Protein AF-0000000084585600 (afdb_homodimer)

InterPro domains:
  IPR001447 Arylamine N-acetyltransferase [PF00797] (22-253)
  IPR001447 Arylamine N-acetyltransferase [PR01543] (19-42)
  IPR001447 Arylamine N-acetyltransferase [PR01543] (67-89)
  IPR001447 Arylamine N-acetyltransferase [PR01543] (101-126)
  IPR001447 Arylamine N-acetyltransferase [PTHR11786] (4-254)
  IPR038765 Papain-like cysteine peptidase superfamily [SSF54001] (8-253)
  IPR053710 Arylamine N-acetyltransferase domain-containing protein [G3DSA:3.30.2140.20] (1-254)

Radius of gyration: 24.21 Å; Cα contacts (8 Å, |Δi|>4): 1116; chains: 2; bounding box: 51×68×58 Å

Structure (mmCIF, N/CA/C/O backbone):
data_AF-0000000084585600-model_v1
#
loop_
_entity.id
_entity.type
_entity.pdbx_description
1 polymer 'Arylamine N-acetyltransferase'
#
loop_
_atom_site.group_PDB
_atom_site.id
_atom_site.type_symbol
_atom_site.label_atom_id
_atom_site.label_alt_id
_atom_site.label_comp_id
_atom_site.label_asym_id
_atom_site.label_entity_id
_atom_site.label_seq_id
_atom_site.pdbx_PDB_ins_code
_atom_site.Cartn_x
_atom_site.Cartn_y
_atom_site.Cartn_z
_atom_site.occupancy
_atom_site.B_iso_or_equiv
_atom_site.auth_seq_id
_atom_site.auth_comp_id
_atom_site.auth_asym_id
_atom_site.auth_atom_id
_atom_site.pdbx_PDB_model_num
ATOM 1 N N . MET A 1 1 ? -5.359 23.438 -19.234 1 65.44 1 MET A N 1
ATOM 2 C CA . MET A 1 1 ? -4.75 23.281 -17.906 1 65.44 1 MET A CA 1
ATOM 3 C C . MET A 1 1 ? -5.051 21.891 -17.344 1 65.44 1 MET A C 1
ATOM 5 O O . MET A 1 1 ? -6.16 21.375 -17.5 1 65.44 1 MET A O 1
ATOM 9 N N . GLN A 1 2 ? -4.031 21.266 -16.859 1 80.44 2 GLN A N 1
ATOM 10 C CA . GLN A 1 2 ? -4.277 19.922 -16.328 1 80.44 2 GLN A CA 1
ATOM 11 C C . GLN A 1 2 ? -5.258 19.984 -15.156 1 80.44 2 GLN A C 1
ATOM 13 O O . GLN A 1 2 ? -5.266 20.938 -14.391 1 80.44 2 GLN A O 1
ATOM 18 N N . SER A 1 3 ? -6.125 19.219 -15.188 1 92 3 SER A N 1
ATOM 19 C CA . SER A 1 3 ? -7.121 19.156 -14.117 1 92 3 SER A CA 1
ATOM 20 C C . SER A 1 3 ? -6.465 18.875 -12.766 1 92 3 SER A C 1
ATOM 22 O O . SER A 1 3 ? -5.324 18.422 -12.703 1 92 3 SER A O 1
ATOM 24 N N . PHE A 1 4 ? -7.074 19.391 -11.688 1 96.25 4 PHE A N 1
ATOM 25 C CA . PHE A 1 4 ? -6.617 19.141 -10.328 1 96.25 4 PHE A CA 1
ATOM 26 C C . PHE A 1 4 ? -6.328 17.656 -10.109 1 96.25 4 PHE A C 1
ATOM 28 O O . PHE A 1 4 ? -5.273 17.297 -9.578 1 96.25 4 PHE A O 1
ATOM 35 N N . LYS A 1 5 ? -7.215 16.812 -10.594 1 94.94 5 LYS A N 1
ATOM 36 C CA . LYS A 1 5 ? -7.07 15.375 -10.422 1 94.94 5 LYS A CA 1
ATOM 37 C C . LYS A 1 5 ? -5.812 14.859 -11.117 1 94.94 5 LYS A C 1
ATOM 39 O O . LYS A 1 5 ? -5.043 14.094 -10.531 1 94.94 5 LYS A O 1
ATOM 44 N N . THR A 1 6 ? -5.582 15.312 -12.227 1 94.06 6 THR A N 1
ATOM 45 C CA . THR A 1 6 ? -4.422 14.883 -13 1 94.06 6 THR A CA 1
ATOM 46 C C . THR A 1 6 ? -3.127 15.344 -12.336 1 94.06 6 THR A C 1
ATOM 48 O O . THR A 1 6 ? -2.172 14.578 -12.219 1 94.06 6 THR A O 1
ATOM 51 N N . LEU A 1 7 ? -3.078 16.578 -11.938 1 96.38 7 LEU A N 1
ATOM 52 C CA . LEU A 1 7 ? -1.902 17.125 -11.273 1 96.38 7 LEU A CA 1
ATOM 53 C C . LEU A 1 7 ? -1.618 16.375 -9.969 1 96.38 7 LEU A C 1
ATOM 55 O O . LEU A 1 7 ? -0.458 16.125 -9.641 1 96.38 7 LEU A O 1
ATOM 59 N N . PHE A 1 8 ? -2.711 16.078 -9.289 1 97.38 8 PHE A N 1
ATOM 60 C CA . PHE A 1 8 ? -2.586 15.352 -8.031 1 97.38 8 PHE A CA 1
ATOM 61 C C . PHE A 1 8 ? -1.962 13.977 -8.273 1 97.38 8 PHE A C 1
ATOM 63 O O . PHE A 1 8 ? -0.991 13.609 -7.609 1 97.38 8 PHE A O 1
ATOM 70 N N . GLN A 1 9 ? -2.469 13.297 -9.25 1 94 9 GLN A N 1
ATOM 71 C CA . GLN A 1 9 ? -2.002 11.953 -9.578 1 94 9 GLN A CA 1
ATOM 72 C C . GLN A 1 9 ? -0.551 11.969 -10.055 1 94 9 GLN A C 1
ATOM 74 O O . GLN A 1 9 ? 0.233 11.086 -9.703 1 94 9 GLN A O 1
ATOM 79 N N . GLN A 1 10 ? -0.188 12.969 -10.742 1 93.19 10 GLN A N 1
ATOM 80 C CA . GLN A 1 10 ? 1.192 13.141 -11.188 1 93.19 10 GLN A CA 1
ATOM 81 C C . GLN A 1 10 ? 2.119 13.391 -10 1 93.19 10 GLN A C 1
ATOM 83 O O . GLN A 1 10 ? 3.201 12.805 -9.914 1 93.19 10 GLN A O 1
ATOM 88 N N . ARG A 1 11 ? 1.653 14.188 -9.102 1 96.06 11 ARG A N 1
ATOM 89 C CA . ARG A 1 11 ? 2.449 14.578 -7.941 1 96.06 11 ARG A CA 1
ATOM 90 C C . ARG A 1 11 ? 2.752 13.367 -7.059 1 96.06 11 ARG A C 1
ATOM 92 O O . ARG A 1 11 ? 3.855 13.25 -6.523 1 96.06 11 ARG A O 1
ATOM 99 N N . ILE A 1 12 ? 1.785 12.5 -6.977 1 94.62 12 ILE A N 1
ATOM 100 C CA . ILE A 1 12 ? 1.983 11.391 -6.051 1 94.62 12 ILE A CA 1
ATOM 101 C C . ILE A 1 12 ? 2.395 10.141 -6.824 1 94.62 12 ILE A C 1
ATOM 103 O O . ILE A 1 12 ? 2.504 9.055 -6.246 1 94.62 12 ILE A O 1
ATOM 107 N N . ASN A 1 13 ? 2.551 10.273 -8.125 1 88.94 13 ASN A N 1
ATOM 108 C CA . ASN A 1 13 ? 2.98 9.188 -9 1 88.94 13 ASN A CA 1
ATOM 109 C C . ASN A 1 13 ? 2.02 8 -8.93 1 88.94 13 ASN A C 1
ATOM 111 O O . ASN A 1 13 ? 2.439 6.867 -8.688 1 88.94 13 ASN A O 1
ATOM 115 N N . MET A 1 14 ? 0.748 8.367 -9.055 1 87.44 14 MET A N 1
ATOM 116 C CA . MET A 1 14 ? -0.305 7.355 -9.07 1 87.44 14 MET A CA 1
ATOM 117 C C . MET A 1 14 ? -1.426 7.742 -10.023 1 87.44 14 MET A C 1
ATOM 119 O O . MET A 1 14 ? -2.133 8.727 -9.797 1 87.44 14 MET A O 1
ATOM 123 N N . ASP A 1 15 ? -1.584 7.082 -11.039 1 78.88 15 ASP A N 1
ATOM 124 C CA . ASP A 1 15 ? -2.594 7.402 -12.047 1 78.88 15 ASP A CA 1
ATOM 125 C C . ASP A 1 15 ? -3.793 6.465 -11.938 1 78.88 15 ASP A C 1
ATOM 127 O O . ASP A 1 15 ? -4.715 6.531 -12.75 1 78.88 15 ASP A O 1
ATOM 131 N N . SER A 1 16 ? -3.992 5.848 -10.883 1 76.81 16 SER A N 1
ATOM 132 C CA . SER A 1 16 ? -5.039 4.84 -10.758 1 76.81 16 SER A CA 1
ATOM 133 C C . SER A 1 16 ? -6.301 5.426 -10.133 1 76.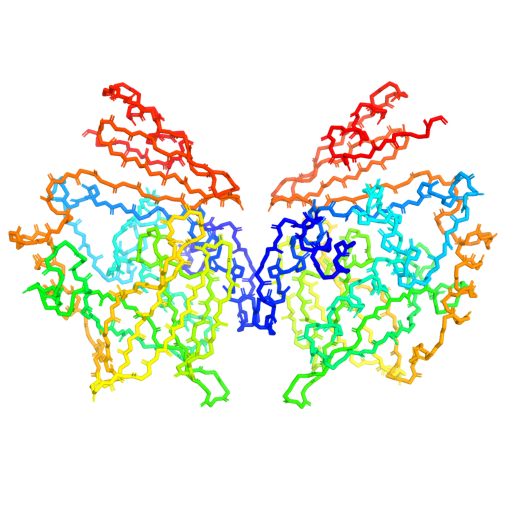81 16 SER A C 1
ATOM 135 O O . SER A 1 16 ? -6.23 6.398 -9.383 1 76.81 16 SER A O 1
ATOM 137 N N . GLU A 1 17 ? -7.422 4.879 -10.609 1 85.69 17 GLU A N 1
ATOM 138 C CA . GLU A 1 17 ? -8.656 5.16 -9.875 1 85.69 17 GLU A CA 1
ATOM 139 C C . GLU A 1 17 ? -8.562 4.672 -8.438 1 85.69 17 GLU A C 1
ATOM 141 O O . GLU A 1 17 ? -8.008 3.609 -8.164 1 85.69 17 GLU A O 1
ATOM 146 N N . VAL A 1 18 ? -9.148 5.469 -7.605 1 91.25 18 VAL A N 1
ATOM 147 C CA . VAL A 1 18 ? -9.062 5.156 -6.184 1 91.25 18 VAL A CA 1
ATOM 148 C C . VAL A 1 18 ? -10.391 4.578 -5.699 1 91.25 18 VAL A C 1
ATOM 150 O O . VAL A 1 18 ? -11.453 5.137 -5.969 1 91.25 18 VAL A O 1
ATOM 153 N N . THR A 1 19 ? -10.32 3.41 -5.074 1 92.62 19 THR A N 1
ATOM 154 C CA . THR A 1 19 ? -11.438 2.803 -4.367 1 92.62 19 THR A CA 1
ATOM 155 C C . THR A 1 19 ? -11.141 2.705 -2.871 1 92.62 19 THR A C 1
ATOM 157 O O . THR A 1 19 ? -10.016 2.965 -2.438 1 92.62 19 THR A O 1
ATOM 160 N N . PHE A 1 20 ? -12.203 2.365 -2.143 1 94 20 PHE A N 1
ATOM 161 C CA . PHE A 1 20 ? -11.984 2.236 -0.707 1 94 20 PHE A CA 1
ATOM 162 C C . PHE A 1 20 ? -10.891 1.214 -0.412 1 94 20 PHE A C 1
ATOM 164 O O . PHE A 1 20 ? -10.039 1.441 0.446 1 94 20 PHE A O 1
ATOM 171 N N . VAL A 1 21 ? -10.859 0.171 -1.188 1 91.88 21 VAL A N 1
ATOM 172 C CA . VAL A 1 21 ? -9.945 -0.942 -0.96 1 91.88 21 VAL A CA 1
ATOM 173 C C . VAL A 1 21 ? -8.508 -0.497 -1.237 1 91.88 21 VAL A C 1
ATOM 175 O O . VAL A 1 21 ? -7.57 -0.96 -0.584 1 91.88 21 VAL A O 1
ATOM 178 N N . THR A 1 22 ? -8.312 0.491 -2.137 1 93.88 22 THR A N 1
ATOM 179 C CA . THR A 1 22 ? -6.961 0.896 -2.523 1 93.88 22 THR A CA 1
ATOM 180 C C . THR A 1 22 ? -6.562 2.189 -1.818 1 93.88 22 THR A C 1
ATOM 182 O O . THR A 1 22 ? -5.523 2.775 -2.129 1 93.88 22 THR A O 1
ATOM 185 N N . LEU A 1 23 ? -7.34 2.648 -0.841 1 96.56 23 LEU A N 1
ATOM 186 C CA . LEU A 1 23 ? -7.039 3.877 -0.114 1 96.56 23 LEU A CA 1
ATOM 187 C C . LEU A 1 23 ? -5.688 3.783 0.582 1 96.56 23 LEU A C 1
ATOM 189 O O . LEU A 1 23 ? -4.926 4.754 0.603 1 96.56 23 LEU A O 1
ATOM 193 N N . PRO A 1 24 ? -5.352 2.629 1.175 1 95.5 24 PRO A N 1
ATOM 194 C CA . PRO A 1 24 ? -4.023 2.549 1.787 1 95.5 24 PRO A CA 1
ATOM 195 C C . PRO A 1 24 ? -2.896 2.773 0.782 1 95.5 24 PRO A C 1
ATOM 197 O O . PRO A 1 24 ? -1.887 3.4 1.111 1 95.5 24 PRO A O 1
ATOM 200 N N . MET A 1 25 ? -3.055 2.314 -0.425 1 92.88 25 MET A N 1
ATOM 201 C CA . MET A 1 25 ? -2.072 2.551 -1.479 1 92.88 25 MET A CA 1
ATOM 202 C C . MET A 1 25 ? -1.978 4.035 -1.812 1 92.88 25 MET A C 1
ATOM 204 O O . MET A 1 25 ? -0.879 4.574 -1.968 1 92.88 25 MET A O 1
ATOM 208 N N . LEU A 1 26 ? -3.107 4.703 -1.917 1 95.75 26 LEU A N 1
ATOM 209 C CA . LEU A 1 26 ? -3.131 6.141 -2.158 1 95.75 26 LEU A CA 1
ATOM 210 C C . LEU A 1 26 ? -2.385 6.887 -1.059 1 95.75 26 LEU A C 1
ATOM 212 O O . LEU A 1 26 ? -1.574 7.773 -1.343 1 95.75 26 LEU A O 1
ATOM 216 N N . LEU A 1 27 ? -2.693 6.496 0.183 1 97.31 27 LEU A N 1
ATOM 217 C CA . LEU A 1 27 ? -2.119 7.199 1.326 1 97.31 27 LEU A CA 1
ATOM 218 C C . LEU A 1 27 ? -0.612 6.98 1.399 1 97.31 27 LEU A C 1
ATOM 220 O O . LEU A 1 27 ? 0.132 7.875 1.8 1 97.31 27 LEU A O 1
ATOM 224 N N . GLN A 1 28 ? -0.204 5.84 0.992 1 94.38 28 GLN A N 1
ATOM 225 C CA . GLN A 1 28 ? 1.229 5.57 0.933 1 94.38 28 GLN A CA 1
ATOM 226 C C . GLN A 1 28 ? 1.908 6.434 -0.126 1 94.38 28 GLN A C 1
ATOM 228 O O . GLN A 1 28 ? 2.947 7.043 0.136 1 94.38 28 GLN A O 1
ATOM 233 N N . HIS A 1 29 ? 1.348 6.465 -1.303 1 94.44 29 HIS A N 1
ATOM 234 C CA . HIS A 1 29 ? 1.892 7.305 -2.365 1 94.44 29 HIS A CA 1
ATOM 235 C C . HIS A 1 29 ? 1.92 8.773 -1.95 1 94.44 29 HIS A C 1
ATOM 237 O O . HIS A 1 29 ? 2.904 9.469 -2.197 1 94.44 29 HIS A O 1
ATOM 243 N N . PHE A 1 30 ? 0.872 9.188 -1.303 1 97.5 30 PHE A N 1
ATOM 244 C CA . PHE A 1 30 ? 0.757 10.562 -0.83 1 97.5 30 PHE A CA 1
ATOM 245 C C . PHE A 1 30 ? 1.882 10.891 0.144 1 97.5 30 PHE A C 1
ATOM 247 O O . PHE A 1 30 ? 2.578 11.898 -0.024 1 97.5 30 PHE A O 1
ATOM 254 N N . ALA A 1 31 ? 2.1 10.023 1.063 1 97.44 31 ALA A N 1
ATOM 255 C CA . ALA A 1 31 ? 3.068 10.25 2.133 1 97.44 31 ALA A CA 1
ATOM 256 C C . ALA A 1 31 ? 4.496 10.203 1.598 1 97.44 31 ALA A C 1
ATOM 258 O O . ALA A 1 31 ? 5.395 10.852 2.139 1 97.44 31 ALA A O 1
ATOM 259 N N . GLN A 1 32 ? 4.691 9.477 0.544 1 95.06 32 GLN A N 1
ATOM 260 C CA . GLN A 1 32 ? 6.027 9.328 -0.018 1 95.06 32 GLN A CA 1
ATOM 261 C C . GLN A 1 32 ? 6.367 10.5 -0.94 1 95.06 32 GLN A C 1
ATOM 263 O O . GLN A 1 32 ? 7.543 10.812 -1.146 1 95.06 32 GLN A O 1
ATOM 268 N N . ALA A 1 33 ? 5.375 11.133 -1.474 1 96 33 ALA A N 1
ATOM 269 C CA . ALA A 1 33 ? 5.594 12.172 -2.479 1 96 33 ALA A CA 1
ATOM 270 C C . ALA A 1 33 ? 5.562 13.562 -1.847 1 96 33 ALA A C 1
ATOM 272 O O . ALA A 1 33 ? 6.273 14.469 -2.287 1 96 33 ALA A O 1
ATOM 273 N N . ILE A 1 34 ? 4.695 13.727 -0.867 1 97.75 34 ILE A N 1
ATOM 274 C CA . ILE A 1 34 ? 4.434 15.062 -0.339 1 97.75 34 ILE A CA 1
ATOM 275 C C . ILE A 1 34 ? 4.891 15.141 1.116 1 97.75 34 ILE A C 1
ATOM 277 O O . ILE A 1 34 ? 4.305 14.492 1.991 1 97.75 34 ILE A O 1
ATOM 281 N N . PRO A 1 35 ? 5.871 15.938 1.398 1 98.19 35 PRO A N 1
ATOM 282 C CA . PRO A 1 35 ? 6.367 16.031 2.773 1 98.19 35 PRO A CA 1
ATOM 283 C C . PRO A 1 35 ? 5.457 16.875 3.67 1 98.19 35 PRO A C 1
ATOM 285 O O . PRO A 1 35 ? 4.816 17.812 3.199 1 98.19 35 PRO A O 1
ATOM 288 N N . PHE A 1 36 ? 5.398 16.469 4.938 1 98.56 36 PHE A N 1
ATOM 289 C CA . PHE A 1 36 ? 4.965 17.375 5.988 1 98.56 36 PHE A CA 1
ATOM 290 C C . PHE A 1 36 ? 6.059 18.391 6.312 1 98.56 36 PHE A C 1
ATOM 292 O O . PHE A 1 36 ? 7.172 18.016 6.676 1 98.56 36 PHE A O 1
ATOM 299 N N . GLU A 1 37 ? 5.754 19.656 6.18 1 97.75 37 GLU A N 1
ATOM 300 C CA . GLU A 1 37 ? 6.785 20.656 6.438 1 97.75 37 GLU A CA 1
ATOM 301 C C . GLU A 1 37 ? 6.168 22.016 6.738 1 97.75 37 GLU A C 1
ATOM 303 O O . GLU A 1 37 ? 5.027 22.281 6.359 1 97.75 37 GLU A O 1
ATOM 308 N N . ASN A 1 38 ? 6.965 22.828 7.461 1 97.25 38 ASN A N 1
ATOM 309 C CA . ASN A 1 38 ? 6.453 24.141 7.871 1 97.25 38 ASN A CA 1
ATOM 310 C C . ASN A 1 38 ? 7.301 25.281 7.312 1 97.25 38 ASN A C 1
ATOM 312 O O . ASN A 1 38 ? 7.371 26.359 7.906 1 97.25 38 ASN A O 1
ATOM 316 N N . LEU A 1 39 ? 7.898 25.094 6.152 1 96 39 LEU A N 1
ATOM 317 C CA . LEU A 1 39 ? 8.852 26.062 5.641 1 96 39 LEU A CA 1
ATOM 318 C C . LEU A 1 39 ? 8.156 27.375 5.293 1 96 39 LEU A C 1
ATOM 320 O O . LEU A 1 39 ? 8.672 28.453 5.59 1 96 39 LEU A O 1
ATOM 324 N N . ARG A 1 40 ? 7.039 27.266 4.66 1 94.5 40 ARG A N 1
ATOM 325 C CA . ARG A 1 40 ? 6.293 28.469 4.305 1 94.5 40 ARG A CA 1
ATOM 326 C C . ARG A 1 40 ? 5.93 29.281 5.547 1 94.5 40 ARG A C 1
ATOM 328 O O . ARG A 1 40 ? 5.941 30.516 5.516 1 94.5 40 ARG A O 1
ATOM 335 N N . ILE A 1 41 ? 5.594 28.625 6.645 1 96.44 41 ILE A N 1
ATOM 336 C CA . ILE A 1 41 ? 5.242 29.266 7.902 1 96.44 41 ILE A CA 1
ATOM 337 C C . ILE A 1 41 ? 6.465 29.984 8.469 1 96.44 41 ILE A C 1
ATOM 339 O O . ILE A 1 41 ? 6.371 31.141 8.883 1 96.44 41 ILE A O 1
ATOM 343 N N . ILE A 1 42 ? 7.574 29.312 8.445 1 95.5 42 ILE A N 1
ATOM 344 C CA . ILE A 1 42 ? 8.82 29.859 8.969 1 95.5 42 ILE A CA 1
ATOM 345 C C . ILE A 1 42 ? 9.227 31.094 8.156 1 95.5 42 ILE A C 1
ATOM 347 O O . ILE A 1 42 ? 9.68 32.094 8.719 1 95.5 42 ILE A O 1
ATOM 351 N N . ASP A 1 43 ? 9 31.016 6.883 1 93.44 43 ASP A N 1
ATOM 352 C CA . ASP A 1 43 ? 9.391 32.094 5.988 1 93.44 43 ASP A CA 1
ATOM 353 C C . ASP A 1 43 ? 8.328 33.188 5.961 1 93.44 43 ASP A C 1
ATOM 355 O O . ASP A 1 43 ? 8.5 34.219 5.305 1 93.44 43 ASP A O 1
ATOM 359 N N . LYS A 1 44 ? 7.23 33.031 6.582 1 93.5 44 LYS A N 1
ATOM 360 C CA . LYS A 1 44 ? 6.125 34 6.672 1 93.5 44 LYS A CA 1
ATOM 361 C C . LYS A 1 44 ? 5.543 34.281 5.293 1 93.5 44 LYS A C 1
ATOM 363 O O . LYS A 1 44 ? 5.23 35.438 4.988 1 93.5 44 LYS A O 1
ATOM 368 N N . ASN A 1 45 ? 5.543 33.188 4.508 1 90.19 45 ASN A N 1
ATOM 369 C CA . ASN A 1 45 ? 4.906 33.312 3.203 1 90.19 45 ASN A CA 1
ATOM 370 C C . ASN A 1 45 ? 3.412 33 3.283 1 90.19 45 ASN A C 1
ATOM 372 O O . ASN A 1 45 ? 2.979 32.219 4.125 1 90.19 45 ASN A O 1
ATOM 376 N N . GLU A 1 46 ? 2.729 33.656 2.453 1 85.56 46 GLU A N 1
ATOM 377 C CA . GLU A 1 46 ? 1.285 33.438 2.424 1 85.56 46 GLU A CA 1
ATOM 378 C C . GLU A 1 46 ? 0.946 32.094 1.755 1 85.56 46 GLU A C 1
ATOM 380 O O . GLU A 1 46 ? 1.699 31.609 0.908 1 85.56 46 GLU A O 1
ATOM 385 N N . SER A 1 47 ? -0.049 31.547 2.262 1 82.75 47 SER A N 1
ATOM 386 C CA . SER A 1 47 ? -0.595 30.344 1.645 1 82.75 47 SER A CA 1
ATOM 387 C C . SER A 1 47 ? -2.111 30.438 1.505 1 82.75 47 SER A C 1
ATOM 389 O O . SER A 1 47 ? -2.816 30.688 2.484 1 82.75 47 SER A O 1
ATOM 391 N N . LEU A 1 48 ? -2.586 30.328 0.333 1 90.44 48 LEU A N 1
ATOM 392 C CA . LEU A 1 48 ? -4.023 30.266 0.085 1 90.44 48 LEU A CA 1
ATOM 393 C C . LEU A 1 48 ? -4.551 28.844 0.255 1 90.44 48 LEU A C 1
ATOM 395 O O . LEU A 1 48 ? -4.008 27.906 -0.326 1 90.44 48 LEU A O 1
ATOM 399 N N . LEU A 1 49 ? -5.598 28.688 1.021 1 96.06 49 LEU A N 1
ATOM 400 C CA . LEU A 1 49 ? -6.102 27.375 1.363 1 96.06 49 LEU A CA 1
ATOM 401 C C . LEU A 1 49 ? -7.223 26.953 0.417 1 96.06 49 LEU A C 1
ATOM 403 O O . LEU A 1 49 ? -7.809 25.875 0.577 1 96.06 49 LEU A O 1
ATOM 407 N N . SER A 1 50 ? -7.469 27.812 -0.601 1 95.19 50 SER A N 1
ATOM 408 C CA . SER A 1 50 ? -8.398 27.391 -1.648 1 95.19 50 SER A CA 1
ATOM 409 C C . SER A 1 50 ? -7.855 26.188 -2.416 1 95.19 50 SER A C 1
ATOM 411 O O . SER A 1 50 ? -6.656 25.906 -2.365 1 95.19 50 SER A O 1
ATOM 413 N N . LYS A 1 51 ? -8.758 25.531 -3.08 1 96.19 51 LYS A N 1
ATOM 414 C CA . LYS A 1 51 ? -8.344 24.406 -3.918 1 96.19 51 LYS A CA 1
ATOM 415 C C . LYS A 1 51 ? -7.25 24.828 -4.898 1 96.19 51 LYS A C 1
ATOM 417 O O . LYS A 1 51 ? -6.238 24.141 -5.043 1 96.19 51 LYS A O 1
ATOM 422 N N . GLU A 1 52 ? -7.41 25.969 -5.492 1 95.94 52 GLU A N 1
ATOM 423 C CA . GLU A 1 52 ? -6.441 26.5 -6.449 1 95.94 52 GLU A CA 1
ATOM 424 C C . GLU A 1 52 ? -5.125 26.844 -5.766 1 95.94 52 GLU A C 1
ATOM 426 O O . GLU A 1 52 ? -4.051 26.641 -6.328 1 95.94 52 GLU A O 1
ATOM 431 N N . GLY A 1 53 ? -5.203 27.453 -4.668 1 96.19 53 GLY A N 1
ATOM 432 C CA . GLY A 1 53 ? -4.004 27.797 -3.922 1 96.19 53 GLY A CA 1
ATOM 433 C C . GLY A 1 53 ? -3.172 26.594 -3.535 1 96.19 53 GLY A C 1
ATOM 434 O O . GLY A 1 53 ? -1.95 26.594 -3.693 1 96.19 53 GLY A O 1
ATOM 435 N N . LEU A 1 54 ? -3.867 25.609 -3.07 1 97.5 54 LEU A N 1
ATOM 436 C CA . LEU A 1 54 ? -3.172 24.391 -2.672 1 97.5 54 LEU A CA 1
ATOM 437 C C . LEU A 1 54 ? -2.609 23.672 -3.889 1 97.5 54 LEU A C 1
ATOM 439 O O . LEU A 1 54 ? -1.527 23.078 -3.82 1 97.5 54 LEU A O 1
ATOM 443 N N . GLN A 1 55 ? -3.381 23.688 -4.945 1 97.56 55 GLN A N 1
ATOM 444 C CA . GLN A 1 55 ? -2.889 23.125 -6.199 1 97.56 55 GLN A CA 1
ATOM 445 C C . GLN A 1 55 ? -1.576 23.781 -6.621 1 97.56 55 GLN A C 1
ATOM 447 O O . GLN A 1 55 ? -0.616 23.094 -6.969 1 97.56 55 GLN A O 1
ATOM 452 N N . GLU A 1 56 ? -1.542 25.016 -6.555 1 96.25 56 GLU A N 1
ATOM 453 C CA . GLU A 1 56 ? -0.348 25.766 -6.953 1 96.25 56 GLU A CA 1
ATOM 454 C C . GLU A 1 56 ? 0.83 25.438 -6.039 1 96.25 56 GLU A C 1
ATOM 456 O O . GLU A 1 56 ? 1.918 25.109 -6.512 1 96.25 56 GLU A O 1
ATOM 461 N N . LYS A 1 57 ? 0.605 25.484 -4.812 1 95.94 57 LYS A N 1
ATOM 462 C CA . LYS A 1 57 ? 1.682 25.312 -3.84 1 95.94 57 LYS A CA 1
ATOM 463 C C . LYS A 1 57 ? 2.215 23.875 -3.85 1 95.94 57 LYS A C 1
ATOM 465 O O . LYS A 1 57 ? 3.424 23.656 -3.955 1 95.94 57 LYS A O 1
ATOM 470 N N . ILE A 1 58 ? 1.336 22.953 -3.752 1 97.25 58 ILE A N 1
ATOM 471 C CA . ILE A 1 58 ? 1.761 21.594 -3.438 1 97.25 58 ILE A CA 1
ATOM 472 C C . ILE A 1 58 ? 1.919 20.797 -4.73 1 97.25 58 ILE A C 1
ATOM 474 O O . ILE A 1 58 ? 2.881 20.047 -4.883 1 97.25 58 ILE A O 1
ATOM 478 N N . LEU A 1 59 ? 1.021 20.953 -5.695 1 97.25 59 LEU A N 1
ATOM 479 C CA . LEU A 1 59 ? 1.033 20.109 -6.883 1 97.25 59 LEU A CA 1
ATOM 480 C C . LEU A 1 59 ? 1.932 20.703 -7.965 1 97.25 59 LEU A C 1
ATOM 482 O O . LEU A 1 59 ? 2.619 19.969 -8.68 1 97.25 59 LEU A O 1
ATOM 486 N N . ILE A 1 60 ? 1.97 21.984 -8.047 1 95 60 ILE A N 1
ATOM 487 C CA . ILE A 1 60 ? 2.723 22.609 -9.125 1 95 60 ILE A CA 1
ATOM 488 C C . ILE A 1 60 ? 4.117 22.984 -8.633 1 95 60 ILE A C 1
ATOM 490 O O . ILE A 1 60 ? 5.121 22.594 -9.227 1 95 60 ILE A O 1
ATOM 494 N N . ARG A 1 61 ? 4.188 23.625 -7.469 1 94.44 61 ARG A N 1
ATOM 495 C CA . ARG A 1 61 ? 5.477 24.094 -6.965 1 94.44 61 ARG A CA 1
ATOM 496 C C . ARG A 1 61 ? 6.184 23 -6.172 1 94.44 61 ARG A C 1
ATOM 498 O O . ARG A 1 61 ? 7.297 23.203 -5.684 1 94.44 61 ARG A O 1
ATOM 505 N N . SER A 1 62 ? 5.555 21.859 -5.992 1 95.12 62 SER A N 1
ATOM 506 C CA . SER A 1 62 ? 6.141 20.656 -5.391 1 95.12 62 SER A CA 1
ATOM 507 C C . SER A 1 62 ? 6.559 20.922 -3.947 1 95.12 62 SER A C 1
ATOM 509 O O . SER A 1 62 ? 7.613 20.453 -3.51 1 95.12 62 SER A O 1
ATOM 511 N N . GLU A 1 63 ? 5.773 21.734 -3.307 1 95.94 63 GLU A N 1
ATOM 512 C CA . GLU A 1 63 ? 5.992 21.938 -1.878 1 95.94 63 GLU A CA 1
ATOM 513 C C . GLU A 1 63 ? 5.152 20.984 -1.045 1 95.94 63 GLU A C 1
ATOM 515 O O . GLU A 1 63 ? 4.414 20.156 -1.594 1 95.94 63 GLU A O 1
ATOM 520 N N . GLY A 1 64 ? 5.379 20.953 0.216 1 97.19 64 GLY A N 1
ATOM 521 C CA . GLY A 1 64 ? 4.555 20.234 1.171 1 97.19 64 GLY A CA 1
ATOM 522 C C . GLY A 1 64 ? 3.648 21.141 1.984 1 97.19 64 GLY A C 1
ATOM 523 O O . GLY A 1 64 ? 3.133 22.141 1.47 1 97.19 64 GLY A O 1
ATOM 524 N N . GLY A 1 65 ? 3.451 20.672 3.205 1 97.62 65 GLY A N 1
ATOM 525 C CA . GLY A 1 65 ? 2.615 21.5 4.066 1 97.62 65 GLY A CA 1
ATOM 526 C C . GLY A 1 65 ? 2.283 20.828 5.387 1 97.62 65 GLY A C 1
ATOM 527 O O . GLY A 1 65 ? 2.842 19.781 5.719 1 97.62 65 GLY A O 1
ATOM 528 N N . VAL A 1 66 ? 1.487 21.531 6.164 1 98.12 66 VAL A N 1
ATOM 529 C CA . VAL A 1 66 ? 1.024 21 7.441 1 98.12 66 VAL A CA 1
ATOM 530 C C . VAL A 1 66 ? -0.388 20.438 7.293 1 98.12 66 VAL A C 1
ATOM 532 O O . VAL A 1 66 ? -0.875 20.266 6.172 1 98.12 66 VAL A O 1
ATOM 535 N N . CYS A 1 67 ? -1.056 20.109 8.359 1 98.44 67 CYS A N 1
ATOM 536 C CA . CYS A 1 67 ? -2.279 19.312 8.344 1 98.44 67 CYS A CA 1
ATOM 537 C C . CYS A 1 67 ? -3.385 20.016 7.574 1 98.44 67 CYS A C 1
ATOM 539 O O . CYS A 1 67 ? -4.102 19.391 6.793 1 98.44 67 CYS A O 1
ATOM 541 N N . TYR A 1 68 ? -3.562 21.375 7.758 1 98.06 68 TYR A N 1
ATOM 542 C CA . TYR A 1 68 ? -4.691 22.062 7.133 1 98.06 68 TYR A CA 1
ATOM 543 C C . TYR A 1 68 ? -4.465 22.234 5.637 1 98.06 68 TYR A C 1
ATOM 545 O O . TYR A 1 68 ? -5.406 22.484 4.883 1 98.06 68 TYR A O 1
ATOM 553 N N . GLU A 1 69 ? -3.27 22.094 5.23 1 98.31 69 GLU A N 1
ATOM 554 C CA . GLU A 1 69 ? -2.965 22.109 3.803 1 98.31 69 GLU A CA 1
ATOM 555 C C . GLU A 1 69 ? -3.059 20.719 3.205 1 98.31 69 GLU A C 1
ATOM 557 O O . GLU A 1 69 ? -3.783 20.5 2.23 1 98.31 69 GLU A O 1
ATOM 562 N N . LEU A 1 70 ? -2.398 19.766 3.793 1 98.69 70 LEU A N 1
ATOM 563 C CA . LEU A 1 70 ? -2.279 18.422 3.246 1 98.69 70 LEU A CA 1
ATOM 564 C C . LEU A 1 70 ? -3.625 17.703 3.266 1 98.69 70 LEU A C 1
ATOM 566 O O . LEU A 1 70 ? -4.035 17.125 2.262 1 98.69 70 LEU A O 1
ATOM 570 N N . ASN A 1 71 ? -4.32 17.75 4.379 1 98.81 71 ASN A N 1
ATOM 571 C CA . ASN A 1 71 ? -5.598 17.047 4.465 1 98.81 71 ASN A CA 1
ATOM 572 C C . ASN A 1 71 ? -6.68 17.75 3.652 1 98.81 71 ASN A C 1
ATOM 574 O O . ASN A 1 71 ? -7.586 17.094 3.125 1 98.81 71 ASN A O 1
ATOM 578 N N . THR A 1 72 ? -6.555 19.078 3.525 1 98.62 72 THR A N 1
ATOM 579 C CA . THR A 1 72 ? -7.492 19.766 2.654 1 98.62 72 THR A CA 1
ATOM 580 C C . THR A 1 72 ? -7.254 19.406 1.194 1 98.62 72 THR A C 1
ATOM 582 O O . THR A 1 72 ? -8.203 19.188 0.44 1 98.62 72 THR A O 1
ATOM 585 N N . LEU A 1 73 ? -6 19.328 0.817 1 98.56 73 LEU A N 1
ATOM 586 C CA . LEU A 1 73 ? -5.672 18.875 -0.531 1 98.56 73 LEU A CA 1
ATOM 587 C C . LEU A 1 73 ? -6.219 17.469 -0.786 1 98.56 73 LEU A C 1
ATOM 589 O O . LEU A 1 73 ? -6.848 17.219 -1.818 1 98.56 73 LEU A O 1
ATOM 593 N N . LEU A 1 74 ? -5.977 16.562 0.122 1 98.75 74 LEU A N 1
ATOM 594 C CA . LEU A 1 74 ? -6.449 15.195 0.006 1 98.75 74 LEU A CA 1
ATOM 595 C C . LEU A 1 74 ? -7.973 15.141 -0.046 1 98.75 74 LEU A C 1
ATOM 597 O O . LEU A 1 74 ? -8.547 14.359 -0.81 1 98.75 74 LEU A O 1
ATOM 601 N N . TYR A 1 75 ? -8.594 15.992 0.763 1 98.62 75 TYR A N 1
ATOM 602 C CA . TYR A 1 75 ? -10.047 16.094 0.771 1 98.62 75 TYR A CA 1
ATOM 603 C C . TYR A 1 75 ? -10.578 16.406 -0.624 1 98.62 75 TYR A C 1
ATOM 605 O O . TYR A 1 75 ? -11.5 15.742 -1.104 1 98.62 75 TYR A O 1
ATOM 613 N N . HIS A 1 76 ? -10 17.359 -1.262 1 98.25 76 HIS A N 1
ATOM 614 C CA . HIS A 1 76 ? -10.461 17.75 -2.59 1 98.25 76 HIS A CA 1
ATOM 615 C C . HIS A 1 76 ? -10.297 16.609 -3.588 1 98.25 76 HIS A C 1
ATOM 617 O O . HIS A 1 76 ? -11.164 16.391 -4.426 1 98.25 76 HIS A O 1
ATOM 623 N N . PHE A 1 77 ? -9.227 15.914 -3.447 1 98.25 77 PHE A N 1
ATOM 624 C CA . PHE A 1 77 ? -8.977 14.797 -4.352 1 98.25 77 PHE A CA 1
ATOM 625 C C . PHE A 1 77 ? -10 13.688 -4.129 1 98.25 77 PHE A C 1
ATOM 627 O O . PHE A 1 77 ? -10.578 13.172 -5.082 1 98.25 77 PHE A O 1
ATOM 634 N N . LEU A 1 78 ? -10.195 13.328 -2.869 1 98.19 78 LEU A N 1
ATOM 635 C CA . LEU A 1 78 ? -11.148 12.273 -2.533 1 98.19 78 LEU A CA 1
ATOM 636 C C . LEU A 1 78 ? -12.555 12.648 -2.973 1 98.19 78 LEU A C 1
ATOM 638 O O . LEU A 1 78 ? -13.305 11.797 -3.467 1 98.19 78 LEU A O 1
ATOM 642 N N . GLU A 1 79 ? -12.867 13.883 -2.777 1 97.5 79 GLU A N 1
ATOM 643 C CA . GLU A 1 79 ? -14.164 14.375 -3.232 1 97.5 79 GLU A CA 1
ATOM 644 C C . GLU A 1 79 ? -14.32 14.195 -4.738 1 97.5 79 GLU A C 1
ATOM 646 O O . GLU A 1 79 ? -15.367 13.75 -5.211 1 97.5 79 GLU A O 1
ATOM 651 N N . GLU A 1 80 ? -13.297 14.539 -5.438 1 96.06 80 GLU A N 1
ATOM 652 C CA . GLU A 1 80 ? -13.336 14.406 -6.891 1 96.06 80 GLU A CA 1
ATOM 653 C C . GLU A 1 80 ? -13.445 12.945 -7.305 1 96.06 80 GLU A C 1
ATOM 655 O O . GLU A 1 80 ? -14.016 12.633 -8.352 1 96.06 80 GLU A O 1
ATOM 660 N N . CYS A 1 81 ? -12.906 12.086 -6.535 1 95.19 81 CYS A N 1
ATOM 661 C CA . CYS A 1 81 ? -12.984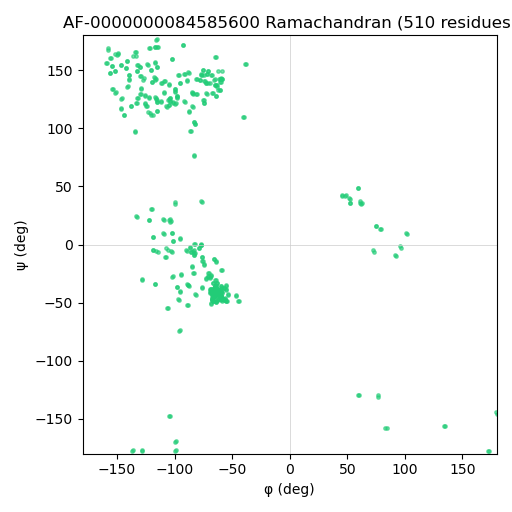 10.656 -6.816 1 95.19 81 CYS A CA 1
ATOM 662 C C . CYS A 1 81 ? -14.359 10.109 -6.48 1 95.19 81 CYS A C 1
ATOM 664 O O . CYS A 1 81 ? -14.648 8.938 -6.754 1 95.19 81 CYS A O 1
ATOM 666 N N . GLY A 1 82 ? -15.211 10.867 -5.809 1 96.12 82 GLY A N 1
ATOM 667 C CA . GLY A 1 82 ? -16.578 10.461 -5.547 1 96.12 82 GLY A CA 1
ATOM 668 C C . GLY A 1 82 ? -16.797 9.945 -4.137 1 96.12 82 GLY A C 1
ATOM 669 O O . GLY A 1 82 ? -17.859 9.422 -3.816 1 96.12 82 GLY A O 1
ATOM 670 N N . PHE A 1 83 ? -15.859 10.078 -3.289 1 97.75 83 PHE A N 1
ATOM 671 C CA . PHE A 1 83 ? -16.016 9.648 -1.905 1 97.75 83 PHE A CA 1
ATOM 672 C C . PHE A 1 83 ? -16.875 10.625 -1.126 1 97.75 83 PHE A C 1
ATOM 674 O O . PHE A 1 83 ? -16.922 11.812 -1.446 1 97.75 83 PHE A O 1
ATOM 681 N N . ASP A 1 84 ? -17.578 10.125 -0.14 1 98.19 84 ASP A N 1
ATOM 682 C CA . ASP A 1 84 ? -18.297 10.945 0.831 1 98.19 84 ASP A CA 1
ATOM 683 C C . ASP A 1 84 ? -17.375 11.359 1.982 1 98.19 84 ASP A C 1
ATOM 685 O O . ASP A 1 84 ? -17.203 10.609 2.941 1 98.19 84 ASP A O 1
ATOM 689 N N . VAL A 1 85 ? -16.875 12.586 1.839 1 98.38 85 VAL A N 1
ATOM 690 C CA . VAL A 1 85 ? -15.859 13.008 2.797 1 98.38 85 VAL A CA 1
ATOM 691 C C . VAL A 1 85 ? -16.234 14.375 3.375 1 98.38 85 VAL A C 1
ATOM 693 O O . VAL A 1 85 ? -16.906 15.172 2.721 1 98.38 85 VAL A O 1
ATOM 696 N N . THR A 1 86 ? -15.742 14.594 4.625 1 98.06 86 THR A N 1
ATOM 697 C CA . THR A 1 86 ? -15.891 15.852 5.344 1 98.06 86 THR A CA 1
ATOM 698 C C . THR A 1 86 ? -14.625 16.188 6.117 1 98.06 86 THR A C 1
ATOM 700 O O . THR A 1 86 ? -14.016 15.312 6.734 1 98.06 86 THR A O 1
ATOM 703 N N . LEU A 1 87 ? -14.258 17.484 6 1 98.62 87 LEU A N 1
ATOM 704 C CA . LEU A 1 87 ? -13.156 17.922 6.844 1 98.62 87 LEU A CA 1
ATOM 705 C C . LEU A 1 87 ? -13.594 18.062 8.297 1 98.62 87 LEU A C 1
ATOM 707 O O . LEU A 1 87 ? -14.703 18.531 8.57 1 98.62 87 LEU A O 1
ATOM 711 N N . LEU A 1 88 ? -12.695 17.656 9.172 1 98.5 88 LEU A N 1
ATOM 712 C CA . LEU A 1 88 ? -12.938 17.766 10.609 1 98.5 88 LEU A CA 1
ATOM 713 C C . LEU A 1 88 ? -11.789 18.484 11.305 1 98.5 88 LEU A C 1
ATOM 715 O O . LEU A 1 88 ? -10.625 18.297 10.938 1 98.5 88 LEU A O 1
ATOM 719 N N . SER A 1 89 ? -12.156 19.281 12.242 1 98.62 89 SER A N 1
ATOM 720 C CA . SER A 1 89 ? -11.148 19.797 13.148 1 98.62 89 SER A CA 1
ATOM 721 C C . SER A 1 89 ? -10.977 18.906 14.375 1 98.62 89 SER A C 1
ATOM 723 O O . SER A 1 89 ? -11.93 18.25 14.797 1 98.62 89 SER A O 1
ATOM 725 N N . ALA A 1 90 ? -9.781 18.828 14.891 1 98.56 90 ALA A N 1
ATOM 726 C CA . ALA A 1 90 ? -9.461 17.984 16.047 1 98.56 90 ALA A CA 1
ATOM 727 C C . ALA A 1 90 ? -8.477 18.703 16.969 1 98.56 90 ALA A C 1
ATOM 729 O O . ALA A 1 90 ? -7.773 19.625 16.562 1 98.56 90 ALA A O 1
ATOM 730 N N . ARG A 1 91 ? -8.477 18.266 18.188 1 98.19 91 ARG A N 1
ATOM 731 C CA . ARG A 1 91 ? -7.566 18.844 19.188 1 98.19 91 ARG A CA 1
ATOM 732 C C . ARG A 1 91 ? -6.414 17.891 19.484 1 98.19 91 ARG A C 1
ATOM 734 O O . ARG A 1 91 ? -6.637 16.75 19.906 1 98.19 91 ARG A O 1
ATOM 741 N N . ILE A 1 92 ? -5.219 18.375 19.312 1 98.38 92 ILE A N 1
ATOM 742 C CA . ILE A 1 92 ? -4.027 17.547 19.469 1 98.38 92 ILE A CA 1
ATOM 743 C C . ILE A 1 92 ? -3.73 17.359 20.953 1 98.38 92 ILE A C 1
ATOM 745 O O . ILE A 1 92 ? -3.902 18.281 21.75 1 98.38 92 ILE A O 1
ATOM 749 N N . TYR A 1 93 ? -3.322 16.219 21.297 1 98.19 93 TYR A N 1
ATOM 750 C CA . TYR A 1 93 ? -2.795 15.977 22.625 1 98.19 93 TYR A CA 1
ATOM 751 C C . TYR A 1 93 ? -1.32 16.344 22.719 1 98.19 93 TYR A C 1
ATOM 753 O O . TYR A 1 93 ? -0.49 15.781 22 1 98.19 93 TYR A O 1
ATOM 761 N N . ASP A 1 94 ? -1.039 17.281 23.562 1 96.88 94 ASP A N 1
ATOM 762 C CA . ASP A 1 94 ? 0.34 17.703 23.781 1 96.88 94 ASP A CA 1
ATOM 763 C C . ASP A 1 94 ? 1.043 16.75 24.766 1 96.88 94 ASP A C 1
ATOM 765 O O . ASP A 1 94 ? 0.843 16.844 25.969 1 96.88 94 ASP A O 1
ATOM 769 N N . GLN A 1 95 ? 1.855 15.938 24.188 1 94.75 95 GLN A N 1
ATOM 770 C CA . GLN A 1 95 ? 2.533 14.938 25.016 1 94.75 95 GLN A CA 1
ATOM 771 C C . GLN A 1 95 ? 3.406 15.594 26.078 1 94.75 95 GLN A C 1
ATOM 773 O O . GLN A 1 95 ? 3.504 15.094 27.203 1 94.75 95 GLN A O 1
ATOM 778 N N . GLN A 1 96 ? 4.059 16.688 25.656 1 93.12 96 GLN A N 1
ATOM 779 C CA . GLN A 1 96 ? 4.953 17.359 26.594 1 93.12 96 GLN A CA 1
ATOM 780 C C . GLN A 1 96 ? 4.176 17.984 27.75 1 93.12 96 GLN A C 1
ATOM 782 O O . GLN A 1 96 ? 4.582 17.859 28.906 1 93.12 96 GLN A O 1
ATOM 787 N N . ALA A 1 97 ? 3.1 18.594 27.422 1 95.25 97 ALA A N 1
ATOM 788 C CA . ALA A 1 97 ? 2.281 19.25 28.438 1 95.25 97 ALA A CA 1
ATOM 789 C C . ALA A 1 97 ? 1.353 18.25 29.109 1 95.25 97 ALA A C 1
ATOM 791 O O . ALA A 1 97 ? 0.724 18.578 30.125 1 95.25 97 ALA A O 1
ATOM 792 N N . ASN A 1 98 ? 1.321 17.031 28.594 1 96.44 98 ASN A N 1
ATOM 793 C CA . ASN A 1 98 ? 0.407 16 29.078 1 96.44 98 ASN A CA 1
ATOM 794 C C . ASN A 1 98 ? -1.021 16.531 29.188 1 96.44 98 ASN A C 1
ATOM 796 O O . ASN A 1 98 ? -1.663 16.359 30.234 1 96.44 98 ASN A O 1
ATOM 800 N N . ASP A 1 99 ? -1.356 17.234 28.219 1 97.56 99 ASP A N 1
ATOM 801 C CA . ASP A 1 99 ? -2.682 17.844 28.156 1 97.56 99 ASP A CA 1
ATOM 802 C C . ASP A 1 99 ? -3.064 18.172 26.719 1 97.56 99 ASP A C 1
ATOM 804 O O . ASP A 1 99 ? -2.242 18.062 25.812 1 97.56 99 ASP A O 1
ATOM 808 N N . TRP A 1 100 ? -4.324 18.5 26.578 1 97.31 100 TRP A N 1
ATOM 809 C CA . TRP A 1 100 ? -4.785 18.922 25.266 1 97.31 100 TRP A CA 1
ATOM 810 C C . TRP A 1 100 ? -4.18 20.281 24.891 1 97.31 100 TRP A C 1
ATOM 812 O O . TRP A 1 100 ? -3.99 21.141 25.75 1 97.31 100 TRP A O 1
ATOM 822 N N . SER A 1 101 ? -3.932 20.422 23.625 1 97.69 101 SER A N 1
ATOM 823 C CA . SER A 1 101 ? -3.258 21.609 23.141 1 97.69 101 SER A CA 1
ATOM 824 C C . SER A 1 101 ? -4.047 22.875 23.469 1 97.69 101 SER A C 1
ATOM 826 O O . SER A 1 101 ? -5.27 22.906 23.312 1 97.69 101 SER A O 1
ATOM 828 N N . VAL A 1 102 ? -3.338 23.906 23.781 1 97.31 102 VAL A N 1
ATOM 829 C CA . VAL A 1 102 ? -3.955 25.172 24.156 1 97.31 102 VAL A CA 1
ATOM 830 C C . VAL A 1 102 ? -4.32 25.953 22.891 1 97.31 102 VAL A C 1
ATOM 832 O O . VAL A 1 102 ? -5.039 26.953 22.953 1 97.31 102 VAL A O 1
ATOM 835 N N . THR A 1 103 ? -3.875 25.469 21.75 1 97.31 103 THR A N 1
ATOM 836 C CA . THR A 1 103 ? -4.148 26.172 20.5 1 97.31 103 THR A CA 1
ATOM 837 C C . THR A 1 103 ? -5.539 25.828 19.984 1 97.31 103 THR A C 1
ATOM 839 O O . THR A 1 103 ? -5.965 26.344 18.938 1 97.31 103 THR A O 1
ATOM 842 N N . GLY A 1 104 ? -6.281 24.969 20.719 1 96.94 104 GLY A N 1
ATOM 843 C CA . GLY A 1 104 ? -7.625 24.609 20.297 1 96.94 104 GLY A CA 1
ATOM 844 C C . GLY A 1 104 ? -7.648 23.5 19.266 1 96.94 104 GLY A C 1
ATOM 845 O O . GLY A 1 104 ? -6.777 22.625 19.281 1 96.94 104 GLY A O 1
ATOM 846 N N . ASP A 1 105 ? -8.758 23.438 18.5 1 97.5 105 ASP A N 1
ATOM 847 C CA . ASP A 1 105 ? -8.953 22.391 17.5 1 97.5 105 ASP A CA 1
ATOM 848 C C . ASP A 1 105 ? -8.25 22.75 16.188 1 97.5 105 ASP A C 1
ATOM 850 O O . ASP A 1 105 ? -8.906 23.016 15.18 1 97.5 105 ASP A O 1
ATOM 854 N N . THR A 1 106 ? -6.887 22.578 16.234 1 98 106 THR A N 1
ATOM 855 C CA . THR A 1 106 ? -6.113 23.125 15.133 1 98 106 THR A CA 1
ATOM 856 C C . THR A 1 106 ? -5.551 22.016 14.25 1 98 106 THR A C 1
ATOM 858 O O . THR A 1 106 ? -4.691 22.266 13.406 1 98 106 THR A O 1
ATOM 861 N N . HIS A 1 107 ? -5.961 20.797 14.461 1 98.56 107 HIS A N 1
ATOM 862 C CA . HIS A 1 107 ? -5.68 19.734 13.508 1 98.56 107 HIS A CA 1
ATOM 863 C C . HIS A 1 107 ? -6.848 19.531 12.539 1 98.56 107 HIS A C 1
ATOM 865 O O . HIS A 1 107 ? -8.008 19.641 12.938 1 98.56 107 HIS A O 1
ATOM 871 N N . VAL A 1 108 ? -6.496 19.328 11.328 1 98.69 108 VAL A N 1
ATOM 872 C CA . VAL A 1 108 ? -7.492 19.016 10.312 1 98.69 108 VAL A CA 1
ATOM 873 C C . VAL A 1 108 ? -7.344 17.547 9.891 1 98.69 108 VAL A C 1
ATOM 875 O O . VAL A 1 108 ? -6.227 17.078 9.664 1 98.69 108 VAL A O 1
ATOM 878 N N . THR A 1 109 ? -8.438 16.828 9.875 1 98.75 109 THR A N 1
ATOM 879 C CA . THR A 1 109 ? -8.5 15.461 9.367 1 98.75 109 THR A CA 1
ATOM 880 C C . THR A 1 109 ? -9.742 15.258 8.508 1 98.75 109 THR A C 1
ATOM 882 O O . THR A 1 109 ? -10.438 16.219 8.172 1 98.75 109 THR A O 1
ATOM 885 N N . ILE A 1 110 ? -9.977 14.023 8.016 1 98.81 110 ILE A N 1
ATOM 886 C CA . ILE A 1 110 ? -11.07 13.773 7.082 1 98.81 110 ILE A CA 1
ATOM 887 C C . ILE A 1 110 ? -11.953 12.648 7.617 1 98.81 110 ILE A C 1
ATOM 889 O O . ILE A 1 110 ? -11.453 11.594 8.023 1 98.81 110 ILE A O 1
ATOM 893 N N . LEU A 1 111 ? -13.227 12.914 7.672 1 98.75 111 LEU A N 1
ATOM 894 C CA . LEU A 1 111 ? -14.227 11.867 7.895 1 98.75 111 LEU A CA 1
ATOM 895 C C . LEU A 1 111 ? -14.727 11.312 6.57 1 98.75 111 LEU A C 1
ATOM 897 O O . LEU A 1 111 ? -15.156 12.062 5.691 1 98.75 111 LEU A O 1
ATOM 901 N N . LEU A 1 112 ? -14.609 10.023 6.391 1 98.5 112 LEU A N 1
ATOM 902 C CA . LEU A 1 112 ? -15.047 9.328 5.188 1 98.5 112 LEU A CA 1
ATOM 903 C C . LEU A 1 112 ? -16.156 8.328 5.512 1 98.5 112 LEU A C 1
ATOM 905 O O . LEU A 1 112 ? -16.031 7.539 6.453 1 98.5 112 LEU A O 1
ATOM 909 N N . LYS A 1 113 ? -17.219 8.43 4.832 1 97.75 113 LYS A N 1
ATOM 910 C CA . LYS A 1 113 ? -18.312 7.465 4.949 1 97.75 113 LYS A CA 1
ATOM 911 C C . LYS A 1 113 ? -18.281 6.449 3.812 1 97.75 113 LYS A C 1
ATOM 913 O O . LYS A 1 113 ? -18.141 6.82 2.645 1 97.75 113 LYS A O 1
ATOM 918 N N . HIS A 1 114 ? -18.375 5.211 4.18 1 94.81 114 HIS A N 1
ATOM 919 C CA . HIS A 1 114 ? -18.344 4.129 3.199 1 94.81 114 HIS A CA 1
ATOM 920 C C . HIS A 1 114 ? -19.234 2.967 3.643 1 94.81 114 HIS A C 1
ATOM 922 O O . HIS A 1 114 ? -18.969 2.336 4.668 1 94.81 114 HIS A O 1
ATOM 928 N N . HIS A 1 115 ? -20.281 2.641 2.904 1 89.69 115 HIS A N 1
ATOM 929 C CA . HIS A 1 115 ? -21.203 1.537 3.131 1 89.69 115 HIS A CA 1
ATOM 930 C C . HIS A 1 115 ? -21.75 1.557 4.555 1 89.69 115 HIS A C 1
ATOM 932 O O . HIS A 1 115 ? -21.734 0.532 5.242 1 89.69 115 HIS A O 1
ATOM 938 N N . GLY A 1 116 ? -22.031 2.711 5.047 1 91.31 116 GLY A N 1
ATOM 939 C CA . GLY A 1 116 ? -22.688 2.855 6.336 1 91.31 116 GLY A CA 1
ATOM 940 C C . GLY A 1 116 ? -21.719 3 7.488 1 91.31 116 GLY A C 1
ATOM 941 O O . GLY A 1 116 ? -22.125 3.303 8.617 1 91.31 116 GLY A O 1
ATOM 942 N N . ASP A 1 117 ? -20.469 2.781 7.18 1 94.19 117 ASP A N 1
ATOM 943 C CA . ASP A 1 117 ? -19.438 2.938 8.211 1 94.19 117 ASP A CA 1
ATOM 944 C C . ASP A 1 117 ? -18.703 4.258 8.047 1 94.19 117 ASP A C 1
ATOM 946 O O . ASP A 1 117 ? -18.75 4.883 6.984 1 94.19 117 ASP A O 1
ATOM 950 N N . GLU A 1 118 ? -18.078 4.68 9.125 1 96.94 118 GLU A N 1
ATOM 951 C CA . GLU A 1 118 ? -17.312 5.926 9.125 1 96.94 118 GLU A CA 1
ATOM 952 C C . GLU A 1 118 ? -15.852 5.676 9.453 1 96.94 118 GLU A C 1
ATOM 954 O O . GLU A 1 118 ? -15.531 4.836 10.297 1 96.94 118 GLU A O 1
ATOM 959 N N . TYR A 1 119 ? -14.984 6.406 8.734 1 98.19 119 TYR A N 1
ATOM 960 C CA . TYR A 1 119 ? -13.539 6.262 8.867 1 98.19 119 TYR A CA 1
ATOM 961 C C . TYR A 1 119 ? -12.867 7.625 8.992 1 98.19 119 TYR A C 1
ATOM 963 O O . TYR A 1 119 ? -13.344 8.609 8.422 1 98.19 119 TYR A O 1
ATOM 971 N N . ILE A 1 120 ? -11.781 7.621 9.695 1 98.75 120 ILE A N 1
ATOM 972 C CA . ILE A 1 120 ? -10.898 8.781 9.68 1 98.75 120 ILE A CA 1
ATOM 973 C C . ILE A 1 120 ? -9.75 8.539 8.703 1 98.75 120 ILE A C 1
ATOM 975 O O . ILE A 1 120 ? -9.117 7.473 8.7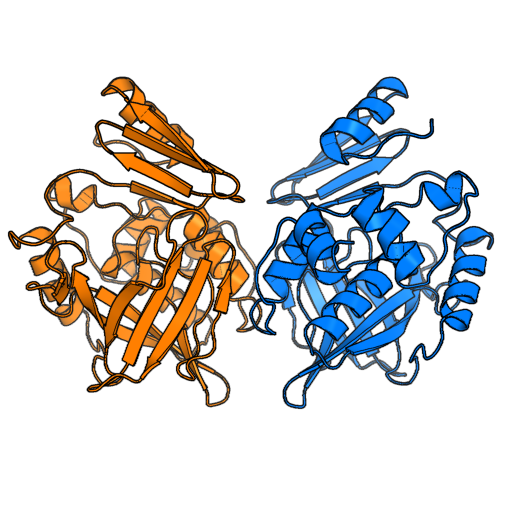27 1 98.75 120 ILE A O 1
ATOM 979 N N . VAL A 1 121 ? -9.562 9.484 7.809 1 98.81 121 VAL A N 1
ATOM 980 C CA . VAL A 1 121 ? -8.43 9.492 6.887 1 98.81 121 VAL A CA 1
ATOM 981 C C . VAL A 1 121 ? -7.535 10.695 7.188 1 98.81 121 VAL A C 1
ATOM 983 O O . VAL A 1 121 ? -7.992 11.836 7.18 1 98.81 121 VAL A O 1
ATOM 986 N N . ASP A 1 122 ? -6.238 10.406 7.488 1 98.81 122 ASP A N 1
ATOM 987 C CA . ASP A 1 122 ? -5.34 11.484 7.906 1 98.81 122 ASP A CA 1
ATOM 988 C C . ASP A 1 122 ? -3.971 11.344 7.242 1 98.81 122 ASP A C 1
ATOM 990 O O . ASP A 1 122 ? -3.268 10.352 7.461 1 98.81 122 ASP A O 1
ATOM 994 N N . ALA A 1 123 ? -3.588 12.336 6.477 1 98.62 123 ALA A N 1
ATOM 995 C CA . ALA A 1 123 ? -2.291 12.344 5.805 1 98.62 123 ALA A CA 1
ATOM 996 C C . ALA A 1 123 ? -1.44 13.523 6.277 1 98.62 123 ALA A C 1
ATOM 998 O O . ALA A 1 123 ? -0.373 13.789 5.723 1 98.62 123 ALA A O 1
ATOM 999 N N . GLY A 1 124 ? -1.938 14.219 7.266 1 98.69 124 GLY A N 1
ATOM 1000 C CA . GLY A 1 124 ? -1.285 15.469 7.625 1 98.69 124 GLY A CA 1
ATOM 1001 C C . GLY A 1 124 ? -0.829 15.516 9.07 1 98.69 124 GLY A C 1
ATOM 1002 O O . GLY A 1 124 ? -0.588 16.594 9.617 1 98.69 124 GLY A O 1
ATOM 1003 N N . PHE A 1 125 ? -0.664 14.359 9.703 1 98.56 125 PHE A N 1
ATOM 1004 C CA . PHE A 1 125 ? -0.261 14.32 11.109 1 98.56 125 PHE A CA 1
ATOM 1005 C C . PHE A 1 125 ? 1.233 14.055 11.234 1 98.56 125 PHE A C 1
ATOM 1007 O O . PHE A 1 125 ? 1.654 13.242 12.062 1 98.56 125 PHE A O 1
ATOM 1014 N N . GLY A 1 126 ? 1.979 14.617 10.266 1 97.38 126 GLY A N 1
ATOM 1015 C CA . GLY A 1 126 ? 3.424 14.453 10.281 1 97.38 126 GLY A CA 1
ATOM 1016 C C . GLY A 1 126 ? 3.857 13 10.203 1 97.38 126 GLY A C 1
ATOM 1017 O O . GLY A 1 126 ? 3.416 12.266 9.312 1 97.38 126 GLY A O 1
ATOM 1018 N N . ALA A 1 127 ? 4.715 12.68 11.133 1 96.38 127 ALA A N 1
ATOM 1019 C CA . ALA A 1 127 ? 5.23 11.312 11.18 1 96.38 127 ALA A CA 1
ATOM 1020 C C . ALA A 1 127 ? 4.203 10.359 11.789 1 96.38 127 ALA A C 1
ATOM 1022 O O . ALA A 1 127 ? 4.414 9.148 11.82 1 96.38 127 ALA A O 1
ATOM 1023 N N . ASN A 1 128 ? 3.025 10.883 12.164 1 97.94 128 ASN A N 1
ATOM 1024 C CA . ASN A 1 128 ? 2.047 10.102 12.922 1 97.94 128 ASN A CA 1
ATOM 1025 C C . ASN A 1 128 ? 0.885 9.656 12.039 1 97.94 128 ASN A C 1
ATOM 1027 O O . ASN A 1 128 ? -0.203 9.367 12.539 1 97.94 128 ASN A O 1
ATOM 1031 N N . ILE A 1 129 ? 1.078 9.617 10.766 1 98.19 129 ILE A N 1
ATOM 1032 C CA . ILE A 1 129 ? -0.036 9.305 9.883 1 98.19 129 ILE A CA 1
ATOM 1033 C C . ILE A 1 129 ? -0.257 7.793 9.836 1 98.19 129 ILE A C 1
ATOM 1035 O O . ILE A 1 129 ? 0.704 7.02 9.82 1 98.19 129 ILE A O 1
ATOM 1039 N N . PRO A 1 130 ? -1.496 7.367 9.773 1 97.56 130 PRO A N 1
ATOM 1040 C CA . PRO A 1 130 ? -1.814 5.941 9.844 1 97.56 130 PRO A CA 1
ATOM 1041 C C . PRO A 1 130 ? -1.522 5.207 8.539 1 97.56 130 PRO A C 1
ATOM 1043 O O . PRO A 1 130 ? -1.274 3.998 8.547 1 97.56 130 PRO A O 1
ATOM 1046 N N . LEU A 1 131 ? -1.758 5.812 7.367 1 96.62 131 LEU A N 1
ATOM 1047 C CA . LEU A 1 131 ? -1.571 5.238 6.039 1 96.62 131 LEU A CA 1
ATOM 1048 C C . LEU A 1 131 ? -2.734 4.32 5.676 1 96.62 131 LEU A C 1
ATOM 1050 O O . LEU A 1 131 ? -2.629 3.512 4.75 1 96.62 131 LEU A O 1
ATOM 1054 N N . ALA A 1 132 ? -3.805 4.379 6.414 1 97.38 132 ALA A N 1
ATOM 1055 C CA . ALA A 1 132 ? -5.047 3.654 6.16 1 97.38 132 ALA A CA 1
ATOM 1056 C C . ALA A 1 132 ? -6.238 4.371 6.781 1 97.38 132 ALA A C 1
ATOM 1058 O O . ALA A 1 132 ? -6.082 5.145 7.73 1 97.38 132 ALA A O 1
ATOM 1059 N N . PRO A 1 133 ? -7.414 4.141 6.172 1 98.25 133 PRO A N 1
ATOM 1060 C CA . PRO A 1 133 ? -8.594 4.645 6.879 1 98.25 133 PRO A CA 1
ATOM 1061 C C . PRO A 1 133 ? -8.82 3.947 8.219 1 98.25 133 PRO A C 1
ATOM 1063 O O . PRO A 1 133 ? -8.664 2.729 8.32 1 98.25 133 PRO A O 1
ATOM 1066 N N . LEU A 1 134 ? -9.148 4.711 9.203 1 98.38 134 LEU A N 1
ATOM 1067 C CA . LEU A 1 134 ? -9.383 4.18 10.539 1 98.38 134 LEU A CA 1
ATOM 1068 C C . LEU A 1 134 ? -10.875 4.148 10.852 1 98.38 134 LEU A C 1
ATOM 1070 O O . LEU A 1 134 ? -11.539 5.188 10.859 1 98.38 134 LEU A O 1
ATOM 1074 N N . PRO A 1 135 ? -11.422 2.955 11.133 1 97.38 135 PRO A N 1
ATOM 1075 C CA . PRO A 1 135 ? -12.844 2.918 11.484 1 97.38 135 PRO A CA 1
ATOM 1076 C C . PRO A 1 135 ? -13.125 3.516 12.859 1 97.38 135 PRO A C 1
ATOM 1078 O O . PRO A 1 135 ? -12.32 3.371 13.781 1 97.38 135 PRO A O 1
ATOM 1081 N N . LEU A 1 136 ? -14.281 4.074 12.984 1 97.19 136 LEU A N 1
ATOM 1082 C CA . LEU A 1 136 ? -14.68 4.652 14.266 1 97.19 136 LEU A CA 1
ATOM 1083 C C . LEU A 1 136 ? -15.086 3.561 15.25 1 97.19 136 LEU A C 1
ATOM 1085 O O . LEU A 1 136 ? -15.328 3.84 16.422 1 97.19 136 LEU A O 1
ATOM 1089 N N . SER A 1 137 ? -15.039 2.303 14.852 1 93.5 137 SER A N 1
ATOM 1090 C CA . SER A 1 137 ? -15.469 1.169 15.656 1 93.5 137 SER A CA 1
ATOM 1091 C C . SER A 1 137 ? -14.453 0.838 16.734 1 93.5 137 SER A C 1
ATOM 1093 O O . SER A 1 137 ? -14.742 0.068 17.656 1 93.5 137 SER A O 1
ATOM 1095 N N . GLY A 1 138 ? -13.266 1.379 16.625 1 94.81 138 GLY A N 1
ATOM 1096 C CA . GLY A 1 138 ? -12.227 1.058 17.578 1 94.81 138 GLY A CA 1
ATOM 1097 C C . GLY A 1 138 ? -11.305 -0.05 17.109 1 94.81 138 GLY A C 1
ATOM 1098 O O . GLY A 1 138 ? -10.312 -0.367 17.781 1 94.81 138 GLY A O 1
ATOM 1099 N N . GLU A 1 139 ? -11.609 -0.532 15.984 1 93.81 139 GLU A N 1
ATOM 1100 C CA . GLU A 1 139 ? -10.766 -1.585 15.438 1 93.81 139 GLU A CA 1
ATOM 1101 C C . GLU A 1 139 ? -9.328 -1.093 15.242 1 93.81 139 GLU A C 1
ATOM 1103 O O . GLU A 1 139 ? -9.109 0.024 14.766 1 93.81 139 GLU A O 1
ATOM 1108 N N . VAL A 1 140 ? -8.359 -1.9 15.688 1 94.75 140 VAL A N 1
ATOM 1109 C CA . VAL A 1 140 ? -6.953 -1.561 15.516 1 94.75 140 VAL A CA 1
ATOM 1110 C C . VAL A 1 140 ? -6.535 -1.789 14.07 1 94.75 140 VAL A C 1
ATOM 1112 O O . VAL A 1 140 ? -6.777 -2.859 13.508 1 94.75 140 VAL A O 1
ATOM 1115 N N . MET A 1 141 ? -6.027 -0.749 13.5 1 95.56 141 MET A N 1
ATOM 1116 C CA . MET A 1 141 ? -5.426 -0.846 12.172 1 95.56 141 MET A CA 1
ATOM 1117 C C . MET A 1 141 ? -3.904 -0.887 12.266 1 95.56 141 MET A C 1
ATOM 1119 O O . MET A 1 141 ? -3.291 0.008 12.852 1 95.56 141 MET A O 1
ATOM 1123 N N . THR A 1 142 ? -3.273 -1.931 11.742 1 93.75 142 THR A N 1
ATOM 1124 C CA . THR A 1 142 ? -1.819 -2.041 11.711 1 93.75 142 THR A CA 1
ATOM 1125 C C . THR A 1 142 ? -1.285 -1.754 10.312 1 93.75 142 THR A C 1
ATOM 1127 O O . THR A 1 142 ? -1.756 -2.332 9.328 1 93.75 142 THR A O 1
ATOM 1130 N N . THR A 1 143 ? -0.365 -0.768 10.211 1 93.75 143 THR A N 1
ATOM 1131 C CA . THR A 1 143 ? 0.281 -0.365 8.969 1 93.75 143 THR A CA 1
ATOM 1132 C C . THR A 1 143 ? 1.798 -0.346 9.133 1 93.75 143 THR A C 1
ATOM 1134 O O . THR A 1 143 ? 2.322 -0.727 10.18 1 93.75 143 THR A O 1
ATOM 1137 N N . ASP A 1 144 ? 2.496 0.062 8.078 1 90.06 144 ASP A N 1
ATOM 1138 C CA . ASP A 1 144 ? 3.953 0.135 8.109 1 90.06 144 ASP A CA 1
ATOM 1139 C C . ASP A 1 144 ? 4.434 1.194 9.094 1 90.06 144 ASP A C 1
ATOM 1141 O O . ASP A 1 144 ? 5.613 1.229 9.453 1 90.06 144 ASP A O 1
ATOM 1145 N N . ASN A 1 145 ? 3.508 2.006 9.531 1 94 145 ASN A N 1
ATOM 1146 C CA . ASN A 1 145 ? 3.912 3.084 10.422 1 94 145 ASN A CA 1
ATOM 1147 C C . ASN A 1 145 ? 3.562 2.766 11.875 1 94 145 ASN A C 1
ATOM 1149 O O . ASN A 1 145 ? 3.873 3.545 12.781 1 94 145 ASN A O 1
ATOM 1153 N N . GLY A 1 146 ? 2.852 1.656 12.086 1 94.25 146 GLY A N 1
ATOM 1154 C CA . GLY A 1 146 ? 2.496 1.292 13.445 1 94.25 146 GLY A CA 1
ATOM 1155 C C . GLY A 1 146 ? 1.046 0.868 13.594 1 94.25 146 GLY A C 1
ATOM 1156 O O . GLY A 1 146 ? 0.456 0.327 12.656 1 94.25 146 GLY A O 1
ATOM 1157 N N . GLN A 1 147 ? 0.542 0.999 14.82 1 96 147 GLN A N 1
ATOM 1158 C CA . GLN A 1 147 ? -0.837 0.648 15.148 1 96 147 GLN A CA 1
ATOM 1159 C C . GLN A 1 147 ? -1.661 1.893 15.461 1 96 147 GLN A C 1
ATOM 1161 O O . GLN A 1 147 ? -1.174 2.816 16.125 1 96 147 GLN A O 1
ATOM 1166 N N . PHE A 1 148 ? -2.855 1.9 14.969 1 98.19 148 PHE A N 1
ATOM 1167 C CA . PHE A 1 148 ? -3.744 3.049 15.109 1 98.19 148 PHE A CA 1
ATOM 1168 C C . PHE A 1 148 ? -5.172 2.596 15.398 1 98.19 148 PHE A C 1
ATOM 1170 O O . PHE A 1 148 ? -5.625 1.581 14.867 1 98.19 148 PHE A O 1
ATOM 1177 N N . ARG A 1 149 ? -5.855 3.404 16.188 1 98.06 149 ARG A N 1
ATOM 1178 C CA . ARG A 1 149 ? -7.277 3.145 16.406 1 98.06 149 ARG A CA 1
ATOM 1179 C C . ARG A 1 149 ? -8.008 4.418 16.812 1 98.06 149 ARG A C 1
ATOM 1181 O O . ARG A 1 149 ? -7.41 5.324 17.391 1 98.06 149 ARG A O 1
ATOM 1188 N N . ILE A 1 150 ? -9.242 4.496 16.406 1 98.56 150 ILE A N 1
ATOM 1189 C CA . ILE A 1 150 ? -10.156 5.523 16.891 1 98.56 150 ILE A CA 1
ATOM 1190 C C . ILE A 1 150 ? -11.055 4.934 17.984 1 98.56 150 ILE A C 1
ATOM 1192 O O . ILE A 1 150 ? -11.797 3.986 17.734 1 98.56 150 ILE A O 1
ATOM 1196 N N . LYS A 1 151 ? -10.961 5.52 19.094 1 96.75 151 LYS A N 1
ATOM 1197 C CA . LYS A 1 151 ? -11.766 5.027 20.203 1 96.75 151 LYS A CA 1
ATOM 1198 C C . LYS A 1 151 ? -12.797 6.062 20.641 1 96.75 151 LYS A C 1
ATOM 1200 O O . LYS A 1 151 ? -12.562 7.266 20.516 1 96.75 151 LYS A O 1
ATOM 1205 N N . PRO A 1 152 ? -13.914 5.527 21.203 1 94.75 152 PRO A N 1
ATOM 1206 C CA . PRO A 1 152 ? -14.812 6.477 21.859 1 94.75 152 PRO A CA 1
ATOM 1207 C C . PRO A 1 152 ? -14.188 7.152 23.062 1 94.75 152 PRO A C 1
ATOM 1209 O O . PRO A 1 152 ? -13.422 6.52 23.797 1 94.75 152 PRO A O 1
ATOM 1212 N N . ALA A 1 153 ? -14.492 8.367 23.203 1 93.38 153 ALA A N 1
ATOM 1213 C CA . ALA A 1 153 ? -14.062 9.156 24.359 1 93.38 153 ALA A CA 1
ATOM 1214 C C . ALA A 1 153 ? -15.266 9.742 25.094 1 93.38 153 ALA A C 1
ATOM 1216 O O . ALA A 1 153 ? -16.406 9.5 24.703 1 93.38 153 ALA A O 1
ATOM 1217 N N . GLU A 1 154 ? -14.961 10.297 26.328 1 87.88 154 GLU A N 1
ATOM 1218 C CA . GLU A 1 154 ? -16.047 10.945 27.062 1 87.88 154 GLU A CA 1
ATOM 1219 C C . GLU A 1 154 ? -16.875 11.836 26.156 1 87.88 154 GLU A C 1
ATOM 1221 O O . GLU A 1 154 ? -18.109 11.812 26.219 1 87.88 154 GLU A O 1
ATOM 1226 N N . LYS A 1 155 ? -16.156 12.633 25.438 1 90.25 155 LYS A N 1
ATOM 1227 C CA . LYS A 1 155 ? -16.797 13.438 24.406 1 90.25 155 LYS A CA 1
ATOM 1228 C C . LYS A 1 155 ? -16.25 13.117 23.016 1 90.25 155 LYS A C 1
ATOM 1230 O O . LYS A 1 155 ? -15.078 13.375 22.734 1 90.25 155 LYS A O 1
ATOM 1235 N N . GLY A 1 156 ? -17.109 12.5 22.188 1 97.38 156 GLY A N 1
ATOM 1236 C CA . GLY A 1 156 ? -16.719 12.227 20.828 1 97.38 156 GLY A CA 1
ATOM 1237 C C . GLY A 1 156 ? -15.781 11.039 20.703 1 97.38 156 GLY A C 1
ATOM 1238 O O . GLY A 1 156 ? -16.078 9.953 21.203 1 97.38 156 GLY A O 1
ATOM 1239 N N . TYR A 1 157 ? -14.617 11.234 19.969 1 98.56 157 TYR A N 1
ATOM 1240 C CA . TYR A 1 157 ? -13.672 10.172 19.641 1 98.56 157 TYR A CA 1
ATOM 1241 C C . TYR A 1 157 ? -12.234 10.633 19.859 1 98.56 157 TYR A C 1
ATOM 1243 O O . TYR A 1 157 ? -11.969 11.828 19.984 1 98.56 157 TYR A O 1
ATOM 1251 N N . MET A 1 158 ? -11.336 9.641 19.953 1 98.5 158 MET A N 1
ATOM 1252 C CA . MET A 1 158 ? -9.914 9.93 20.094 1 98.5 158 MET A CA 1
ATOM 1253 C C . MET A 1 158 ? -9.078 8.969 19.266 1 98.5 158 MET A C 1
ATOM 1255 O O . MET A 1 158 ? -9.375 7.777 19.188 1 98.5 158 MET A O 1
ATOM 1259 N N . LEU A 1 159 ? -8.039 9.5 18.703 1 98.81 159 LEU A N 1
ATOM 1260 C CA . LEU A 1 159 ? -7.02 8.68 18.062 1 98.81 159 LEU A CA 1
ATOM 1261 C C . LEU A 1 159 ? -5.992 8.195 19.078 1 98.81 159 LEU A C 1
ATOM 1263 O O . LEU A 1 159 ? -5.461 8.992 19.859 1 98.81 159 LEU A O 1
ATOM 1267 N N . GLU A 1 160 ? -5.727 6.957 19.062 1 98.69 160 GLU A N 1
ATOM 1268 C CA . GLU A 1 160 ? -4.547 6.395 19.703 1 98.69 160 GLU A CA 1
ATOM 1269 C C . GLU A 1 160 ? -3.613 5.746 18.688 1 98.69 160 GLU A C 1
ATOM 1271 O O . GLU A 1 160 ? -4.07 5.191 17.688 1 98.69 160 GLU A O 1
ATOM 1276 N N . LEU A 1 161 ? -2.328 5.934 19 1 98.5 161 LEU A N 1
ATOM 1277 C CA . LEU A 1 161 ? -1.357 5.363 18.078 1 98.5 161 LEU A CA 1
ATOM 1278 C C . LEU A 1 161 ? -0.156 4.797 18.828 1 98.5 161 LEU A C 1
ATOM 1280 O O . LEU A 1 161 ? 0.138 5.223 19.938 1 98.5 161 LEU A O 1
ATOM 1284 N N . LYS A 1 162 ? 0.428 3.865 18.281 1 97 162 LYS A N 1
ATOM 1285 C CA . LYS A 1 162 ? 1.694 3.25 18.672 1 97 162 LYS A CA 1
ATOM 1286 C C . LYS A 1 162 ? 2.604 3.055 17.469 1 97 162 LYS A C 1
ATOM 1288 O O . LYS A 1 162 ? 2.453 2.084 16.719 1 97 162 LYS A O 1
ATOM 1293 N N . LEU A 1 163 ? 3.543 3.979 17.234 1 95.44 163 LEU A N 1
ATOM 1294 C CA . LEU A 1 163 ? 4.391 3.975 16.047 1 95.44 163 LEU A CA 1
ATOM 1295 C C . LEU A 1 163 ? 5.43 2.861 16.125 1 95.44 163 LEU A C 1
ATOM 1297 O O . LEU A 1 163 ? 6.012 2.621 17.188 1 95.44 163 LEU A O 1
ATOM 1301 N N . ALA A 1 164 ? 5.625 2.244 15.023 1 91.06 164 ALA A N 1
ATOM 1302 C CA . ALA A 1 164 ? 6.543 1.108 14.945 1 91.06 164 ALA A CA 1
ATOM 1303 C C . ALA A 1 164 ? 7.973 1.539 15.25 1 91.06 164 ALA A C 1
ATOM 1305 O O . ALA A 1 164 ? 8.484 2.492 14.656 1 91.06 164 ALA A O 1
ATOM 1306 N N . GLY A 1 165 ? 8.602 0.857 16.156 1 88.81 165 GLY A N 1
ATOM 1307 C CA . GLY A 1 165 ? 9.992 1.118 16.5 1 88.81 165 GLY A CA 1
ATOM 1308 C C . GLY A 1 165 ? 10.18 2.398 17.281 1 88.81 165 GLY A C 1
ATOM 1309 O O . GLY A 1 165 ? 11.281 2.68 17.75 1 88.81 165 GLY A O 1
ATOM 1310 N N . ARG A 1 166 ? 9.148 3.174 17.484 1 92.5 166 ARG A N 1
ATOM 1311 C CA . ARG A 1 166 ? 9.281 4.492 18.094 1 92.5 166 ARG A CA 1
ATOM 1312 C C . ARG A 1 166 ? 8.531 4.562 19.406 1 92.5 166 ARG A C 1
ATOM 1314 O O . ARG A 1 166 ? 8.922 5.309 20.312 1 92.5 166 ARG A O 1
ATOM 1321 N N . ASP A 1 167 ? 7.422 3.838 19.438 1 93.88 167 ASP A N 1
ATOM 1322 C CA . ASP A 1 167 ? 6.609 3.848 20.656 1 93.88 167 ASP A CA 1
ATOM 1323 C C . ASP A 1 167 ? 6.547 2.457 21.281 1 93.88 167 ASP A C 1
ATOM 1325 O O . ASP A 1 167 ? 6.453 1.453 20.578 1 93.88 167 ASP A O 1
ATOM 1329 N N . ASN A 1 168 ? 6.578 2.41 22.562 1 93.38 168 ASN A N 1
ATOM 1330 C CA . ASN A 1 168 ? 6.395 1.155 23.281 1 93.38 168 ASN A CA 1
ATOM 1331 C C . ASN A 1 168 ? 4.941 0.952 23.703 1 93.38 168 ASN A C 1
ATOM 1333 O O . ASN A 1 168 ? 4.488 -0.183 23.859 1 93.38 168 ASN A O 1
ATOM 1337 N N . ASP A 1 169 ? 4.289 2.02 23.828 1 96.44 169 ASP A N 1
ATOM 1338 C CA . ASP A 1 169 ? 2.902 1.99 24.297 1 96.44 169 ASP A CA 1
ATOM 1339 C C . ASP A 1 169 ? 2.018 2.893 23.438 1 96.44 169 ASP A C 1
ATOM 1341 O O . ASP A 1 169 ? 2.52 3.73 22.688 1 96.44 169 ASP A O 1
ATOM 1345 N N . TRP A 1 170 ? 0.741 2.646 23.656 1 97.56 170 TRP A N 1
ATOM 1346 C CA . TRP A 1 170 ? -0.237 3.506 23 1 97.56 170 TRP A CA 1
ATOM 1347 C C . TRP A 1 170 ? -0.123 4.941 23.5 1 97.56 170 TRP A C 1
ATOM 1349 O O . TRP A 1 170 ? 0.036 5.18 24.703 1 97.56 170 TRP A O 1
ATOM 1359 N N . ARG A 1 171 ? -0.194 5.863 22.594 1 97.69 171 ARG A N 1
ATOM 1360 C CA . ARG A 1 171 ? -0.257 7.281 22.953 1 97.69 171 ARG A CA 1
ATOM 1361 C C . ARG A 1 171 ? -1.495 7.938 22.344 1 97.69 171 ARG A C 1
ATOM 1363 O O . ARG A 1 171 ? -2.025 7.469 21.328 1 97.69 171 ARG A O 1
ATOM 1370 N N . THR A 1 172 ? -1.871 8.984 23.016 1 98.06 172 THR A N 1
ATOM 1371 C CA . THR A 1 172 ? -2.992 9.773 22.516 1 98.06 172 THR A CA 1
ATOM 1372 C C . THR A 1 172 ? -2.539 10.727 21.406 1 98.06 172 THR A C 1
ATOM 1374 O O . THR A 1 172 ? -1.514 11.398 21.547 1 98.06 172 THR A O 1
ATOM 1377 N N . GLY A 1 173 ? -3.258 10.695 20.312 1 98.56 173 GLY A N 1
ATOM 1378 C CA . GLY A 1 173 ? -2.951 11.609 19.234 1 98.56 173 GLY A CA 1
ATOM 1379 C C . GLY A 1 173 ? -3.795 12.875 19.25 1 98.56 173 GLY A C 1
ATOM 1380 O O . GLY A 1 173 ? -3.318 13.938 19.656 1 98.56 173 GLY A O 1
ATOM 1381 N N . TYR A 1 174 ? -5.027 12.734 18.891 1 98.75 174 TYR A N 1
ATOM 1382 C CA . TYR A 1 174 ? -5.945 13.867 18.906 1 98.75 174 TYR A CA 1
ATOM 1383 C C . TYR A 1 174 ? -7.371 13.414 19.188 1 98.75 174 TYR A C 1
ATOM 1385 O O . TYR A 1 174 ? -7.672 12.219 19.141 1 98.75 174 TYR A O 1
ATOM 1393 N N . SER A 1 175 ? -8.211 14.383 19.547 1 98.56 175 SER A N 1
ATOM 1394 C CA . SER A 1 175 ? -9.633 14.148 19.797 1 98.56 175 SER A CA 1
ATOM 1395 C C . SER A 1 175 ? -10.508 14.977 18.875 1 98.56 175 SER A C 1
ATOM 1397 O O . SER A 1 175 ? -10.078 16.031 18.375 1 98.56 175 SER A O 1
ATOM 1399 N N . PHE A 1 176 ? -11.688 14.406 18.594 1 98.5 176 PHE A N 1
ATOM 1400 C CA . PHE A 1 176 ? -12.641 15.102 17.734 1 98.5 176 PHE A CA 1
ATOM 1401 C C . PHE A 1 176 ? -14.062 14.625 18.016 1 98.5 176 PHE A C 1
ATOM 1403 O O . PHE A 1 176 ? -14.258 13.602 18.672 1 98.5 176 PHE A O 1
ATOM 1410 N N . THR A 1 177 ? -15.016 15.43 17.609 1 97.06 177 THR A N 1
ATOM 1411 C CA . THR A 1 177 ? -16.406 14.992 17.5 1 97.06 177 THR A CA 1
ATOM 1412 C C . THR A 1 177 ? -16.875 15.055 16.062 1 97.06 177 THR A C 1
ATOM 1414 O O . THR A 1 177 ? -16.297 15.766 15.234 1 97.06 177 THR A O 1
ATOM 1417 N N . GLU A 1 178 ? -17.844 14.297 15.75 1 92 178 GLU A N 1
ATOM 1418 C CA . GLU A 1 178 ? -18.359 14.305 14.391 1 92 178 GLU A CA 1
ATOM 1419 C C . GLU A 1 178 ? -18.969 15.672 14.047 1 92 178 GLU A C 1
ATOM 1421 O O . GLU A 1 178 ? -19.156 15.992 12.875 1 92 178 GLU A O 1
ATOM 1426 N N . ASN A 1 179 ? -19.203 16.469 15.039 1 92.5 179 ASN A N 1
ATOM 1427 C CA . ASN A 1 179 ? -19.797 17.781 14.836 1 92.5 179 ASN A CA 1
ATOM 1428 C C . ASN A 1 179 ? -18.719 18.828 14.516 1 92.5 179 ASN A C 1
ATOM 1430 O O . ASN A 1 179 ? -19.047 19.969 14.156 1 92.5 179 ASN A O 1
ATOM 1434 N N . ASN A 1 180 ? -17.453 18.438 14.594 1 96.12 180 ASN A N 1
ATOM 1435 C CA . ASN A 1 180 ? -16.359 19.359 14.312 1 96.12 180 ASN A CA 1
ATOM 1436 C C . ASN A 1 180 ? -16.188 19.562 12.812 1 96.12 180 ASN A C 1
ATOM 1438 O O . ASN A 1 180 ? -15.055 19.719 12.328 1 96.12 180 ASN A O 1
ATOM 1442 N N . ARG A 1 181 ? -17.203 19.609 12.117 1 97.06 181 ARG A N 1
ATOM 1443 C CA . ARG A 1 181 ? -17.141 19.703 10.664 1 97.06 181 ARG A CA 1
ATOM 1444 C C . ARG A 1 181 ? -16.688 21.094 10.234 1 97.06 181 ARG A C 1
ATOM 1446 O O . ARG A 1 181 ? -17.141 22.094 10.773 1 97.06 181 ARG A O 1
ATOM 1453 N N . ILE A 1 182 ? -15.727 21.109 9.383 1 97.62 182 ILE A N 1
ATOM 1454 C CA . ILE A 1 182 ? -15.289 22.359 8.758 1 97.62 182 ILE A CA 1
ATOM 1455 C C . ILE A 1 182 ? -16.125 22.625 7.508 1 97.62 182 ILE A C 1
ATOM 1457 O O . ILE A 1 182 ? -16.047 21.875 6.531 1 97.62 182 ILE A O 1
ATOM 1461 N N . THR A 1 183 ? -16.875 23.641 7.516 1 92.12 183 THR A N 1
ATOM 1462 C CA . THR A 1 183 ? -17.875 23.844 6.473 1 92.12 183 THR A CA 1
ATOM 1463 C C . THR A 1 183 ? -17.469 24.969 5.531 1 92.12 183 THR A C 1
ATOM 1465 O O . THR A 1 183 ? -18.047 25.125 4.453 1 92.12 183 THR A O 1
ATOM 1468 N N . ASN A 1 184 ? -16.469 25.672 5.93 1 91.56 184 ASN A N 1
ATOM 1469 C CA . ASN A 1 184 ? -16.016 26.75 5.062 1 91.56 184 ASN A CA 1
ATOM 1470 C C . ASN A 1 184 ? -14.531 27.031 5.246 1 91.56 184 ASN A C 1
ATOM 1472 O O . ASN A 1 184 ? -13.953 26.688 6.277 1 91.56 184 ASN A O 1
ATOM 1476 N N . VAL A 1 185 ? -14.008 27.719 4.312 1 92.69 185 VAL A N 1
ATOM 1477 C CA . VAL A 1 185 ? -12.57 27.969 4.23 1 92.69 185 VAL A CA 1
ATOM 1478 C C . VAL A 1 185 ? -12.133 28.906 5.344 1 92.69 185 VAL A C 1
ATOM 1480 O O . VAL A 1 185 ? -10.992 28.875 5.793 1 92.69 185 VAL A O 1
ATOM 1483 N N . THR A 1 186 ? -13.016 29.703 5.848 1 94.25 186 THR A N 1
ATOM 1484 C CA . THR A 1 186 ? -12.688 30.672 6.891 1 94.25 186 THR A CA 1
ATOM 1485 C C . THR A 1 186 ? -12.258 29.953 8.164 1 94.25 186 THR A C 1
ATOM 1487 O O . THR A 1 186 ? -11.398 30.453 8.906 1 94.25 186 THR A O 1
ATOM 1490 N N . GLU A 1 187 ? -12.875 28.828 8.398 1 95.38 187 GLU A N 1
ATOM 1491 C CA . GLU A 1 187 ? -12.477 28.047 9.555 1 95.38 187 GLU A CA 1
ATOM 1492 C C . GLU A 1 187 ? -11.047 27.531 9.414 1 95.38 187 GLU A C 1
ATOM 1494 O O . GLU A 1 187 ? -10.281 27.516 10.383 1 95.38 187 GLU A O 1
ATOM 1499 N N . LEU A 1 188 ? -10.688 27.188 8.25 1 97.12 188 LEU A N 1
ATOM 1500 C CA . LEU A 1 188 ? -9.312 26.766 7.977 1 97.12 188 LEU A CA 1
ATOM 1501 C C . LEU A 1 188 ? -8.344 27.922 8.133 1 97.12 188 LEU A C 1
ATOM 1503 O O . LEU A 1 188 ? -7.25 27.766 8.672 1 97.12 188 LEU A O 1
ATOM 1507 N N . GLU A 1 189 ? -8.789 29.047 7.684 1 96.69 189 GLU A N 1
ATOM 1508 C CA . GLU A 1 189 ? -7.953 30.234 7.762 1 96.69 189 GLU A CA 1
ATOM 1509 C C . GLU A 1 189 ? -7.703 30.641 9.211 1 96.69 189 GLU A C 1
ATOM 1511 O O . GLU A 1 189 ? -6.617 31.125 9.547 1 96.69 189 GLU A O 1
ATOM 1516 N N . GLN A 1 190 ? -8.688 30.484 9.984 1 96.38 190 GLN A N 1
ATOM 1517 C CA . GLN A 1 190 ? -8.516 30.781 11.406 1 96.38 190 GLN A CA 1
ATOM 1518 C C . GLN A 1 190 ? -7.492 29.844 12.039 1 96.38 190 GLN A C 1
ATOM 1520 O O . GLN A 1 190 ? -6.652 30.266 12.828 1 96.38 190 GLN A O 1
ATOM 1525 N N . MET A 1 191 ? -7.609 28.578 11.703 1 97 191 MET A N 1
ATOM 1526 C CA . MET A 1 191 ? -6.633 27.609 12.172 1 97 191 MET A CA 1
ATOM 1527 C C . MET A 1 191 ? -5.234 27.953 11.688 1 97 191 MET A C 1
ATOM 1529 O O . MET A 1 191 ? -4.266 27.875 12.445 1 97 191 MET A O 1
ATOM 1533 N N . GLN A 1 192 ? -5.191 28.312 10.445 1 97.44 192 GLN A N 1
ATOM 1534 C CA . GLN A 1 192 ? -3.936 28.734 9.844 1 97.44 192 GLN A CA 1
ATOM 1535 C C . GLN A 1 192 ? -3.305 29.891 10.633 1 97.44 192 GLN A C 1
ATOM 1537 O O . GLN A 1 192 ? -2.119 29.844 10.961 1 97.44 192 GLN A O 1
ATOM 1542 N N . LEU A 1 193 ? -4.094 30.844 10.914 1 97.12 193 LEU A N 1
ATOM 1543 C CA . LEU A 1 193 ? -3.615 32 11.656 1 97.12 193 LEU A CA 1
ATOM 1544 C C . LEU A 1 193 ? -3.076 31.594 13.023 1 97.12 193 LEU A C 1
ATOM 1546 O O . LEU A 1 193 ? -2.002 32.031 13.43 1 97.12 193 LEU A O 1
ATOM 1550 N N . ILE A 1 194 ? -3.771 30.766 13.672 1 97.88 194 ILE A N 1
ATOM 1551 C CA . ILE A 1 194 ? -3.363 30.328 15 1 97.88 194 ILE A CA 1
ATOM 1552 C C . ILE A 1 194 ? -2.041 29.562 14.906 1 97.88 194 ILE A C 1
ATOM 1554 O O . ILE A 1 194 ? -1.087 29.875 15.625 1 97.88 194 ILE A O 1
ATOM 1558 N N . ILE A 1 195 ? -1.936 28.609 14.016 1 97.25 195 ILE A N 1
ATOM 1559 C CA . ILE A 1 195 ? -0.754 27.766 13.875 1 97.25 195 ILE A CA 1
ATOM 1560 C C . ILE A 1 195 ? 0.448 28.625 13.484 1 97.25 195 ILE A C 1
ATOM 1562 O O . ILE A 1 195 ? 1.569 28.375 13.93 1 97.25 195 ILE A O 1
ATOM 1566 N N . GLU A 1 196 ? 0.195 29.641 12.742 1 97 196 GLU A N 1
ATOM 1567 C CA . GLU A 1 196 ? 1.292 30.438 12.188 1 97 196 GLU A CA 1
ATOM 1568 C C . GLU A 1 196 ? 1.767 31.484 13.18 1 97 196 GLU A C 1
ATOM 1570 O O . GLU A 1 196 ? 2.869 32.031 13.039 1 97 196 GLU A O 1
ATOM 1575 N N . THR A 1 197 ? 0.903 31.797 14.195 1 96.62 197 THR A N 1
ATOM 1576 C CA . THR A 1 197 ? 1.261 32.969 14.984 1 96.62 197 THR A CA 1
ATOM 1577 C C . THR A 1 197 ? 1.25 32.656 16.469 1 96.62 197 THR A C 1
ATOM 1579 O O . THR A 1 197 ? 1.931 33.312 17.266 1 96.62 197 THR A O 1
ATOM 1582 N N . HIS A 1 198 ? 0.436 31.75 16.891 1 97.06 198 HIS A N 1
ATOM 1583 C CA . HIS A 1 198 ? 0.275 31.484 18.312 1 97.06 198 HIS A CA 1
ATOM 1584 C C . HIS A 1 198 ? 1.591 31.047 18.938 1 97.06 198 HIS A C 1
ATOM 1586 O O . HIS A 1 198 ? 2.336 30.266 18.344 1 97.06 198 HIS A O 1
ATOM 1592 N N . SER A 1 199 ? 1.872 31.453 20.125 1 96.75 199 SER A N 1
ATOM 1593 C CA . SER A 1 199 ? 3.135 31.188 20.797 1 96.75 199 SER A CA 1
ATOM 1594 C C . SER A 1 199 ? 3.279 29.703 21.141 1 96.75 199 SER A C 1
ATOM 1596 O O . SER A 1 199 ? 4.395 29.188 21.203 1 96.75 199 SER A O 1
ATOM 1598 N N . ALA A 1 200 ? 2.186 29.047 21.297 1 95.75 200 ALA A N 1
ATOM 1599 C CA . ALA A 1 200 ? 2.229 27.641 21.703 1 95.75 200 ALA A CA 1
ATOM 1600 C C . ALA A 1 200 ? 2.307 26.734 20.484 1 95.75 200 ALA A C 1
ATOM 1602 O O . ALA A 1 200 ? 2.453 25.516 20.625 1 95.75 200 ALA A O 1
ATOM 1603 N N . SER A 1 201 ? 2.201 27.312 19.281 1 96.5 201 SER A N 1
ATOM 1604 C CA . SER A 1 201 ? 2.299 26.5 18.078 1 96.5 201 SER A CA 1
ATOM 1605 C C . SER A 1 201 ? 3.703 25.922 17.922 1 96.5 201 SER A C 1
ATOM 1607 O O . SER A 1 201 ? 4.688 26.672 17.953 1 96.5 201 SER A O 1
ATOM 1609 N N . PRO A 1 202 ? 3.779 24.641 17.688 1 95.19 202 PRO A N 1
ATOM 1610 C CA . PRO A 1 202 ? 5.109 24.078 17.469 1 95.19 202 PRO A CA 1
ATOM 1611 C C . PRO A 1 202 ? 5.633 24.328 16.062 1 95.19 202 PRO A C 1
ATOM 1613 O O . PRO A 1 202 ? 6.797 24.031 15.766 1 95.19 202 PRO A O 1
ATOM 1616 N N . PHE A 1 203 ? 4.859 24.938 15.18 1 96.94 203 PHE A N 1
ATOM 1617 C CA . PHE A 1 203 ? 5.191 24.922 13.758 1 96.94 203 PHE A CA 1
ATOM 1618 C C . PHE A 1 203 ? 5.719 26.281 13.305 1 96.94 203 PHE A C 1
ATOM 1620 O O . PHE A 1 203 ? 6.137 26.438 12.156 1 96.94 203 PHE A O 1
ATOM 1627 N N . ASN A 1 204 ? 5.711 27.266 14.18 1 97.06 204 ASN A N 1
ATOM 1628 C CA . ASN A 1 204 ? 6.199 28.578 13.797 1 97.06 204 ASN A CA 1
ATOM 1629 C C . ASN A 1 204 ? 7.523 28.906 14.477 1 97.06 204 ASN A C 1
ATOM 1631 O O . ASN A 1 204 ? 7.863 30.078 14.656 1 97.06 204 ASN A O 1
ATOM 1635 N N . LYS A 1 205 ? 8.266 27.891 14.938 1 96.06 205 LYS A N 1
ATOM 1636 C CA . LYS A 1 205 ? 9.508 28.094 15.688 1 96.06 205 LYS A CA 1
ATOM 1637 C C . LYS A 1 205 ? 10.727 27.766 14.828 1 96.06 205 LYS A C 1
ATOM 1639 O O . LYS A 1 205 ? 11.656 28.562 14.719 1 96.06 205 LYS A O 1
ATOM 1644 N N . SER A 1 206 ? 10.75 26.594 14.297 1 96.69 206 SER A N 1
ATOM 1645 C CA . SER A 1 206 ? 11.875 26.125 13.508 1 96.69 206 SER A CA 1
ATOM 1646 C C . SER A 1 206 ? 11.422 25.188 12.391 1 96.69 206 SER A C 1
ATOM 1648 O O . SER A 1 206 ? 10.367 24.562 12.492 1 96.69 206 SER A O 1
ATOM 1650 N N . PRO A 1 207 ? 12.266 25.141 11.328 1 96.88 207 PRO A N 1
ATOM 1651 C CA . PRO A 1 207 ? 11.922 24.219 10.234 1 96.88 207 PRO A CA 1
ATOM 1652 C C . PRO A 1 207 ? 11.844 22.766 10.688 1 96.88 207 PRO A C 1
ATOM 1654 O O . PRO A 1 207 ? 12.656 22.328 11.5 1 96.88 207 PRO A O 1
ATOM 1657 N N . LEU A 1 208 ? 10.914 22.109 10.203 1 97.81 208 LEU A N 1
ATOM 1658 C CA . LEU A 1 208 ? 10.711 20.688 10.398 1 97.81 208 LEU A CA 1
ATOM 1659 C C . LEU A 1 208 ? 10.109 20.047 9.156 1 97.81 208 LEU A C 1
ATOM 1661 O O . LEU A 1 208 ? 9.086 20.5 8.641 1 97.81 208 LEU A O 1
ATOM 1665 N N . LEU A 1 209 ? 10.742 19 8.641 1 98 209 LEU A N 1
ATOM 1666 C CA . LEU A 1 209 ? 10.234 18.234 7.504 1 98 209 LEU A CA 1
ATOM 1667 C C . LEU A 1 209 ? 10.227 16.75 7.812 1 98 209 LEU A C 1
ATOM 1669 O O . LEU A 1 209 ? 11.172 16.234 8.414 1 98 209 LEU A O 1
ATOM 1673 N N . THR A 1 210 ? 9.188 16.094 7.516 1 98.19 210 THR A N 1
ATOM 1674 C CA . THR A 1 210 ? 9.125 14.633 7.547 1 98.19 210 THR A CA 1
ATOM 1675 C C . THR A 1 210 ? 8.555 14.086 6.242 1 98.19 210 THR A C 1
ATOM 1677 O O . THR A 1 210 ? 7.703 14.719 5.617 1 98.19 210 THR A O 1
ATOM 1680 N N . LYS A 1 211 ? 9.031 12.969 5.809 1 97.44 211 LYS A N 1
ATOM 1681 C CA . LYS A 1 211 ? 8.57 12.312 4.586 1 97.44 211 LYS A CA 1
ATOM 1682 C C . LYS A 1 211 ? 8.742 10.797 4.68 1 97.44 211 LYS A C 1
ATOM 1684 O O . LYS A 1 211 ? 9.805 10.305 5.047 1 97.44 211 LYS A O 1
ATOM 1689 N N . ARG A 1 212 ? 7.645 10.125 4.328 1 95.62 212 ARG A N 1
ATOM 1690 C CA . ARG A 1 212 ? 7.734 8.664 4.309 1 95.62 212 ARG A CA 1
ATOM 1691 C C . ARG A 1 212 ? 8.578 8.188 3.135 1 95.62 212 ARG A C 1
ATOM 1693 O O . ARG A 1 212 ? 8.625 8.836 2.086 1 95.62 212 ARG A O 1
ATOM 1700 N N . THR A 1 213 ? 9.25 7.098 3.404 1 90.44 213 THR A N 1
ATOM 1701 C CA . THR A 1 213 ? 9.914 6.344 2.346 1 90.44 213 THR A CA 1
ATOM 1702 C C . THR A 1 213 ? 9.297 4.953 2.207 1 90.44 213 THR A C 1
ATOM 1704 O O . THR A 1 213 ? 8.375 4.602 2.945 1 90.44 213 THR A O 1
ATOM 1707 N N . ALA A 1 214 ? 9.727 4.207 1.275 1 79.75 214 ALA A N 1
ATOM 1708 C CA . ALA A 1 214 ? 9.18 2.879 1.021 1 79.75 214 ALA A CA 1
ATOM 1709 C C . ALA A 1 214 ? 9.25 2.01 2.271 1 79.75 214 ALA A C 1
ATOM 1711 O O . ALA A 1 214 ? 8.344 1.21 2.527 1 79.75 214 ALA A O 1
ATOM 1712 N N . ASP A 1 215 ? 10.305 2.207 3.039 1 78.12 215 ASP A N 1
ATOM 1713 C CA . ASP A 1 215 ? 10.492 1.317 4.18 1 78.12 215 ASP A CA 1
ATOM 1714 C C . ASP A 1 215 ? 10.82 2.109 5.445 1 78.12 215 ASP A C 1
ATOM 1716 O O . ASP A 1 215 ? 11.477 1.592 6.352 1 78.12 215 ASP A O 1
ATOM 1720 N N . GLY A 1 216 ? 10.359 3.402 5.355 1 89.19 216 GLY A N 1
ATOM 1721 C CA . GLY A 1 216 ? 10.711 4.172 6.535 1 89.19 216 GLY A CA 1
ATOM 1722 C C . GLY A 1 216 ? 10.234 5.609 6.477 1 89.19 216 GLY A C 1
ATOM 1723 O O . GLY A 1 216 ? 9.094 5.875 6.086 1 89.19 216 GLY A O 1
ATOM 1724 N N . LEU A 1 217 ? 11.188 6.465 7.105 1 94.69 217 LEU A N 1
ATOM 1725 C CA . LEU A 1 217 ? 10.82 7.855 7.348 1 94.69 217 LEU A CA 1
ATOM 1726 C C . LEU A 1 217 ? 12.055 8.742 7.41 1 94.69 217 LEU A C 1
ATOM 1728 O O . LEU A 1 217 ? 13.07 8.367 7.992 1 94.69 217 LEU A O 1
ATOM 1732 N N . TYR A 1 218 ? 11.984 9.922 6.691 1 97.19 218 TYR A N 1
ATOM 1733 C CA . TYR A 1 218 ? 12.977 10.984 6.844 1 97.19 218 TYR A CA 1
ATOM 1734 C C . TYR A 1 218 ? 12.453 12.086 7.762 1 97.19 218 TYR A C 1
ATOM 1736 O O . TYR A 1 218 ? 11.289 12.477 7.672 1 97.19 218 TYR A O 1
ATOM 1744 N N . ILE A 1 219 ? 13.266 12.516 8.695 1 97.69 219 ILE A N 1
ATOM 1745 C CA . ILE A 1 219 ? 13.023 13.719 9.484 1 97.69 219 ILE A CA 1
ATOM 1746 C C . ILE A 1 219 ? 14.195 14.688 9.32 1 97.69 219 ILE A C 1
ATOM 1748 O O . ILE A 1 219 ? 15.359 14.305 9.492 1 97.69 219 ILE A O 1
ATOM 1752 N N . LEU A 1 220 ? 13.891 15.891 8.953 1 97.88 220 LEU A N 1
ATOM 1753 C CA . LEU A 1 220 ? 14.914 16.906 8.703 1 97.88 220 LEU A CA 1
ATOM 1754 C C . LEU A 1 220 ? 14.656 18.156 9.531 1 97.88 220 LEU A C 1
ATOM 1756 O O . LEU A 1 220 ? 13.555 18.703 9.5 1 97.88 220 LEU A O 1
ATOM 1760 N N . THR A 1 221 ? 15.57 18.516 10.344 1 97.5 221 THR A N 1
ATOM 1761 C CA . THR A 1 221 ? 15.648 19.812 11.023 1 97.5 221 THR A CA 1
ATOM 1762 C C . THR A 1 221 ? 16.906 20.562 10.594 1 97.5 221 THR A C 1
ATOM 1764 O O . THR A 1 221 ? 17.75 20.016 9.891 1 97.5 221 THR A O 1
ATOM 1767 N N . PRO A 1 222 ? 16.969 21.781 10.977 1 96.56 222 PRO A N 1
ATOM 1768 C CA . PRO A 1 222 ? 18.156 22.531 10.578 1 96.56 222 PRO A CA 1
ATOM 1769 C C . PRO A 1 222 ? 19.453 21.906 11.094 1 96.56 222 PRO A C 1
ATOM 1771 O O . PRO A 1 222 ? 20.516 22.078 10.484 1 96.56 222 PRO A O 1
ATOM 1774 N N . SER A 1 223 ? 19.375 21.094 12.156 1 97.44 223 SER A N 1
ATOM 1775 C CA . SER A 1 223 ? 20.609 20.641 12.789 1 97.44 223 SER A CA 1
ATOM 1776 C C . SER A 1 223 ? 20.734 19.125 12.734 1 97.44 223 SER A C 1
ATOM 1778 O O . SER A 1 223 ? 21.75 18.562 13.141 1 97.44 223 SER A O 1
ATOM 1780 N N . SER A 1 224 ? 19.672 18.453 12.219 1 98.19 224 SER A N 1
ATOM 1781 C CA . SER A 1 224 ? 19.75 17 12.258 1 98.19 224 SER A CA 1
ATOM 1782 C C . SER A 1 224 ? 18.953 16.359 11.133 1 98.19 224 SER A C 1
ATOM 1784 O O . SER A 1 224 ? 18 16.969 10.633 1 98.19 224 SER A O 1
ATOM 1786 N N . PHE A 1 225 ? 19.422 15.234 10.703 1 98.06 225 PHE A N 1
ATOM 1787 C CA . PHE A 1 225 ? 18.719 14.359 9.766 1 98.06 225 PHE A CA 1
ATOM 1788 C C . PHE A 1 225 ? 18.562 12.961 10.344 1 98.06 225 PHE A C 1
ATOM 1790 O O . PHE A 1 225 ? 19.547 12.336 10.734 1 98.06 225 PHE A O 1
ATOM 1797 N N . THR A 1 226 ? 17.328 12.555 10.492 1 97.31 226 THR A N 1
ATOM 1798 C CA . THR A 1 226 ? 17.062 11.211 10.984 1 97.31 226 THR A CA 1
ATOM 1799 C C . THR A 1 226 ? 16.438 10.352 9.883 1 97.31 226 THR A C 1
ATOM 1801 O O . THR A 1 226 ? 15.438 10.742 9.273 1 97.31 226 THR A O 1
ATOM 1804 N N . LYS A 1 227 ? 17.047 9.289 9.602 1 95.38 227 LYS A N 1
ATOM 1805 C CA . LYS A 1 227 ? 16.531 8.281 8.672 1 95.38 227 LYS A CA 1
ATOM 1806 C C . LYS A 1 227 ? 16.062 7.035 9.414 1 95.38 227 LYS A C 1
ATOM 1808 O O . LYS A 1 227 ? 16.844 6.418 10.156 1 95.38 227 LYS A O 1
ATOM 1813 N N . TRP A 1 228 ? 14.828 6.738 9.289 1 91.12 228 TRP A N 1
ATOM 1814 C CA . TRP A 1 228 ? 14.281 5.48 9.789 1 91.12 228 TRP A CA 1
ATOM 1815 C C . TRP A 1 228 ? 14.172 4.445 8.68 1 91.12 228 TRP A C 1
ATOM 1817 O O . TRP A 1 228 ? 13.648 4.734 7.598 1 91.12 228 TRP A O 1
ATOM 1827 N N . HIS A 1 229 ? 14.742 3.262 8.906 1 84.88 229 HIS A N 1
ATOM 1828 C CA . HIS A 1 229 ? 14.648 2.129 7.996 1 84.88 229 HIS A CA 1
ATOM 1829 C C . HIS A 1 229 ? 14.289 0.848 8.742 1 84.88 229 HIS A C 1
ATOM 1831 O O . HIS A 1 229 ? 14.961 0.483 9.711 1 84.88 229 HIS A O 1
ATOM 1837 N N . ASN A 1 230 ? 13.312 0.201 8.359 1 77.44 230 ASN A N 1
ATOM 1838 C CA . ASN A 1 230 ? 12.867 -1.006 9.047 1 77.44 230 ASN A CA 1
ATOM 1839 C C . ASN A 1 230 ? 12.836 -0.81 10.562 1 77.44 230 ASN A C 1
ATOM 1841 O O . ASN A 1 230 ? 13.422 -1.598 11.305 1 77.44 230 ASN A O 1
ATOM 1845 N N . ASP A 1 231 ? 12.328 0.36 10.961 1 78.12 231 ASP A N 1
ATOM 1846 C CA . ASP A 1 231 ? 12.023 0.694 12.352 1 78.12 231 ASP A CA 1
ATOM 1847 C C . ASP A 1 231 ? 13.305 0.972 13.141 1 78.12 231 ASP A C 1
ATOM 1849 O O . ASP A 1 231 ? 13.305 0.93 14.375 1 78.12 231 ASP A O 1
ATOM 1853 N N . VAL A 1 232 ? 14.422 1.193 12.398 1 85.5 232 VAL A N 1
ATOM 1854 C CA . VAL A 1 232 ? 15.688 1.525 13.031 1 85.5 232 VAL A CA 1
ATOM 1855 C C . VAL A 1 232 ? 16.125 2.932 12.617 1 85.5 232 VAL A C 1
ATOM 1857 O O . VAL A 1 232 ? 16.203 3.24 11.422 1 85.5 232 VAL A O 1
ATOM 1860 N N . PRO A 1 233 ? 16.375 3.768 13.609 1 91.31 233 PRO A N 1
ATOM 1861 C CA . PRO A 1 233 ? 16.781 5.137 13.289 1 91.31 233 PRO A CA 1
ATOM 1862 C C . PRO A 1 233 ? 18.297 5.293 13.148 1 91.31 233 PRO A C 1
ATOM 1864 O O . PRO A 1 233 ? 19.047 4.617 13.844 1 91.31 233 PRO A O 1
ATOM 1867 N N . VAL A 1 234 ? 18.703 6.098 12.188 1 94.19 234 VAL A N 1
ATOM 1868 C CA . VAL A 1 234 ? 20.047 6.637 12.086 1 94.19 234 VAL A CA 1
ATOM 1869 C C . VAL A 1 234 ? 20 8.164 12.055 1 94.19 234 VAL A C 1
ATOM 1871 O O . VAL A 1 234 ? 19.469 8.75 11.117 1 94.19 234 VAL A O 1
ATOM 1874 N N . LYS A 1 235 ? 20.562 8.766 13.141 1 96.31 235 LYS A N 1
ATOM 1875 C CA . LYS A 1 235 ? 20.547 10.219 13.234 1 96.31 235 LYS A CA 1
ATOM 1876 C C . LYS A 1 235 ? 21.938 10.797 12.938 1 96.31 235 LYS A C 1
ATOM 1878 O O . LYS A 1 235 ? 22.938 10.258 13.383 1 96.31 235 LYS A O 1
ATOM 1883 N N . GLN A 1 236 ? 21.906 11.836 12.203 1 97.25 236 GLN A N 1
ATOM 1884 C CA . GLN A 1 236 ? 23.125 12.539 11.844 1 97.25 236 GLN A CA 1
ATOM 1885 C C . GLN A 1 236 ? 23 14.039 12.102 1 97.25 236 GLN A C 1
ATOM 1887 O O . GLN A 1 236 ? 21.984 14.648 11.766 1 97.25 236 GLN A O 1
ATOM 1892 N N . ALA A 1 237 ? 24 14.57 12.812 1 98 237 ALA A N 1
ATOM 1893 C CA . ALA A 1 237 ? 24.094 16.031 12.875 1 98 237 ALA A CA 1
ATOM 1894 C C . ALA A 1 237 ? 24.5 16.609 11.523 1 98 237 ALA A C 1
ATOM 1896 O O . ALA A 1 237 ? 25.359 16.047 10.836 1 98 237 ALA A O 1
ATOM 1897 N N . ILE A 1 238 ? 23.844 17.719 11.195 1 98.06 238 ILE A N 1
ATOM 1898 C CA . ILE A 1 238 ? 24.141 18.266 9.875 1 98.06 238 ILE A CA 1
ATOM 1899 C C . ILE A 1 238 ? 24.406 19.766 9.984 1 98.06 238 ILE A C 1
ATOM 1901 O O . ILE A 1 238 ? 23.969 20.406 10.945 1 98.06 238 ILE A O 1
ATOM 1905 N N . ASP A 1 239 ? 25.203 20.297 9.008 1 97.31 239 ASP A N 1
ATOM 1906 C CA . ASP A 1 239 ? 25.391 21.734 8.898 1 97.31 239 ASP A CA 1
ATOM 1907 C C . ASP A 1 239 ? 24.484 22.328 7.828 1 97.31 239 ASP A C 1
ATOM 1909 O O . ASP A 1 239 ? 23.641 21.641 7.27 1 97.31 239 ASP A O 1
ATOM 1913 N N . GLU A 1 240 ? 24.641 23.547 7.633 1 95.5 240 GLU A N 1
ATOM 1914 C CA . GLU A 1 240 ? 23.75 24.281 6.738 1 95.5 240 GLU A CA 1
ATOM 1915 C C . GLU A 1 240 ? 23.828 23.75 5.309 1 95.5 240 GLU A C 1
ATOM 1917 O O . GLU A 1 240 ? 22.812 23.656 4.613 1 95.5 240 GLU A O 1
ATOM 1922 N N . GLU A 1 241 ? 25.016 23.422 4.93 1 95.88 241 GLU A N 1
ATOM 1923 C CA . GLU A 1 241 ? 25.219 22.906 3.574 1 95.88 241 GLU A CA 1
ATOM 1924 C C . GLU A 1 241 ? 24.562 21.547 3.4 1 95.88 241 GLU A C 1
ATOM 1926 O O . GLU A 1 241 ? 23.922 21.266 2.375 1 95.88 241 GLU A O 1
ATOM 1931 N N . GLU A 1 242 ? 24.688 20.734 4.355 1 96.38 242 GLU A N 1
ATOM 1932 C CA . GLU A 1 242 ? 24.062 19.422 4.34 1 96.38 242 GLU A CA 1
ATOM 1933 C C . GLU A 1 242 ? 22.531 19.531 4.355 1 96.38 242 GLU A C 1
ATOM 1935 O O . GLU A 1 242 ? 21.844 18.781 3.676 1 96.38 242 GLU A O 1
ATOM 1940 N N . TYR A 1 243 ? 22.078 20.484 5.133 1 96.38 243 TYR A N 1
ATOM 1941 C CA . TYR A 1 243 ? 20.641 20.734 5.195 1 96.38 243 TYR A CA 1
ATOM 1942 C C . TYR A 1 243 ? 20.078 21.047 3.814 1 96.38 243 TYR A C 1
ATOM 1944 O O . TYR A 1 243 ? 19.094 20.438 3.391 1 96.38 243 TYR A O 1
ATOM 1952 N N . LYS A 1 244 ? 20.734 21.906 3.125 1 94.62 244 LYS A N 1
ATOM 1953 C CA . LYS A 1 244 ? 20.281 22.312 1.793 1 94.62 244 LYS A CA 1
ATOM 1954 C C . LYS A 1 244 ? 20.344 21.125 0.822 1 94.62 244 LYS A C 1
ATOM 1956 O O . LYS A 1 244 ? 19.422 20.953 0.011 1 94.62 244 LYS A O 1
ATOM 1961 N N . MET A 1 245 ? 21.375 20.375 0.961 1 95.44 245 MET A N 1
ATOM 1962 C CA . MET A 1 245 ? 21.531 19.219 0.091 1 95.44 245 MET A CA 1
ATOM 1963 C C . MET A 1 245 ? 20.438 18.188 0.333 1 95.44 245 MET A C 1
ATOM 1965 O O . MET A 1 245 ? 19.844 17.656 -0.616 1 95.44 245 MET A O 1
ATOM 1969 N N . LEU A 1 246 ? 20.141 17.938 1.553 1 96 246 LEU A N 1
ATOM 1970 C CA . LEU A 1 246 ? 19.125 16.953 1.916 1 96 246 LEU A CA 1
ATOM 1971 C C . LEU A 1 246 ? 17.734 17.422 1.516 1 96 246 LEU A C 1
ATOM 1973 O O . LEU A 1 246 ? 16.906 16.625 1.087 1 96 246 LEU A O 1
ATOM 1977 N N . LEU A 1 247 ? 17.5 18.734 1.684 1 95.31 247 LEU A N 1
ATOM 1978 C CA . LEU A 1 247 ? 16.234 19.328 1.252 1 95.31 247 LEU A CA 1
ATOM 1979 C C . LEU A 1 247 ? 15.984 19.047 -0.226 1 95.31 247 LEU A C 1
ATOM 1981 O O . LEU A 1 247 ? 14.867 18.688 -0.616 1 95.31 247 LEU A O 1
ATOM 1985 N N . GLN A 1 248 ? 17 19.094 -0.992 1 93.56 248 GLN A N 1
ATOM 1986 C CA . GLN A 1 248 ? 16.891 18.906 -2.436 1 93.56 248 GLN A CA 1
ATOM 1987 C C . GLN A 1 248 ? 16.844 17.438 -2.805 1 93.56 248 GLN A C 1
ATOM 1989 O O . GLN A 1 248 ? 16 17.016 -3.611 1 93.56 248 GLN A O 1
ATOM 1994 N N . THR A 1 249 ? 17.656 16.625 -2.197 1 93.44 249 THR A N 1
ATOM 1995 C CA . THR A 1 249 ? 17.859 15.266 -2.666 1 93.44 249 THR A CA 1
ATOM 1996 C C . THR A 1 249 ? 16.844 14.32 -2.025 1 93.44 249 THR A C 1
ATOM 1998 O O . THR A 1 249 ? 16.359 13.383 -2.672 1 93.44 249 THR A O 1
ATOM 2001 N N . LYS A 1 250 ? 16.438 14.562 -0.747 1 93.75 250 LYS A N 1
ATOM 2002 C CA . LYS A 1 250 ? 15.586 13.625 -0.028 1 93.75 250 LYS A CA 1
ATOM 2003 C C . LYS A 1 250 ? 14.141 14.117 0 1 93.75 250 LYS A C 1
ATOM 2005 O O . LYS A 1 250 ? 13.203 13.312 -0.017 1 93.75 250 LYS A O 1
ATOM 2010 N N . PHE A 1 251 ? 13.969 15.461 -0.069 1 94.75 251 PHE A N 1
ATOM 2011 C CA . PHE A 1 251 ? 12.625 16 0.044 1 94.75 251 PHE A CA 1
ATOM 2012 C C . PHE A 1 251 ? 12.195 16.672 -1.258 1 94.75 251 PHE A C 1
ATOM 2014 O O . PHE A 1 251 ? 11.039 17.078 -1.404 1 94.75 251 PHE A O 1
ATOM 2021 N N . GLU A 1 252 ? 13.109 16.766 -2.182 1 90.75 252 GLU A N 1
ATOM 2022 C CA . GLU A 1 252 ? 12.852 17.344 -3.502 1 90.75 252 GLU A CA 1
ATOM 2023 C C . GLU A 1 252 ? 12.219 18.719 -3.393 1 90.75 252 GLU A C 1
ATOM 2025 O O . GLU A 1 252 ? 11.258 19.031 -4.098 1 90.75 252 GLU A O 1
ATOM 2030 N N . MET A 1 253 ? 12.625 19.422 -2.418 1 89.25 253 MET A N 1
ATOM 2031 C CA . MET A 1 253 ? 12.164 20.797 -2.193 1 89.25 253 MET A CA 1
ATOM 2032 C C . MET A 1 253 ? 13.273 21.797 -2.504 1 89.25 253 MET A C 1
ATOM 2034 O O . MET A 1 253 ? 14.453 21.469 -2.412 1 89.25 253 MET A O 1
ATOM 2038 N N . GLN A 1 254 ? 12.781 22.875 -3.113 1 75.94 254 GLN A N 1
ATOM 2039 C CA . GLN A 1 254 ? 13.742 23.938 -3.379 1 75.94 254 GLN A CA 1
ATOM 2040 C C . GLN A 1 254 ? 13.938 24.828 -2.154 1 75.94 254 GLN A C 1
ATOM 2042 O O . GLN A 1 254 ? 12.984 25.062 -1.402 1 75.94 254 GLN A O 1
ATOM 2047 N N . GLY A 1 255 ? 15.039 24.688 -1.472 1 57.91 255 GLY A N 1
ATOM 2048 C CA . GLY A 1 255 ? 15.32 25.562 -0.345 1 57.91 255 GLY A CA 1
ATOM 2049 C C . GLY A 1 255 ? 14.898 27 -0.585 1 57.91 255 GLY A C 1
ATOM 2050 O O . GLY A 1 255 ? 14.484 27.344 -1.691 1 57.91 255 GLY A O 1
ATOM 2051 N N . PRO A 1 256 ? 14.625 27.781 0.589 1 50.59 256 PRO A N 1
ATOM 2052 C CA . PRO A 1 256 ? 14.422 29.219 0.4 1 50.59 256 PRO A CA 1
ATOM 2053 C C . PRO A 1 256 ? 15.375 29.828 -0.631 1 50.59 256 PRO A C 1
ATOM 2055 O O . PRO A 1 256 ? 16.516 29.375 -0.762 1 50.59 256 PRO A O 1
ATOM 2058 N N . GLN A 1 257 ? 14.805 30.234 -1.859 1 38.66 257 GLN A N 1
ATOM 2059 C CA . GLN A 1 257 ? 15.695 31.125 -2.611 1 38.66 257 GLN A CA 1
ATOM 2060 C C . GLN A 1 257 ? 16.094 32.344 -1.779 1 38.66 257 GLN A C 1
ATOM 2062 O O . GLN A 1 257 ? 15.328 32.812 -0.934 1 38.66 257 GLN A O 1
ATOM 2067 N N . MET B 1 1 ? 9.602 -23.5 18.266 1 61.5 1 MET B N 1
ATOM 2068 C CA . MET B 1 1 ? 9.609 -23.234 16.828 1 61.5 1 MET B CA 1
ATOM 2069 C C . MET B 1 1 ? 8.703 -22.047 16.5 1 61.5 1 MET B C 1
ATOM 2071 O O . MET B 1 1 ? 7.609 -21.922 17.047 1 61.5 1 MET B O 1
ATOM 2075 N N . GLN B 1 2 ? 9.203 -21.203 15.734 1 80.88 2 GLN B N 1
ATOM 2076 C CA . GLN B 1 2 ? 8.383 -20.031 15.406 1 80.88 2 GLN B CA 1
ATOM 2077 C C . GLN B 1 2 ? 7.121 -20.438 14.656 1 80.88 2 GLN B C 1
ATOM 2079 O O . GLN B 1 2 ? 7.133 -21.406 13.891 1 80.88 2 GLN B O 1
ATOM 2084 N N . SER B 1 3 ? 6.148 -19.891 15.047 1 91.75 3 SER B N 1
ATOM 2085 C CA . SER B 1 3 ? 4.867 -20.203 14.414 1 91.75 3 SER B CA 1
ATOM 2086 C C . SER B 1 3 ? 4.875 -19.812 12.938 1 91.75 3 SER B C 1
ATOM 2088 O O . SER B 1 3 ? 5.711 -19.016 12.5 1 91.75 3 SER B O 1
ATOM 2090 N N . PHE B 1 4 ? 4.117 -20.547 12.133 1 96.19 4 PHE B N 1
ATOM 2091 C CA . PHE B 1 4 ? 3.949 -20.25 10.719 1 96.19 4 PHE B CA 1
ATOM 2092 C C . PHE B 1 4 ? 3.666 -18.766 10.5 1 96.19 4 PHE B C 1
ATOM 2094 O O . PHE B 1 4 ? 4.293 -18.141 9.648 1 96.19 4 PHE B O 1
ATOM 2101 N N . LYS B 1 5 ? 2.793 -18.219 11.328 1 95 5 LYS B N 1
ATOM 2102 C CA . LYS B 1 5 ? 2.41 -16.812 11.195 1 95 5 LYS B CA 1
ATOM 2103 C C . LYS B 1 5 ? 3.607 -15.891 11.422 1 95 5 LYS B C 1
ATOM 2105 O O . LYS B 1 5 ? 3.836 -14.961 10.648 1 95 5 LYS B O 1
ATOM 2110 N N . THR B 1 6 ? 4.359 -16.188 12.352 1 94.06 6 THR B N 1
ATOM 2111 C CA . THR B 1 6 ? 5.523 -15.375 12.68 1 94.06 6 THR B CA 1
ATOM 2112 C C . THR B 1 6 ? 6.57 -15.453 11.57 1 94.06 6 THR B C 1
ATOM 2114 O O . THR B 1 6 ? 7.129 -14.43 11.164 1 94.06 6 THR B O 1
ATOM 2117 N N . LEU B 1 7 ? 6.844 -16.625 11.102 1 96.44 7 LEU B N 1
ATOM 2118 C CA . LEU B 1 7 ? 7.809 -16.812 10.031 1 96.44 7 LEU B CA 1
ATOM 2119 C C . LEU B 1 7 ? 7.363 -16.094 8.758 1 96.44 7 LEU B C 1
ATOM 2121 O O . LEU B 1 7 ? 8.188 -15.508 8.055 1 96.44 7 LEU B O 1
ATOM 2125 N N . PHE B 1 8 ? 6.059 -16.188 8.531 1 97.44 8 PHE B N 1
ATOM 2126 C CA . PHE B 1 8 ? 5.492 -15.531 7.367 1 97.44 8 PHE B CA 1
ATOM 2127 C C . PHE B 1 8 ? 5.695 -14.023 7.449 1 97.44 8 PHE B C 1
ATOM 2129 O O . PHE B 1 8 ? 6.199 -13.406 6.508 1 97.44 8 PHE B O 1
ATOM 2136 N N . GLN B 1 9 ? 5.395 -13.477 8.586 1 94 9 GLN B N 1
ATOM 2137 C CA . GLN B 1 9 ? 5.504 -12.039 8.805 1 94 9 GLN B CA 1
ATOM 2138 C C . GLN B 1 9 ? 6.957 -11.578 8.719 1 94 9 GLN B C 1
ATOM 2140 O O . GLN B 1 9 ? 7.246 -10.516 8.172 1 94 9 GLN B O 1
ATOM 2145 N N . GLN B 1 10 ? 7.84 -12.367 9.18 1 93.25 10 GLN B N 1
ATOM 2146 C CA . GLN B 1 10 ? 9.266 -12.07 9.078 1 93.25 10 GLN B CA 1
ATOM 2147 C C . GLN B 1 10 ? 9.734 -12.094 7.629 1 93.25 10 GLN B C 1
ATOM 2149 O O . GLN B 1 10 ? 10.469 -11.203 7.195 1 93.25 10 GLN B O 1
ATOM 2154 N N . ARG B 1 11 ? 9.242 -13.055 6.914 1 96.06 11 ARG B N 1
ATOM 2155 C CA . ARG B 1 11 ? 9.648 -13.242 5.523 1 96.06 11 ARG B CA 1
ATOM 2156 C C . ARG B 1 11 ? 9.219 -12.055 4.664 1 96.06 11 ARG B C 1
ATOM 2158 O O . ARG B 1 11 ? 9.961 -11.633 3.773 1 96.06 11 ARG B O 1
ATOM 2165 N N . ILE B 1 12 ? 8.07 -11.531 4.992 1 94.69 12 ILE B N 1
ATOM 2166 C CA . ILE B 1 12 ? 7.562 -10.477 4.125 1 94.69 12 ILE B CA 1
ATOM 2167 C C . ILE B 1 12 ? 7.809 -9.117 4.77 1 94.69 12 ILE B C 1
ATOM 2169 O O . ILE B 1 12 ? 7.363 -8.086 4.258 1 94.69 12 ILE B O 1
ATOM 2173 N N . ASN B 1 13 ? 8.461 -9.117 5.914 1 88.88 13 ASN B N 1
ATOM 2174 C CA . ASN B 1 13 ? 8.812 -7.895 6.633 1 88.88 13 ASN B CA 1
ATOM 2175 C C . ASN B 1 13 ? 7.57 -7.078 6.988 1 88.88 13 ASN B C 1
ATOM 2177 O O . ASN B 1 13 ? 7.496 -5.887 6.684 1 88.88 13 ASN B O 1
ATOM 2181 N N . MET B 1 14 ? 6.613 -7.816 7.547 1 87.44 14 MET B N 1
ATOM 2182 C CA . MET B 1 14 ? 5.375 -7.188 7.996 1 87.44 14 MET B CA 1
ATOM 2183 C C . MET B 1 14 ? 4.859 -7.844 9.273 1 87.44 14 MET B C 1
ATOM 2185 O O . MET B 1 14 ? 4.473 -9.016 9.258 1 87.44 14 MET B O 1
ATOM 2189 N N . ASP B 1 15 ? 4.879 -7.191 10.312 1 78.94 15 ASP B N 1
ATOM 2190 C CA . ASP B 1 15 ? 4.453 -7.75 11.594 1 78.94 15 ASP B CA 1
ATOM 2191 C C . ASP B 1 15 ? 3.066 -7.242 11.984 1 78.94 15 ASP B C 1
ATOM 2193 O O . ASP B 1 15 ? 2.566 -7.551 13.062 1 78.94 15 ASP B O 1
ATOM 2197 N N . SER B 1 16 ? 2.322 -6.762 11.109 1 76.94 16 SER B N 1
ATOM 2198 C CA . SER B 1 16 ? 1.04 -6.141 11.43 1 76.94 16 SER B CA 1
ATOM 2199 C C . SER B 1 16 ? -0.109 -7.129 11.266 1 76.94 16 SER B C 1
ATOM 2201 O O . SER B 1 16 ? -0.011 -8.078 10.477 1 76.94 16 SER B O 1
ATOM 2203 N N . GLU B 1 17 ? -1.095 -6.938 12.148 1 85.81 17 GLU B N 1
ATOM 2204 C CA . GLU B 1 17 ? -2.352 -7.637 11.898 1 85.81 17 GLU B CA 1
ATOM 2205 C C . GLU B 1 17 ? -2.943 -7.242 10.547 1 85.81 17 GLU B C 1
ATOM 2207 O O . GLU B 1 17 ? -2.883 -6.074 10.156 1 85.81 17 GLU B O 1
ATOM 2212 N N . VAL B 1 18 ? -3.502 -8.227 9.938 1 91.38 18 VAL B N 1
ATOM 2213 C CA . VAL B 1 18 ? -4.039 -7.996 8.602 1 91.38 18 VAL B CA 1
ATOM 2214 C C . VAL B 1 18 ? -5.559 -7.891 8.664 1 91.38 18 VAL B C 1
ATOM 2216 O O . VAL B 1 18 ? -6.223 -8.742 9.273 1 91.38 18 VAL B O 1
ATOM 2219 N N . THR B 1 19 ? -6.094 -6.789 8.133 1 92.62 19 THR B N 1
ATOM 2220 C CA . THR B 1 19 ? -7.523 -6.609 7.914 1 92.62 19 THR B CA 1
ATOM 2221 C C . THR B 1 19 ? -7.836 -6.516 6.422 1 92.62 19 THR B C 1
ATOM 2223 O O . THR B 1 19 ? -6.926 -6.441 5.594 1 92.62 19 THR B O 1
ATOM 2226 N N . PHE B 1 20 ? -9.133 -6.562 6.148 1 94 20 PHE B N 1
ATOM 2227 C CA . PHE B 1 20 ? -9.508 -6.461 4.742 1 94 20 PHE B CA 1
ATOM 2228 C C . PHE B 1 20 ? -8.969 -5.168 4.137 1 94 20 PHE B C 1
ATOM 2230 O O . PHE B 1 20 ? -8.461 -5.172 3.014 1 94 20 PHE B O 1
ATOM 2237 N N . VAL B 1 21 ? -8.984 -4.121 4.91 1 91.88 21 VAL B N 1
ATOM 2238 C CA . VAL B 1 21 ? -8.602 -2.797 4.434 1 91.88 21 VAL B CA 1
ATOM 2239 C C . VAL B 1 21 ? -7.105 -2.758 4.148 1 91.88 21 VAL B C 1
ATOM 2241 O O . VAL B 1 21 ? -6.66 -2.068 3.227 1 91.88 21 VAL B O 1
ATOM 2244 N N . THR B 1 22 ? -6.293 -3.584 4.844 1 93.88 22 THR B N 1
ATOM 2245 C CA . THR B 1 22 ? -4.844 -3.525 4.695 1 93.88 22 THR B CA 1
ATOM 2246 C C . THR B 1 22 ? -4.344 -4.668 3.812 1 93.88 22 THR B C 1
ATOM 2248 O O . THR B 1 22 ? -3.137 -4.883 3.693 1 93.88 22 THR B O 1
ATOM 2251 N N . LEU B 1 23 ? -5.238 -5.398 3.158 1 96.62 23 LEU B N 1
ATOM 2252 C CA . LEU B 1 23 ? -4.855 -6.512 2.297 1 96.62 23 LEU B CA 1
ATOM 2253 C C . LEU B 1 23 ? -3.943 -6.039 1.17 1 96.62 23 LEU B C 1
ATOM 2255 O O . LEU B 1 23 ? -2.98 -6.723 0.818 1 96.62 23 LEU B O 1
ATOM 2259 N N . PRO B 1 24 ? -4.227 -4.875 0.566 1 95.56 24 PRO B N 1
ATOM 2260 C CA . PRO B 1 24 ? -3.305 -4.422 -0.477 1 95.56 24 PRO B CA 1
ATOM 2261 C C . PRO B 1 24 ? -1.882 -4.227 0.041 1 95.56 24 PRO B C 1
ATOM 2263 O O . PRO B 1 24 ? -0.917 -4.527 -0.666 1 95.56 24 PRO B O 1
ATOM 2266 N N . MET B 1 25 ? -1.728 -3.768 1.25 1 92.81 25 MET B N 1
ATOM 2267 C CA . MET B 1 25 ? -0.41 -3.625 1.863 1 92.81 25 MET B CA 1
ATOM 2268 C C . MET B 1 25 ? 0.255 -4.984 2.049 1 92.81 25 MET B C 1
ATOM 2270 O O . MET B 1 25 ? 1.443 -5.141 1.766 1 92.81 25 MET B O 1
ATOM 2274 N N . LEU B 1 26 ? -0.495 -5.961 2.516 1 95.81 26 LEU B N 1
ATOM 2275 C CA . LEU B 1 26 ? 0.018 -7.316 2.662 1 95.81 26 LEU B CA 1
ATOM 2276 C C . LEU B 1 26 ? 0.511 -7.859 1.324 1 95.81 26 LEU B C 1
ATOM 2278 O O . LEU B 1 26 ? 1.604 -8.422 1.243 1 95.81 26 LEU B O 1
ATOM 2282 N N . LEU B 1 27 ? -0.33 -7.656 0.303 1 97.31 27 LEU B N 1
ATOM 2283 C CA . LEU B 1 27 ? -0.018 -8.211 -1.009 1 97.31 27 LEU B CA 1
ATOM 2284 C C . LEU B 1 27 ? 1.212 -7.539 -1.606 1 97.31 27 LEU B C 1
ATOM 2286 O O . LEU B 1 27 ? 2.002 -8.18 -2.303 1 97.31 27 LEU B O 1
ATOM 2290 N N . GLN B 1 28 ? 1.365 -6.305 -1.312 1 94.38 28 GLN B N 1
ATOM 2291 C CA . GLN B 1 28 ? 2.562 -5.598 -1.755 1 94.38 28 GLN B CA 1
ATOM 2292 C C . GLN B 1 28 ? 3.811 -6.145 -1.066 1 94.38 28 GLN B C 1
ATOM 2294 O O . GLN B 1 28 ? 4.82 -6.414 -1.721 1 94.38 28 GLN B O 1
ATOM 2299 N N . HIS B 1 29 ? 3.758 -6.281 0.226 1 94.56 29 HIS B N 1
ATOM 2300 C CA . HIS B 1 29 ? 4.879 -6.844 0.968 1 94.56 29 HIS B CA 1
ATOM 2301 C C . HIS B 1 29 ? 5.211 -8.25 0.483 1 94.56 29 HIS B C 1
ATOM 2303 O O . HIS B 1 29 ? 6.383 -8.594 0.315 1 94.56 29 HIS B O 1
ATOM 2309 N N . PHE B 1 30 ? 4.184 -9.008 0.237 1 97.5 30 PHE B N 1
ATOM 2310 C CA . PHE B 1 30 ? 4.34 -10.375 -0.245 1 97.5 30 PHE B CA 1
ATOM 2311 C C . PHE B 1 30 ? 5.082 -10.406 -1.575 1 97.5 30 PHE B C 1
ATOM 2313 O O . PHE B 1 30 ? 6.07 -11.125 -1.728 1 97.5 30 PHE B O 1
ATOM 2320 N N . ALA B 1 31 ? 4.672 -9.562 -2.457 1 97.44 31 ALA B N 1
ATOM 2321 C CA . ALA B 1 31 ? 5.211 -9.539 -3.814 1 97.44 31 ALA B CA 1
ATOM 2322 C C . ALA B 1 31 ? 6.641 -9.016 -3.828 1 97.44 31 ALA B C 1
ATOM 2324 O O . ALA B 1 31 ? 7.438 -9.391 -4.691 1 97.44 31 ALA B O 1
ATOM 2325 N N . GLN B 1 32 ? 6.961 -8.195 -2.871 1 95.06 32 GLN B N 1
ATOM 2326 C CA . GLN B 1 32 ? 8.297 -7.605 -2.818 1 95.06 32 GLN B CA 1
ATOM 2327 C C . GLN B 1 32 ? 9.289 -8.555 -2.156 1 95.06 32 GLN B C 1
ATOM 2329 O O . GLN B 1 32 ? 10.492 -8.469 -2.402 1 95.06 32 GLN B O 1
ATOM 2334 N N . ALA B 1 33 ? 8.812 -9.438 -1.346 1 96.06 33 ALA B N 1
ATOM 2335 C CA . ALA B 1 33 ? 9.688 -10.297 -0.553 1 96.06 33 ALA B CA 1
ATOM 2336 C C . ALA B 1 33 ? 9.859 -11.664 -1.21 1 96.06 33 ALA B C 1
ATOM 2338 O O . ALA B 1 33 ? 10.93 -12.273 -1.115 1 96.06 33 ALA B O 1
ATOM 2339 N N . ILE B 1 34 ? 8.797 -12.148 -1.814 1 97.81 34 ILE B N 1
ATOM 2340 C CA . ILE B 1 34 ? 8.797 -13.523 -2.293 1 97.81 34 ILE B CA 1
ATOM 2341 C C . ILE B 1 34 ? 8.695 -13.539 -3.816 1 97.81 34 ILE B C 1
ATOM 2343 O O . ILE B 1 34 ? 7.664 -13.172 -4.383 1 97.81 34 ILE B O 1
ATOM 2347 N N . PRO B 1 35 ? 9.703 -14.008 -4.484 1 98.19 35 PRO B N 1
ATOM 2348 C CA . PRO B 1 35 ? 9.672 -14.023 -5.949 1 98.19 35 PRO B CA 1
ATOM 2349 C C . PRO B 1 35 ? 8.812 -15.156 -6.508 1 98.19 35 PRO B C 1
ATOM 2351 O O . PRO B 1 35 ? 8.719 -16.219 -5.895 1 98.19 35 PRO B O 1
ATOM 2354 N N . PHE B 1 36 ? 8.172 -14.867 -7.645 1 98.56 36 PHE B N 1
ATOM 2355 C CA . PHE B 1 36 ? 7.699 -15.93 -8.523 1 98.56 36 PHE B CA 1
ATOM 2356 C C . PHE B 1 36 ? 8.859 -16.562 -9.281 1 98.56 36 PHE B C 1
ATOM 2358 O O . PHE B 1 36 ? 9.594 -15.883 -9.992 1 98.56 36 PHE B O 1
ATOM 2365 N N . GLU B 1 37 ? 9.039 -17.859 -9.125 1 97.81 37 GLU B N 1
ATOM 2366 C CA . GLU B 1 37 ? 10.164 -18.5 -9.797 1 97.81 37 GLU B CA 1
ATOM 2367 C C . GLU B 1 37 ? 9.938 -20 -9.938 1 97.81 37 GLU B C 1
ATOM 2369 O O . GLU B 1 37 ? 9.148 -20.578 -9.195 1 97.81 37 GLU B O 1
ATOM 2374 N N . ASN B 1 38 ? 10.641 -20.562 -10.945 1 97.25 38 ASN B N 1
ATOM 2375 C CA . ASN B 1 38 ? 10.445 -21.984 -11.227 1 97.25 38 ASN B CA 1
ATOM 2376 C C . ASN B 1 38 ? 11.75 -22.766 -11.078 1 97.25 38 ASN B C 1
ATOM 2378 O O . ASN B 1 38 ? 11.93 -23.797 -11.719 1 97.25 38 ASN B O 1
ATOM 2382 N N . LEU B 1 39 ? 12.625 -22.328 -10.195 1 96.12 39 LEU B N 1
ATOM 2383 C CA . LEU B 1 39 ? 13.953 -22.938 -10.125 1 96.12 39 LEU B CA 1
ATOM 2384 C C . LEU B 1 39 ? 13.883 -24.375 -9.625 1 96.12 39 LEU B C 1
ATOM 2386 O O . LEU B 1 39 ? 14.562 -25.25 -10.156 1 96.12 39 LEU B O 1
ATOM 2390 N N . ARG B 1 40 ? 13.086 -24.578 -8.633 1 94.56 40 ARG B N 1
ATOM 2391 C CA . ARG B 1 40 ? 12.938 -25.938 -8.109 1 94.56 40 ARG B CA 1
ATOM 2392 C C . ARG B 1 40 ? 12.422 -26.891 -9.188 1 94.56 40 ARG B C 1
ATOM 2394 O O . ARG B 1 40 ? 12.828 -28.047 -9.242 1 94.56 40 ARG B O 1
ATOM 2401 N N . ILE B 1 41 ? 11.523 -26.438 -10.039 1 96.44 41 ILE B N 1
ATOM 2402 C CA . ILE B 1 41 ? 10.961 -27.234 -11.125 1 96.44 41 ILE B CA 1
ATOM 2403 C C . ILE B 1 41 ? 12.055 -27.562 -12.133 1 96.44 41 ILE B C 1
ATOM 2405 O O . ILE B 1 41 ? 12.188 -28.719 -12.555 1 96.44 41 ILE B O 1
ATOM 2409 N N . ILE B 1 42 ? 12.836 -26.578 -12.477 1 95.56 42 ILE B N 1
ATOM 2410 C CA . ILE B 1 42 ? 13.914 -26.734 -13.453 1 95.56 42 ILE B CA 1
ATOM 2411 C C . ILE B 1 42 ? 14.945 -27.734 -12.914 1 95.56 42 ILE B C 1
ATOM 2413 O O . ILE B 1 42 ? 15.453 -28.578 -13.656 1 95.56 42 ILE B O 1
ATOM 2417 N N . ASP B 1 43 ? 15.195 -27.641 -11.633 1 93.5 43 ASP B N 1
ATOM 2418 C CA . ASP B 1 43 ? 16.203 -28.5 -11.008 1 93.5 43 ASP B CA 1
ATOM 2419 C C . ASP B 1 43 ? 15.617 -29.859 -10.664 1 93.5 43 ASP B C 1
ATOM 2421 O O . ASP B 1 43 ? 16.328 -30.75 -10.18 1 93.5 43 ASP B O 1
ATOM 2425 N N . LYS B 1 44 ? 14.391 -30.094 -10.836 1 93.62 44 LYS B N 1
ATOM 2426 C CA . LYS B 1 44 ? 13.68 -31.344 -10.578 1 93.62 44 LYS B CA 1
ATOM 2427 C C . LYS B 1 44 ? 13.766 -31.734 -9.109 1 93.62 44 LYS B C 1
ATOM 2429 O O . LYS B 1 44 ? 13.953 -32.906 -8.781 1 93.62 44 LYS B O 1
ATOM 2434 N N . ASN B 1 45 ? 13.695 -30.641 -8.312 1 90.31 45 ASN B N 1
ATOM 2435 C CA . ASN B 1 45 ? 13.633 -30.859 -6.871 1 90.31 45 ASN B CA 1
ATOM 2436 C C . ASN B 1 45 ? 12.195 -31.047 -6.391 1 90.31 45 ASN B C 1
ATOM 2438 O O . ASN B 1 45 ? 11.266 -30.484 -6.973 1 90.31 45 ASN B O 1
ATOM 2442 N N . GLU B 1 46 ? 12.094 -31.828 -5.402 1 85.25 46 GLU B N 1
ATOM 2443 C CA . GLU B 1 46 ? 10.766 -32.062 -4.848 1 85.25 46 GLU B CA 1
ATOM 2444 C C . GLU B 1 46 ? 10.297 -30.859 -4.012 1 85.25 46 GLU B C 1
ATOM 2446 O O . GLU B 1 46 ? 11.117 -30.141 -3.453 1 85.25 46 GLU B O 1
ATOM 2451 N N . SER B 1 47 ? 9.078 -30.688 -4.094 1 82.75 47 SER B N 1
ATOM 2452 C CA . SER B 1 47 ? 8.453 -29.688 -3.24 1 82.75 47 SER B CA 1
ATOM 2453 C C . SER B 1 47 ? 7.188 -30.234 -2.582 1 82.75 47 SER B C 1
ATOM 2455 O O . SER B 1 47 ? 6.297 -30.75 -3.264 1 82.75 47 SER B O 1
ATOM 2457 N N . LEU B 1 48 ? 7.152 -30.219 -1.313 1 90.62 48 LEU B N 1
ATOM 2458 C CA . LEU B 1 48 ? 5.961 -30.609 -0.57 1 90.62 48 LEU B CA 1
ATOM 2459 C C . LEU B 1 48 ? 4.992 -29.438 -0.448 1 90.62 48 LEU B C 1
ATOM 2461 O O . LEU B 1 48 ? 5.383 -28.344 -0.042 1 90.62 48 LEU B O 1
ATOM 2465 N N . LEU B 1 49 ? 3.748 -29.672 -0.778 1 96.19 49 LEU B N 1
ATOM 2466 C CA . LEU B 1 49 ? 2.77 -28.594 -0.833 1 96.19 49 LEU B CA 1
ATOM 2467 C C . LEU B 1 49 ? 1.994 -28.5 0.476 1 96.19 49 LEU B C 1
ATOM 2469 O O . LEU B 1 49 ? 1.079 -27.672 0.602 1 96.19 49 LEU B O 1
ATOM 2473 N N . SER B 1 50 ? 2.408 -29.312 1.463 1 95.25 50 SER B N 1
ATOM 2474 C CA . SER B 1 50 ? 1.843 -29.141 2.797 1 95.25 50 SER B CA 1
ATOM 2475 C C . SER B 1 50 ? 2.217 -27.797 3.391 1 95.25 50 SER B C 1
ATOM 2477 O O . SER B 1 50 ? 3.156 -27.141 2.926 1 95.25 50 SER B O 1
ATOM 2479 N N . LYS B 1 51 ? 1.455 -27.422 4.371 1 96.31 51 LYS B N 1
ATOM 2480 C CA . LYS B 1 51 ? 1.771 -26.172 5.066 1 96.31 51 LYS B CA 1
ATOM 2481 C C . LYS B 1 51 ? 3.215 -26.172 5.562 1 96.31 51 LYS B C 1
ATOM 2483 O O . LYS B 1 51 ? 3.941 -25.188 5.371 1 96.31 51 LYS B O 1
ATOM 2488 N N . GLU B 1 52 ? 3.65 -27.266 6.098 1 96.06 52 GLU B N 1
ATOM 2489 C CA . GLU B 1 52 ? 5.008 -27.391 6.609 1 96.06 52 GLU B CA 1
ATOM 2490 C C . GLU B 1 52 ? 6.031 -27.375 5.48 1 96.06 52 GLU B C 1
ATOM 2492 O O . GLU B 1 52 ? 7.113 -26.797 5.625 1 96.06 52 GLU B O 1
ATOM 2497 N N . GLY B 1 53 ? 5.754 -28.031 4.453 1 96.25 53 GLY B N 1
ATOM 2498 C CA . GLY B 1 53 ? 6.645 -28.031 3.307 1 96.25 53 GLY B CA 1
ATOM 2499 C C . GLY B 1 53 ? 6.863 -26.656 2.715 1 96.25 53 GLY B C 1
ATOM 2500 O O . GLY B 1 53 ? 7.996 -26.266 2.42 1 96.25 53 GLY B O 1
ATOM 2501 N N . LEU B 1 54 ? 5.773 -25.969 2.588 1 97.56 54 LEU B N 1
ATOM 2502 C CA . LEU B 1 54 ? 5.859 -24.625 2.037 1 97.56 54 LEU B CA 1
ATOM 2503 C C . LEU B 1 54 ? 6.566 -23.688 3.01 1 97.56 54 LEU B C 1
ATOM 2505 O O . LEU B 1 54 ? 7.312 -22.797 2.59 1 97.56 54 LEU B O 1
ATOM 2509 N N . GLN B 1 55 ? 6.281 -23.875 4.273 1 97.56 55 GLN B N 1
ATOM 2510 C CA . GLN B 1 55 ? 6.992 -23.109 5.293 1 97.56 55 GLN B CA 1
ATOM 2511 C C . GLN B 1 55 ? 8.5 -23.297 5.172 1 97.56 55 GLN B C 1
ATOM 2513 O O . GLN B 1 55 ? 9.258 -22.328 5.188 1 97.56 55 GLN B O 1
ATOM 2518 N N . GLU B 1 56 ? 8.898 -24.469 5.031 1 96.31 56 GLU B N 1
ATOM 2519 C CA . GLU B 1 56 ? 10.32 -24.781 4.93 1 96.31 56 GLU B CA 1
ATOM 2520 C C . GLU B 1 56 ? 10.922 -24.156 3.672 1 96.31 56 GLU B C 1
ATOM 2522 O O . GLU B 1 56 ? 11.945 -23.469 3.742 1 96.31 56 GLU B O 1
ATOM 2527 N N . LYS B 1 57 ? 10.297 -24.344 2.609 1 95.94 57 LYS B N 1
ATOM 2528 C CA . LYS B 1 57 ? 10.844 -23.906 1.328 1 95.94 57 LYS B CA 1
ATOM 2529 C C . LYS B 1 57 ? 10.867 -22.375 1.23 1 95.94 57 LYS B C 1
ATOM 2531 O O . LYS B 1 57 ? 11.906 -21.797 0.914 1 95.94 57 LYS B O 1
ATOM 2536 N N . ILE B 1 58 ? 9.773 -21.781 1.509 1 97.25 58 ILE B N 1
ATOM 2537 C CA . ILE B 1 58 ? 9.609 -20.375 1.146 1 97.25 58 ILE B CA 1
ATOM 2538 C C . ILE B 1 58 ? 9.961 -19.484 2.338 1 97.25 58 ILE B C 1
ATOM 2540 O O . ILE B 1 58 ? 10.625 -18.469 2.18 1 97.25 58 ILE B O 1
ATOM 2544 N N . LEU B 1 59 ? 9.57 -19.859 3.547 1 97.31 59 LEU B N 1
ATOM 2545 C CA . LEU B 1 59 ? 9.742 -18.984 4.699 1 97.31 59 LEU B CA 1
ATOM 2546 C C . LEU B 1 59 ? 11.109 -19.203 5.348 1 97.31 59 LEU B C 1
ATOM 2548 O O . LEU B 1 59 ? 11.742 -18.25 5.801 1 97.31 59 LEU B O 1
ATOM 2552 N N . ILE B 1 60 ? 11.57 -20.406 5.336 1 95.12 60 ILE B N 1
ATOM 2553 C CA . ILE B 1 60 ? 12.82 -20.688 6.035 1 95.12 60 ILE B CA 1
ATOM 2554 C C . ILE B 1 60 ? 13.984 -20.656 5.051 1 95.12 60 ILE B C 1
ATOM 2556 O O . ILE B 1 60 ? 14.961 -19.922 5.27 1 95.12 60 ILE B O 1
ATOM 2560 N N . ARG B 1 61 ? 13.828 -21.312 3.912 1 94.5 61 ARG B N 1
ATOM 2561 C CA . ARG B 1 61 ? 14.922 -21.375 2.953 1 94.5 61 ARG B CA 1
ATOM 2562 C C . ARG B 1 61 ? 14.914 -20.172 2.023 1 94.5 61 ARG B C 1
ATOM 2564 O O . ARG B 1 61 ? 15.781 -20.047 1.154 1 94.5 61 ARG B O 1
ATOM 2571 N N . SER B 1 62 ? 13.945 -19.281 2.156 1 95.19 62 SER B N 1
ATOM 2572 C CA . SER B 1 62 ? 13.867 -18 1.455 1 95.19 62 SER B CA 1
ATOM 2573 C C . SER B 1 62 ? 13.797 -18.203 -0.055 1 95.19 62 SER B C 1
ATOM 2575 O O . SER B 1 62 ? 14.43 -17.469 -0.816 1 95.19 62 SER B O 1
ATOM 2577 N N . GLU B 1 63 ? 13.125 -19.25 -0.418 1 96 63 GLU B N 1
ATOM 2578 C CA . GLU B 1 63 ? 12.867 -19.469 -1.838 1 96 63 GLU B CA 1
ATOM 2579 C C . GLU B 1 63 ? 11.531 -18.875 -2.256 1 96 63 GLU B C 1
ATOM 2581 O O . GLU B 1 63 ? 10.828 -18.281 -1.435 1 96 63 GLU B O 1
ATOM 2586 N N . GLY B 1 64 ? 11.273 -18.859 -3.516 1 97.25 64 GLY B N 1
ATOM 2587 C CA . GLY B 1 64 ? 9.977 -18.484 -4.066 1 97.25 64 GLY B CA 1
ATOM 2588 C C . GLY B 1 64 ? 9.172 -19.672 -4.551 1 97.25 64 GLY B C 1
ATOM 2589 O O . GLY B 1 64 ? 9.211 -20.75 -3.945 1 97.25 64 GLY B O 1
ATOM 2590 N N . GLY B 1 65 ? 8.414 -19.375 -5.59 1 97.69 65 GLY B N 1
ATOM 2591 C CA . GLY B 1 65 ? 7.621 -20.469 -6.141 1 97.69 65 GLY B CA 1
ATOM 2592 C C . GLY B 1 65 ? 6.645 -20.016 -7.207 1 97.69 65 GLY B C 1
ATOM 2593 O O . GLY B 1 65 ? 6.688 -18.859 -7.652 1 97.69 65 GLY B O 1
ATOM 2594 N N . VAL B 1 66 ? 5.879 -20.969 -7.684 1 98.12 66 VAL B N 1
ATOM 2595 C CA . VAL B 1 66 ? 4.844 -20.688 -8.672 1 98.12 66 VAL B CA 1
ATOM 2596 C C . VAL B 1 66 ? 3.484 -20.594 -7.992 1 98.12 66 VAL B C 1
ATOM 2598 O O . VAL B 1 66 ? 3.404 -20.5 -6.762 1 98.12 66 VAL B O 1
ATOM 2601 N N . CYS B 1 67 ? 2.406 -20.547 -8.719 1 98.44 67 CYS B N 1
ATOM 2602 C CA . CYS B 1 67 ? 1.087 -20.172 -8.219 1 98.44 67 CYS B CA 1
ATOM 2603 C C . CYS B 1 67 ? 0.614 -21.141 -7.148 1 98.44 67 CYS B C 1
ATOM 2605 O O . CYS B 1 67 ? 0.071 -20.719 -6.121 1 98.44 67 CYS B O 1
ATOM 2607 N N . TYR B 1 68 ? 0.822 -22.484 -7.348 1 98.12 68 TYR B N 1
ATOM 2608 C CA . TYR B 1 68 ? 0.268 -23.438 -6.398 1 98.12 68 TYR B CA 1
ATOM 2609 C C . TYR B 1 68 ? 1.06 -23.453 -5.098 1 98.12 68 TYR B C 1
ATOM 2611 O O . TYR B 1 68 ? 0.581 -23.938 -4.074 1 98.12 68 TYR B O 1
ATOM 2619 N N . GLU B 1 69 ? 2.205 -22.938 -5.141 1 98.31 69 GLU B N 1
ATOM 2620 C CA . GLU B 1 69 ? 2.994 -22.766 -3.924 1 98.31 69 GLU B CA 1
ATOM 2621 C C . GLU B 1 69 ? 2.689 -21.438 -3.246 1 98.31 69 GLU B C 1
ATOM 2623 O O . GLU B 1 69 ? 2.338 -21.406 -2.066 1 98.31 69 GLU B O 1
ATOM 2628 N N . LEU B 1 70 ? 2.76 -20.375 -3.98 1 98.69 70 LEU B N 1
ATOM 2629 C CA . LEU B 1 70 ? 2.645 -19.016 -3.434 1 98.69 70 LEU B CA 1
ATOM 2630 C C . LEU B 1 70 ? 1.231 -18.766 -2.924 1 98.69 70 LEU B C 1
ATOM 2632 O O . LEU B 1 70 ? 1.05 -18.266 -1.806 1 98.69 70 LEU B O 1
ATOM 2636 N N . ASN B 1 71 ? 0.236 -19.094 -3.703 1 98.81 71 ASN B N 1
ATOM 2637 C CA . ASN B 1 71 ? -1.136 -18.828 -3.281 1 98.81 71 ASN B CA 1
ATOM 2638 C C . ASN B 1 71 ? -1.576 -19.781 -2.176 1 98.81 71 ASN B C 1
ATOM 2640 O O . ASN B 1 71 ? -2.381 -19.406 -1.317 1 98.81 71 ASN B O 1
ATOM 2644 N N . THR B 1 72 ? -1 -20.984 -2.186 1 98.62 72 THR B N 1
ATOM 2645 C CA . THR B 1 72 ? -1.289 -21.891 -1.079 1 98.62 72 THR B CA 1
ATOM 2646 C C . THR B 1 72 ? -0.668 -21.391 0.217 1 98.62 72 THR B C 1
ATOM 2648 O O . THR B 1 72 ? -1.3 -21.422 1.274 1 98.62 72 THR B O 1
ATOM 2651 N N . LEU B 1 73 ? 0.537 -20.891 0.117 1 98.56 73 LEU B N 1
ATOM 2652 C CA . LEU B 1 73 ? 1.172 -20.281 1.281 1 98.56 73 LEU B CA 1
ATOM 2653 C C . LEU B 1 73 ? 0.346 -19.109 1.802 1 98.56 73 LEU B C 1
ATOM 2655 O O . LEU B 1 73 ? 0.086 -19.016 3.004 1 98.56 73 LEU B O 1
ATOM 2659 N N . LEU B 1 74 ? -0.051 -18.25 0.921 1 98.75 74 LEU B N 1
ATOM 2660 C CA . LEU B 1 74 ? -0.851 -17.078 1.283 1 98.75 74 LEU B CA 1
ATOM 2661 C C . LEU B 1 74 ? -2.186 -17.5 1.885 1 98.75 74 LEU B C 1
ATOM 2663 O O . LEU B 1 74 ? -2.656 -16.891 2.852 1 98.75 74 LEU B O 1
ATOM 2667 N N . TYR B 1 75 ? -2.76 -18.531 1.309 1 98.62 75 TYR B N 1
ATOM 2668 C CA . TYR B 1 75 ? -4.008 -19.094 1.818 1 98.62 75 TYR B CA 1
ATOM 2669 C C . TYR B 1 75 ? -3.877 -19.469 3.289 1 98.62 75 TYR B C 1
ATOM 2671 O O . TYR B 1 75 ? -4.723 -19.109 4.109 1 98.62 75 TYR B O 1
ATOM 2679 N N . HIS B 1 76 ? -2.834 -20.156 3.607 1 98.31 76 HIS B N 1
ATOM 2680 C CA . HIS B 1 76 ? -2.641 -20.594 4.984 1 98.31 76 HIS B CA 1
ATOM 2681 C C . HIS B 1 76 ? -2.488 -19.406 5.926 1 98.31 76 HIS B C 1
ATOM 2683 O O . HIS B 1 76 ? -3.021 -19.406 7.035 1 98.31 76 HIS B O 1
ATOM 2689 N N . PHE B 1 77 ? -1.818 -18.422 5.449 1 98.25 77 PHE B N 1
ATOM 2690 C CA . PHE B 1 77 ? -1.623 -17.234 6.27 1 98.25 77 PHE B CA 1
ATOM 2691 C C . PHE B 1 77 ? -2.945 -16.5 6.496 1 98.25 77 PHE B C 1
ATOM 2693 O O . PHE B 1 77 ? -3.275 -16.141 7.629 1 98.25 77 PHE B O 1
ATOM 2700 N N . LEU B 1 78 ? -3.693 -16.312 5.43 1 98.19 78 LEU B N 1
ATOM 2701 C CA . LEU B 1 78 ? -4.977 -15.617 5.52 1 98.19 78 LEU B CA 1
ATOM 2702 C C . LEU B 1 78 ? -5.941 -16.391 6.414 1 98.19 78 LEU B C 1
ATOM 2704 O O . LEU B 1 78 ? -6.688 -15.789 7.195 1 98.19 78 LEU B O 1
ATOM 2708 N N . GLU B 1 79 ? -5.891 -17.672 6.27 1 97.56 79 GLU B N 1
ATOM 2709 C CA . GLU B 1 79 ? -6.715 -18.5 7.133 1 97.56 79 GLU B CA 1
ATOM 2710 C C . GLU B 1 79 ? -6.367 -18.297 8.602 1 97.56 79 GLU B C 1
ATOM 2712 O O . GLU B 1 79 ? -7.262 -18.172 9.445 1 97.56 79 GLU B O 1
ATOM 2717 N N . GLU B 1 80 ? -5.113 -18.266 8.859 1 96.06 80 GLU B N 1
ATOM 2718 C CA . GLU B 1 80 ? -4.664 -18.062 10.234 1 96.06 80 GLU B CA 1
ATOM 2719 C C . GLU B 1 80 ? -5.07 -16.688 10.75 1 96.06 80 GLU B C 1
ATOM 2721 O O . GLU B 1 80 ? -5.301 -16.5 11.945 1 96.06 80 GLU B O 1
ATOM 2726 N N . CYS B 1 81 ? -5.145 -15.75 9.891 1 95.19 81 CYS B N 1
ATOM 2727 C CA . CYS B 1 81 ? -5.551 -14.398 10.266 1 95.19 81 CYS B CA 1
ATOM 2728 C C . CYS B 1 81 ? -7.059 -14.328 10.484 1 95.19 81 CYS B C 1
ATOM 2730 O O . CYS B 1 81 ? -7.578 -13.297 10.906 1 95.19 81 CYS B O 1
ATOM 2732 N N . GLY B 1 82 ? -7.801 -15.352 10.117 1 96.19 82 GLY B N 1
ATOM 2733 C CA . GLY B 1 82 ? -9.227 -15.414 10.391 1 96.19 82 GLY B CA 1
ATOM 2734 C C . GLY B 1 82 ? -10.086 -15.07 9.18 1 96.19 82 GLY B C 1
ATOM 2735 O O . GLY B 1 82 ? -11.297 -14.922 9.297 1 96.19 82 GLY B O 1
ATOM 2736 N N . PHE B 1 83 ? -9.523 -14.961 8.047 1 97.75 83 PHE B N 1
ATOM 2737 C CA . PHE B 1 83 ? -10.289 -14.68 6.844 1 97.75 83 PHE B CA 1
ATOM 2738 C C . PHE B 1 83 ? -11.039 -15.922 6.371 1 97.75 83 PHE B C 1
ATOM 2740 O O . PHE B 1 83 ? -10.594 -17.047 6.613 1 97.75 83 PHE B O 1
ATOM 2747 N N . ASP B 1 84 ? -12.156 -15.719 5.734 1 98.25 84 ASP B N 1
ATOM 2748 C CA . ASP B 1 84 ? -12.891 -16.781 5.043 1 98.25 84 ASP B CA 1
ATOM 2749 C C . ASP B 1 84 ? -12.375 -16.953 3.617 1 98.25 84 ASP B C 1
ATOM 2751 O O . ASP B 1 84 ? -12.797 -16.234 2.705 1 98.25 84 ASP B O 1
ATOM 2755 N N . VAL B 1 85 ? -11.492 -17.953 3.498 1 98.38 85 VAL B N 1
ATOM 2756 C CA . VAL B 1 85 ? -10.82 -18.094 2.213 1 98.38 85 VAL B CA 1
ATOM 2757 C C . VAL B 1 85 ? -10.922 -19.547 1.726 1 98.38 85 VAL B C 1
ATOM 2759 O O . VAL B 1 85 ? -11.031 -20.469 2.531 1 98.38 85 VAL B O 1
ATOM 2762 N N . THR B 1 86 ? -10.883 -19.672 0.372 1 98.06 86 THR B N 1
ATOM 2763 C CA . THR B 1 86 ? -10.883 -20.953 -0.32 1 98.06 86 THR B CA 1
ATOM 2764 C C . THR B 1 86 ? -9.938 -20.922 -1.518 1 98.06 86 THR B C 1
ATOM 2766 O O . THR B 1 86 ? -9.898 -19.938 -2.258 1 98.06 86 THR B O 1
ATOM 2769 N N . LEU B 1 87 ? -9.172 -22.031 -1.62 1 98.62 87 LEU B N 1
ATOM 2770 C CA . LEU B 1 87 ? -8.367 -22.156 -2.828 1 98.62 87 LEU B CA 1
ATOM 2771 C C . LEU B 1 87 ? -9.234 -22.516 -4.027 1 98.62 87 LEU B C 1
ATOM 2773 O O . LEU B 1 87 ? -10.148 -23.344 -3.916 1 98.62 87 LEU B O 1
ATOM 2777 N N . LEU B 1 88 ? -8.906 -21.906 -5.141 1 98.56 88 LEU B N 1
ATOM 2778 C CA . LEU B 1 88 ? -9.594 -22.188 -6.395 1 98.56 88 LEU B CA 1
ATOM 2779 C C . LEU B 1 88 ? -8.602 -22.547 -7.492 1 98.56 88 LEU B C 1
ATOM 2781 O O . LEU B 1 88 ? -7.512 -21.984 -7.559 1 98.56 88 LEU B O 1
ATOM 2785 N N . SER B 1 89 ? -9.008 -23.453 -8.289 1 98.62 89 SER B N 1
ATOM 2786 C CA . SER B 1 89 ? -8.281 -23.688 -9.531 1 98.62 89 SER B CA 1
ATOM 2787 C C . SER B 1 89 ? -8.859 -22.859 -10.672 1 98.62 89 SER B C 1
ATOM 2789 O O . SER B 1 89 ? -10.055 -22.562 -10.688 1 98.62 89 SER B O 1
ATOM 2791 N N . ALA B 1 90 ? -8.016 -22.438 -11.578 1 98.56 90 ALA B N 1
ATOM 2792 C CA . ALA B 1 90 ? -8.414 -21.625 -12.719 1 98.56 90 ALA B CA 1
ATOM 2793 C C . ALA B 1 90 ? -7.66 -22.031 -13.984 1 98.56 90 ALA B C 1
ATOM 2795 O O . ALA B 1 90 ? -6.605 -22.672 -13.906 1 98.56 90 ALA B O 1
ATOM 2796 N N . ARG B 1 91 ? -8.227 -21.703 -15.086 1 98.19 91 ARG B N 1
ATOM 2797 C CA . ARG B 1 91 ? -7.609 -22.016 -16.375 1 98.19 91 ARG B CA 1
ATOM 2798 C C . ARG B 1 91 ? -7 -20.766 -17 1 98.19 91 ARG B C 1
ATOM 2800 O O . ARG B 1 91 ? -7.703 -19.781 -17.25 1 98.19 91 ARG B O 1
ATOM 2807 N N . ILE B 1 92 ? -5.738 -20.859 -17.312 1 98.38 92 ILE B N 1
ATOM 2808 C CA . ILE B 1 92 ? -5.004 -19.703 -17.844 1 98.38 92 ILE B CA 1
ATOM 2809 C C . ILE B 1 92 ? -5.336 -19.516 -19.312 1 98.38 92 ILE B C 1
ATOM 2811 O O . ILE B 1 92 ? -5.48 -20.5 -20.062 1 98.38 92 ILE B O 1
ATOM 2815 N N . TYR B 1 93 ? -5.457 -18.328 -19.703 1 98.12 93 TYR B N 1
ATOM 2816 C CA . TYR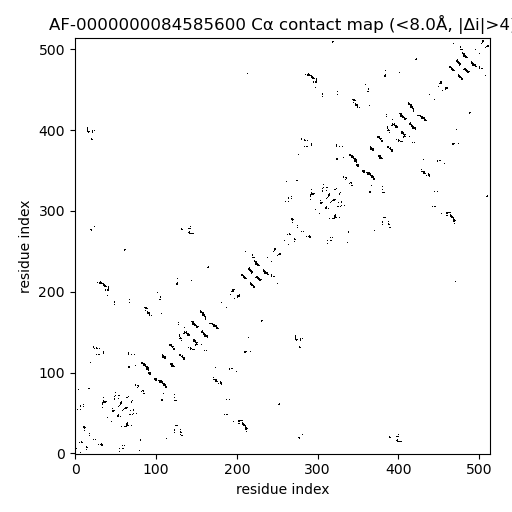 B 1 93 ? -5.551 -18.016 -21.125 1 98.12 93 TYR B CA 1
ATOM 2817 C C . TYR B 1 93 ? -4.168 -17.906 -21.75 1 98.12 93 TYR B C 1
ATOM 2819 O O . TYR B 1 93 ? -3.355 -17.078 -21.344 1 98.12 93 TYR B O 1
ATOM 2827 N N . ASP B 1 94 ? -3.938 -18.75 -22.703 1 96.88 94 ASP B N 1
ATOM 2828 C CA . ASP B 1 94 ? -2.68 -18.719 -23.438 1 96.88 94 ASP B CA 1
ATOM 2829 C C . ASP B 1 94 ? -2.713 -17.672 -24.547 1 96.88 94 ASP B C 1
ATOM 2831 O O . ASP B 1 94 ? -3.305 -17.875 -25.609 1 96.88 94 ASP B O 1
ATOM 2835 N N . GLN B 1 95 ? -2.053 -16.594 -24.266 1 94.69 95 GLN B N 1
ATOM 2836 C CA . GLN B 1 95 ? -2.066 -15.492 -25.203 1 94.69 95 GLN B CA 1
ATOM 2837 C C . GLN B 1 95 ? -1.482 -15.906 -26.547 1 94.69 95 GLN B C 1
ATOM 2839 O O . GLN B 1 95 ? -1.959 -15.469 -27.609 1 94.69 95 GLN B O 1
ATOM 2844 N N . GLN B 1 96 ? -0.412 -16.703 -26.469 1 93 96 GLN B N 1
ATOM 2845 C CA . GLN B 1 96 ? 0.247 -17.125 -27.703 1 93 96 GLN B CA 1
ATOM 2846 C C . GLN B 1 96 ? -0.666 -18.016 -28.531 1 93 96 GLN B C 1
ATOM 2848 O O . GLN B 1 96 ? -0.769 -17.844 -29.75 1 93 96 GLN B O 1
ATOM 2853 N N . ALA B 1 97 ? -1.298 -18.938 -27.875 1 95.19 97 ALA B N 1
ATOM 2854 C CA . ALA B 1 97 ? -2.184 -19.875 -28.562 1 95.19 97 ALA B CA 1
ATOM 2855 C C . ALA B 1 97 ? -3.559 -19.25 -28.797 1 95.19 97 ALA B C 1
ATOM 2857 O O . ALA B 1 97 ? -4.379 -19.812 -29.531 1 95.19 97 ALA B O 1
ATOM 2858 N N . ASN B 1 98 ? -3.77 -18.062 -28.234 1 96.44 98 ASN B N 1
ATOM 2859 C CA . ASN B 1 98 ? -5.066 -17.406 -28.281 1 96.44 98 ASN B CA 1
ATOM 2860 C C . ASN B 1 98 ? -6.199 -18.359 -27.891 1 96.44 98 ASN B C 1
ATOM 2862 O O . ASN B 1 98 ? -7.195 -18.453 -28.609 1 96.44 98 ASN B O 1
ATOM 2866 N N . ASP B 1 99 ? -5.914 -19.078 -26.922 1 97.56 99 ASP B N 1
ATOM 2867 C CA . ASP B 1 99 ? -6.867 -20.062 -26.422 1 97.56 99 ASP B CA 1
ATOM 2868 C C . ASP B 1 99 ? -6.578 -20.422 -24.969 1 97.56 99 ASP B C 1
ATOM 2870 O O . ASP B 1 99 ? -5.562 -20 -24.406 1 97.56 99 ASP B O 1
ATOM 2874 N N . TRP B 1 100 ? -7.531 -21.094 -24.391 1 97.31 100 TRP B N 1
ATOM 2875 C CA . TRP B 1 100 ? -7.324 -21.578 -23.031 1 97.31 100 TRP B CA 1
ATOM 2876 C C . TRP B 1 100 ? -6.238 -22.656 -23 1 97.31 100 TRP B C 1
ATOM 2878 O O . TRP B 1 100 ? -6.117 -23.453 -23.922 1 97.31 100 TRP B O 1
ATOM 2888 N N . SER B 1 101 ? -5.523 -22.641 -21.922 1 97.69 101 SER B N 1
ATOM 2889 C CA . SER B 1 101 ? -4.379 -23.531 -21.766 1 97.69 101 SER B CA 1
ATOM 2890 C C . SER B 1 101 ? -4.801 -25 -21.875 1 97.69 101 SER B C 1
ATOM 2892 O O . SER B 1 101 ? -5.805 -25.406 -21.297 1 97.69 101 SER B O 1
ATOM 2894 N N . VAL B 1 102 ? -3.965 -25.766 -22.484 1 97.31 102 VAL B N 1
ATOM 2895 C CA . VAL B 1 102 ? -4.242 -27.188 -22.688 1 97.31 102 VAL B CA 1
ATOM 2896 C C . VAL B 1 102 ? -3.865 -27.969 -21.422 1 97.31 102 VAL B C 1
ATOM 2898 O O . VAL B 1 102 ? -4.207 -29.141 -21.281 1 97.31 102 VAL B O 1
ATOM 2901 N N . THR B 1 103 ? -3.225 -27.297 -20.5 1 97.31 103 THR B N 1
ATOM 2902 C CA . THR B 1 103 ? -2.797 -27.984 -19.281 1 97.31 103 THR B CA 1
ATOM 2903 C C . THR B 1 103 ? -3.938 -28.062 -18.266 1 97.31 103 THR B C 1
ATOM 2905 O O . THR B 1 103 ? -3.775 -28.609 -17.188 1 97.31 103 THR B O 1
ATOM 2908 N N . GLY B 1 104 ? -5.113 -27.516 -18.641 1 96.94 104 GLY B N 1
ATOM 2909 C CA . GLY B 1 104 ? -6.254 -27.578 -17.734 1 96.94 104 GLY B CA 1
ATOM 2910 C C . GLY B 1 104 ? -6.254 -26.453 -16.719 1 96.94 104 GLY B C 1
ATOM 2911 O O . GLY B 1 104 ? -5.762 -25.359 -16.984 1 96.94 104 GLY B O 1
ATOM 2912 N N . ASP B 1 105 ? -6.973 -26.703 -15.594 1 97.56 105 ASP B N 1
ATOM 2913 C CA . ASP B 1 105 ? -7.102 -25.703 -14.523 1 97.56 105 ASP B CA 1
ATOM 2914 C C . ASP B 1 105 ? -5.895 -25.75 -13.594 1 97.56 105 ASP B C 1
ATOM 2916 O O . ASP B 1 105 ? -6.02 -26.141 -12.43 1 97.56 105 ASP B O 1
ATOM 2920 N N . THR B 1 106 ? -4.781 -25.156 -14.117 1 98 106 THR B N 1
ATOM 2921 C CA . THR B 1 106 ? -3.527 -25.375 -13.398 1 98 106 THR B CA 1
ATOM 2922 C C . THR B 1 106 ? -3.062 -24.078 -12.719 1 98 106 THR B C 1
ATOM 2924 O O . THR B 1 106 ? -1.921 -24 -12.266 1 98 106 THR B O 1
ATOM 2927 N N . HIS B 1 107 ? -3.875 -23.078 -12.688 1 98.56 107 HIS B N 1
ATOM 2928 C CA . HIS B 1 107 ? -3.619 -21.922 -11.828 1 98.56 107 HIS B CA 1
ATOM 2929 C C . HIS B 1 107 ? -4.355 -22.047 -10.5 1 98.56 107 HIS B C 1
ATOM 2931 O O . HIS B 1 107 ? -5.48 -22.547 -10.453 1 98.56 107 HIS B O 1
ATOM 2937 N N . VAL B 1 108 ? -3.682 -21.672 -9.484 1 98.69 108 VAL B N 1
ATOM 2938 C CA . VAL B 1 108 ? -4.293 -21.609 -8.164 1 98.69 108 VAL B CA 1
ATOM 2939 C C . VAL B 1 108 ? -4.469 -20.156 -7.738 1 98.69 108 VAL B C 1
ATOM 2941 O O . VAL B 1 108 ? -3.562 -19.328 -7.906 1 98.69 108 VAL B O 1
ATOM 2944 N N . THR B 1 109 ? -5.648 -19.812 -7.281 1 98.75 109 THR B N 1
ATOM 2945 C CA . THR B 1 109 ? -5.949 -18.516 -6.703 1 98.75 109 THR B CA 1
ATOM 2946 C C . THR B 1 109 ? -6.801 -18.656 -5.445 1 98.75 109 THR B C 1
ATOM 2948 O O . THR B 1 109 ? -6.988 -19.766 -4.941 1 98.75 109 THR B O 1
ATOM 2951 N N . ILE B 1 110 ? -7.207 -17.531 -4.816 1 98.81 110 ILE B N 1
ATOM 2952 C CA . ILE B 1 110 ? -7.91 -17.578 -3.541 1 98.81 110 ILE B CA 1
ATOM 2953 C C . ILE B 1 110 ? -9.227 -16.812 -3.652 1 98.81 110 ILE B C 1
ATOM 2955 O O . ILE B 1 110 ? -9.258 -15.688 -4.141 1 98.81 110 ILE B O 1
ATOM 2959 N N . LEU B 1 111 ? -10.289 -17.469 -3.264 1 98.75 111 LEU B N 1
ATOM 2960 C CA . LEU B 1 111 ? -11.57 -16.812 -3.047 1 98.75 111 LEU B CA 1
ATOM 2961 C C . LEU B 1 111 ? -11.711 -16.359 -1.598 1 98.75 111 LEU B C 1
ATOM 2963 O O . LEU B 1 111 ? -11.539 -17.156 -0.675 1 98.75 111 LEU B O 1
ATOM 2967 N N . LEU B 1 112 ? -11.938 -15.094 -1.402 1 98.56 112 LEU B N 1
ATOM 2968 C CA . LEU B 1 112 ? -12.109 -14.492 -0.081 1 98.56 112 LEU B CA 1
ATOM 2969 C C . LEU B 1 112 ? -13.508 -13.914 0.077 1 98.56 112 LEU B C 1
ATOM 2971 O O . LEU B 1 112 ? -13.984 -13.188 -0.795 1 98.56 112 LEU B O 1
ATOM 2975 N N . LYS B 1 113 ? -14.172 -14.305 1.094 1 97.75 113 LYS B N 1
ATOM 2976 C CA . LYS B 1 113 ? -15.469 -13.727 1.431 1 97.75 113 LYS B CA 1
ATOM 2977 C C . LYS B 1 113 ? -15.344 -12.688 2.539 1 97.75 113 LYS B C 1
ATOM 2979 O O . LYS B 1 113 ? -14.688 -12.93 3.555 1 97.75 113 LYS B O 1
ATOM 2984 N N . HIS B 1 114 ? -15.953 -11.562 2.312 1 94.81 114 HIS B N 1
ATOM 2985 C CA . HIS B 1 114 ? -15.914 -10.477 3.283 1 94.81 114 HIS B CA 1
ATOM 2986 C C . HIS B 1 114 ? -17.219 -9.672 3.262 1 94.81 114 HIS B C 1
ATOM 2988 O O . HIS B 1 114 ? -17.547 -9.047 2.254 1 94.81 114 HIS B O 1
ATOM 2994 N N . HIS B 1 115 ? -17.969 -9.648 4.355 1 89.75 115 HIS B N 1
ATOM 2995 C CA . HIS B 1 115 ? -19.203 -8.906 4.547 1 89.75 115 HIS B CA 1
ATOM 2996 C C . HIS B 1 115 ? -20.188 -9.18 3.412 1 89.75 115 HIS B C 1
ATOM 2998 O O . HIS B 1 115 ? -20.75 -8.242 2.834 1 89.75 115 HIS B O 1
ATOM 3004 N N . GLY B 1 116 ? -20.266 -10.391 2.99 1 91.31 116 GLY B N 1
ATOM 3005 C CA . GLY B 1 116 ? -21.25 -10.805 2.016 1 91.31 116 GLY B CA 1
ATOM 3006 C C . GLY B 1 116 ? -20.766 -10.703 0.583 1 91.31 116 GLY B C 1
ATOM 3007 O O . GLY B 1 116 ? -21.438 -11.18 -0.339 1 91.31 116 GLY B O 1
ATOM 3008 N N . ASP B 1 117 ? -19.625 -10.086 0.43 1 94.19 117 ASP B N 1
ATOM 3009 C CA . ASP B 1 117 ? -19.047 -9.977 -0.906 1 94.19 117 ASP B CA 1
ATOM 3010 C C . ASP B 1 117 ? -17.922 -10.984 -1.106 1 94.19 117 ASP B C 1
ATOM 3012 O O . ASP B 1 117 ? -17.391 -11.539 -0.137 1 94.19 117 ASP B O 1
ATOM 3016 N N . GLU B 1 118 ? -17.641 -11.25 -2.365 1 97.06 118 GLU B N 1
ATOM 3017 C CA . GLU B 1 118 ? -16.578 -12.195 -2.715 1 97.06 118 GLU B CA 1
ATOM 3018 C C . GLU B 1 118 ? -15.484 -11.523 -3.537 1 97.06 118 GLU B C 1
ATOM 3020 O O . GLU B 1 118 ? -15.773 -10.68 -4.387 1 97.06 118 GLU B O 1
ATOM 3025 N N . TYR B 1 119 ? -14.242 -11.898 -3.227 1 98.19 119 TYR B N 1
ATOM 3026 C CA . TYR B 1 119 ? -13.062 -11.328 -3.861 1 98.19 119 TYR B CA 1
ATOM 3027 C C . TYR B 1 119 ? -12.094 -12.414 -4.301 1 98.19 119 TYR B C 1
ATOM 3029 O O . TYR B 1 119 ? -12 -13.469 -3.662 1 98.19 119 TYR B O 1
ATOM 3037 N N . ILE B 1 120 ? -11.398 -12.117 -5.348 1 98.75 120 ILE B N 1
ATOM 3038 C CA . ILE B 1 120 ? -10.25 -12.945 -5.723 1 98.75 120 ILE B CA 1
ATOM 3039 C C . ILE B 1 120 ? -8.961 -12.297 -5.211 1 98.75 120 ILE B C 1
ATOM 3041 O O . ILE B 1 120 ? -8.742 -11.102 -5.402 1 98.75 120 ILE B O 1
ATOM 3045 N N . VAL B 1 121 ? -8.18 -13.086 -4.5 1 98.81 121 VAL B N 1
ATOM 3046 C CA . VAL B 1 121 ? -6.852 -12.688 -4.051 1 98.81 121 VAL B CA 1
ATOM 3047 C C . VAL B 1 121 ? -5.797 -13.57 -4.723 1 98.81 121 VAL B C 1
ATOM 3049 O O . VAL B 1 121 ? -5.844 -14.797 -4.621 1 98.81 121 VAL B O 1
ATOM 3052 N N . ASP B 1 122 ? -4.855 -12.906 -5.449 1 98.81 122 ASP B N 1
ATOM 3053 C CA . ASP B 1 122 ? -3.883 -13.664 -6.227 1 98.81 122 ASP B CA 1
ATOM 3054 C C . ASP B 1 122 ? -2.484 -13.07 -6.094 1 98.81 122 ASP B C 1
ATOM 3056 O O . ASP B 1 122 ? -2.254 -11.922 -6.484 1 98.81 122 ASP B O 1
ATOM 3060 N N . ALA B 1 123 ? -1.561 -13.852 -5.586 1 98.62 123 ALA B N 1
ATOM 3061 C CA . ALA B 1 123 ? -0.173 -13.422 -5.43 1 98.62 123 ALA B CA 1
ATOM 3062 C C . ALA B 1 123 ? 0.77 -14.297 -6.246 1 98.62 123 ALA B C 1
ATOM 3064 O O . ALA B 1 123 ? 1.992 -14.188 -6.129 1 98.62 123 ALA B O 1
ATOM 3065 N N . GLY B 1 124 ? 0.192 -15.18 -7.035 1 98.69 124 GLY B N 1
ATOM 3066 C CA . GLY B 1 124 ? 1.026 -16.172 -7.68 1 98.69 124 GLY B CA 1
ATOM 3067 C C . GLY B 1 124 ? 0.922 -16.156 -9.195 1 98.69 124 GLY B C 1
ATOM 3068 O O . GLY B 1 124 ? 1.273 -17.141 -9.859 1 98.69 124 GLY B O 1
ATOM 3069 N N . PHE B 1 125 ? 0.476 -15.047 -9.766 1 98.56 125 PHE B N 1
ATOM 3070 C CA . PHE B 1 125 ? 0.315 -14.961 -11.211 1 98.56 125 PHE B CA 1
ATOM 3071 C C . PHE B 1 125 ? 1.497 -14.242 -11.844 1 98.56 125 PHE B C 1
ATOM 3073 O O . PHE B 1 125 ? 1.313 -13.383 -12.719 1 98.56 125 PHE B O 1
ATOM 3080 N N . GLY B 1 126 ? 2.684 -14.5 -11.266 1 97.38 126 GLY B N 1
ATOM 3081 C CA . GLY B 1 126 ? 3.893 -13.883 -11.789 1 97.38 126 GLY B CA 1
ATOM 3082 C C . GLY B 1 126 ? 3.848 -12.367 -11.773 1 97.38 126 GLY B C 1
ATOM 3083 O O . GLY B 1 126 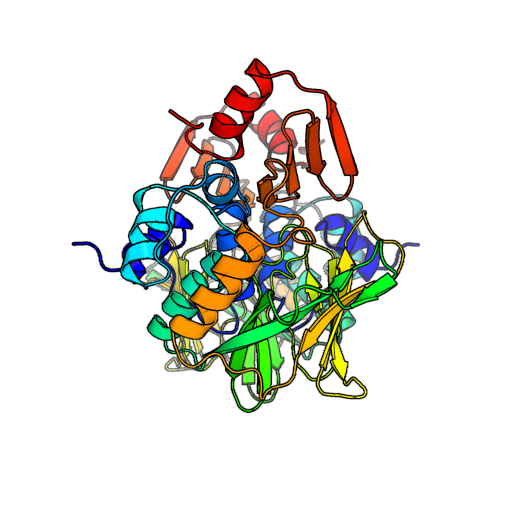? 3.549 -11.766 -10.742 1 97.38 126 GLY B O 1
ATOM 3084 N N . ALA B 1 127 ? 4.164 -11.852 -12.93 1 96.31 127 ALA B N 1
ATOM 3085 C CA . ALA B 1 127 ? 4.168 -10.398 -13.078 1 96.31 127 ALA B CA 1
ATOM 3086 C C . ALA B 1 127 ? 2.746 -9.859 -13.211 1 96.31 127 ALA B C 1
ATOM 3088 O O . ALA B 1 127 ? 2.537 -8.641 -13.242 1 96.31 127 ALA B O 1
ATOM 3089 N N . ASN B 1 128 ? 1.737 -10.742 -13.18 1 97.94 128 ASN B N 1
ATOM 3090 C CA . ASN B 1 128 ? 0.361 -10.359 -13.484 1 97.94 128 ASN B CA 1
ATOM 3091 C C . ASN B 1 128 ? -0.481 -10.25 -12.211 1 97.94 128 ASN B C 1
ATOM 3093 O O . ASN B 1 128 ? -1.707 -10.359 -12.266 1 97.94 128 ASN B O 1
ATOM 3097 N N . ILE B 1 129 ? 0.137 -10.062 -11.102 1 98.19 129 ILE B N 1
ATOM 3098 C CA . ILE B 1 129 ? -0.618 -10.062 -9.852 1 98.19 129 ILE B CA 1
ATOM 3099 C C . ILE B 1 129 ? -1.263 -8.695 -9.641 1 98.19 129 ILE B C 1
ATOM 3101 O O . ILE B 1 129 ? -0.653 -7.66 -9.93 1 98.19 129 ILE B O 1
ATOM 3105 N N . PRO B 1 130 ? -2.469 -8.672 -9.117 1 97.56 130 PRO B N 1
ATOM 3106 C CA . PRO B 1 130 ? -3.217 -7.414 -8.977 1 97.56 130 PRO B CA 1
ATOM 3107 C C . PRO B 1 130 ? -2.719 -6.555 -7.82 1 97.56 130 PRO B C 1
ATOM 3109 O O . PRO B 1 130 ? -2.885 -5.332 -7.84 1 97.56 130 PRO B O 1
ATOM 3112 N N . LEU B 1 131 ? -2.303 -7.145 -6.684 1 96.69 131 LEU B N 1
ATOM 3113 C CA . LEU B 1 131 ? -1.843 -6.461 -5.48 1 96.69 131 LEU B CA 1
ATOM 3114 C C . LEU B 1 131 ? -3.021 -5.934 -4.672 1 96.69 131 LEU B C 1
ATOM 3116 O O . LEU B 1 131 ? -2.848 -5.082 -3.797 1 96.69 131 LEU B O 1
ATOM 3120 N N . ALA B 1 132 ? -4.207 -6.363 -4.969 1 97.44 132 ALA B N 1
ATOM 3121 C CA . ALA B 1 132 ? -5.434 -6.047 -4.242 1 97.44 132 ALA B CA 1
ATOM 3122 C C . ALA B 1 132 ? -6.484 -7.141 -4.434 1 97.44 132 ALA B C 1
ATOM 3124 O O . ALA B 1 132 ? -6.445 -7.879 -5.422 1 97.44 132 ALA B O 1
ATOM 3125 N N . PRO B 1 133 ? -7.367 -7.254 -3.43 1 98.25 133 PRO B N 1
ATOM 3126 C CA . PRO B 1 133 ? -8.5 -8.141 -3.693 1 98.25 133 PRO B CA 1
ATOM 3127 C C . PRO B 1 133 ? -9.406 -7.633 -4.816 1 98.25 133 PRO B C 1
ATOM 3129 O O . PRO B 1 133 ? -9.68 -6.43 -4.895 1 98.25 133 PRO B O 1
ATOM 3132 N N . LEU B 1 134 ? -9.805 -8.516 -5.66 1 98.38 134 LEU B N 1
ATOM 3133 C CA . LEU B 1 134 ? -10.656 -8.164 -6.789 1 98.38 134 LEU B CA 1
ATOM 3134 C C . LEU B 1 134 ? -12.094 -8.617 -6.543 1 98.38 134 LEU B C 1
ATOM 3136 O O . LEU B 1 134 ? -12.352 -9.812 -6.367 1 98.38 134 LEU B O 1
ATOM 3140 N N . PRO B 1 135 ? -13.039 -7.664 -6.543 1 97.5 135 PRO B N 1
ATOM 3141 C CA . PRO B 1 135 ? -14.43 -8.094 -6.352 1 97.5 135 PRO B CA 1
ATOM 3142 C C . PRO B 1 135 ? -14.992 -8.836 -7.559 1 97.5 135 PRO B C 1
ATOM 3144 O O . PRO B 1 135 ? -14.656 -8.5 -8.703 1 97.5 135 PRO B O 1
ATOM 3147 N N . LEU B 1 136 ? -15.883 -9.734 -7.293 1 97.25 136 LEU B N 1
ATOM 3148 C CA . LEU B 1 136 ? -16.516 -10.484 -8.375 1 97.25 136 LEU B CA 1
ATOM 3149 C C . LEU B 1 136 ? -17.578 -9.633 -9.078 1 97.25 136 LEU B C 1
ATOM 3151 O O . LEU B 1 136 ? -18.125 -10.047 -10.094 1 97.25 136 LEU B O 1
ATOM 3155 N N . SER B 1 137 ? -17.781 -8.398 -8.641 1 93.56 137 SER B N 1
ATOM 3156 C CA . SER B 1 137 ? -18.812 -7.508 -9.172 1 93.56 137 SER B CA 1
ATOM 3157 C C . SER B 1 137 ? -18.406 -6.941 -10.523 1 93.56 137 SER B C 1
ATOM 3159 O O . SER B 1 137 ? -19.234 -6.359 -11.227 1 93.56 137 SER B O 1
ATOM 3161 N N . GLY B 1 138 ? -17.141 -7.074 -10.875 1 94.88 138 GLY B N 1
ATOM 3162 C CA . GLY B 1 138 ? -16.688 -6.5 -12.125 1 94.88 138 GLY B CA 1
ATOM 3163 C C . GLY B 1 138 ? -16.047 -5.137 -11.953 1 94.88 138 GLY B C 1
ATOM 3164 O O . GLY B 1 138 ? -15.516 -4.562 -12.906 1 94.88 138 GLY B O 1
ATOM 3165 N N . GLU B 1 139 ? -16.062 -4.707 -10.758 1 93.81 139 GLU B N 1
ATOM 3166 C CA . GLU B 1 139 ? -15.438 -3.41 -10.492 1 93.81 139 GLU B CA 1
ATOM 3167 C C . GLU B 1 139 ? -13.961 -3.422 -10.852 1 93.81 139 GLU B C 1
ATOM 3169 O O . GLU B 1 139 ? -13.25 -4.387 -10.562 1 93.81 139 GLU B O 1
ATOM 3174 N N . VAL B 1 140 ? -13.516 -2.385 -11.578 1 94.81 140 VAL B N 1
ATOM 3175 C CA . VAL B 1 140 ? -12.109 -2.26 -11.953 1 94.81 140 VAL B CA 1
ATOM 3176 C C . VAL B 1 140 ? -11.289 -1.826 -10.734 1 94.81 140 VAL B C 1
ATOM 3178 O O . VAL B 1 140 ? -11.633 -0.855 -10.062 1 94.81 140 VAL B O 1
ATOM 3181 N N . MET B 1 141 ? -10.312 -2.623 -10.445 1 95.56 141 MET B N 1
ATOM 3182 C CA . MET B 1 141 ? -9.336 -2.262 -9.422 1 95.56 141 MET B CA 1
ATOM 3183 C C . MET B 1 141 ? -8.047 -1.752 -10.062 1 95.56 141 MET B C 1
ATOM 3185 O O . MET B 1 141 ? -7.441 -2.445 -10.883 1 95.56 141 MET B O 1
ATOM 3189 N N . THR B 1 142 ? -7.637 -0.531 -9.734 1 93.75 142 THR B N 1
ATOM 3190 C CA . THR B 1 142 ? -6.383 0.031 -10.227 1 93.75 142 THR B CA 1
ATOM 3191 C C . THR B 1 142 ? -5.316 0.007 -9.133 1 93.75 142 THR B C 1
ATOM 3193 O O . THR B 1 142 ? -5.555 0.47 -8.016 1 93.75 142 THR B O 1
ATOM 3196 N N . THR B 1 143 ? -4.172 -0.641 -9.445 1 93.81 143 THR B N 1
ATOM 3197 C CA . THR B 1 143 ? -3.027 -0.749 -8.539 1 93.81 143 THR B CA 1
ATOM 3198 C C . THR B 1 143 ? -1.745 -0.303 -9.234 1 93.81 143 THR B C 1
ATOM 3200 O O . THR B 1 143 ? -1.782 0.162 -10.383 1 93.81 143 THR B O 1
ATOM 3203 N N . ASP B 1 144 ? -0.625 -0.408 -8.539 1 90.06 144 ASP B N 1
ATOM 3204 C CA . ASP B 1 144 ? 0.67 -0.021 -9.086 1 90.06 144 ASP B CA 1
ATOM 3205 C C . ASP B 1 144 ? 1.07 -0.936 -10.242 1 90.06 144 ASP B C 1
ATOM 3207 O O . ASP B 1 144 ? 1.992 -0.623 -11 1 90.06 144 ASP B O 1
ATOM 3211 N N . ASN B 1 145 ? 0.351 -2.014 -10.375 1 94.06 145 ASN B N 1
ATOM 3212 C CA . ASN B 1 145 ? 0.719 -2.965 -11.414 1 94.06 145 ASN B CA 1
ATOM 3213 C C . ASN B 1 145 ? -0.212 -2.861 -12.617 1 94.06 145 ASN B C 1
ATOM 3215 O O . ASN B 1 145 ? -0.028 -3.568 -13.609 1 94.06 145 ASN B O 1
ATOM 3219 N N . GLY B 1 146 ? -1.259 -2.025 -12.492 1 94.25 146 GLY B N 1
ATOM 3220 C CA . GLY B 1 146 ? -2.178 -1.874 -13.609 1 94.25 146 GLY B CA 1
ATOM 3221 C C . GLY B 1 146 ? -3.635 -1.934 -13.195 1 94.25 146 GLY B C 1
ATOM 3222 O O . GLY B 1 146 ? -3.986 -1.542 -12.078 1 94.25 146 GLY B O 1
ATOM 3223 N N . GLN B 1 147 ? -4.477 -2.299 -14.164 1 96 147 GLN B N 1
ATOM 3224 C CA . GLN B 1 147 ? -5.914 -2.416 -13.945 1 96 147 GLN B CA 1
ATOM 3225 C C . GLN B 1 147 ? -6.363 -3.873 -14.023 1 96 147 GLN B C 1
ATOM 3227 O O . GLN B 1 147 ? -5.887 -4.633 -14.859 1 96 147 GLN B O 1
ATOM 3232 N N . PHE B 1 148 ? -7.234 -4.227 -13.133 1 98.19 148 PHE B N 1
ATOM 3233 C CA . PHE B 1 148 ? -7.707 -5.602 -13.008 1 98.19 148 PHE B CA 1
ATOM 3234 C C . PHE B 1 148 ? -9.203 -5.637 -12.734 1 98.19 148 PHE B C 1
ATOM 3236 O O . PHE B 1 148 ? -9.734 -4.781 -12.016 1 98.19 148 PHE B O 1
ATOM 3243 N N . ARG B 1 149 ? -9.836 -6.656 -13.281 1 98.12 149 ARG B N 1
ATOM 3244 C CA . ARG B 1 149 ? -11.242 -6.863 -12.945 1 98.12 149 ARG B CA 1
ATOM 3245 C C . ARG B 1 149 ? -11.641 -8.32 -13.148 1 98.12 149 ARG B C 1
ATOM 3247 O O . ARG B 1 149 ? -11.039 -9.031 -13.953 1 98.12 149 ARG B O 1
ATOM 3254 N N . ILE B 1 150 ? -12.555 -8.766 -12.328 1 98.56 150 ILE B N 1
ATOM 3255 C CA . ILE B 1 150 ? -13.211 -10.047 -12.523 1 98.56 150 ILE B CA 1
ATOM 3256 C C . ILE B 1 150 ? -14.57 -9.836 -13.18 1 98.56 150 ILE B C 1
ATOM 3258 O O . ILE B 1 150 ? -15.43 -9.141 -12.633 1 98.56 150 ILE B O 1
ATOM 3262 N N . LYS B 1 151 ? -14.711 -10.438 -14.266 1 96.81 151 LYS B N 1
ATOM 3263 C CA . LYS B 1 151 ? -15.977 -10.289 -14.984 1 96.81 151 LYS B CA 1
ATOM 3264 C C . LYS B 1 151 ? -16.719 -11.617 -15.07 1 96.81 151 LYS B C 1
ATOM 3266 O O . LYS B 1 151 ? -16.094 -12.68 -15.125 1 96.81 151 LYS B O 1
ATOM 3271 N N . PRO B 1 152 ? -18.062 -11.492 -15.164 1 94.88 152 PRO B N 1
ATOM 3272 C CA . PRO B 1 152 ? -18.797 -12.711 -15.492 1 94.88 152 PRO B CA 1
ATOM 3273 C C . PRO B 1 152 ? -18.484 -13.234 -16.891 1 94.88 152 PRO B C 1
ATOM 3275 O O . PRO B 1 152 ? -18.266 -12.438 -17.812 1 94.88 152 PRO B O 1
ATOM 3278 N N . ALA B 1 153 ? -18.406 -14.5 -16.969 1 93.56 153 ALA B N 1
ATOM 3279 C CA . ALA B 1 153 ? -18.219 -15.18 -18.25 1 93.56 153 ALA B CA 1
ATOM 3280 C C . ALA B 1 153 ? -19.344 -16.156 -18.531 1 93.56 153 ALA B C 1
ATOM 3282 O O . ALA B 1 153 ? -20.297 -16.266 -17.75 1 93.56 153 ALA B O 1
ATOM 3283 N N . GLU B 1 154 ? -19.375 -16.672 -19.828 1 88.31 154 GLU B N 1
ATOM 3284 C CA . GLU B 1 154 ? -20.375 -17.672 -20.156 1 88.31 154 GLU B CA 1
ATOM 3285 C C . GLU B 1 154 ? -20.5 -18.719 -19.062 1 88.31 154 GLU B C 1
ATOM 3287 O O . GLU B 1 154 ? -21.625 -19.078 -18.672 1 88.31 154 GLU B O 1
ATOM 3292 N N . LYS B 1 155 ? -19.375 -19.172 -18.703 1 91 155 LYS B N 1
ATOM 3293 C CA . LYS B 1 155 ? -19.297 -20.094 -17.562 1 91 155 LYS B CA 1
ATOM 3294 C C . LYS B 1 155 ? -18.422 -19.516 -16.469 1 91 155 LYS B C 1
ATOM 3296 O O . LYS B 1 155 ? -17.203 -19.391 -16.641 1 91 155 LYS B O 1
ATOM 3301 N N . GLY B 1 156 ? -19.062 -19.156 -15.352 1 97.38 156 GLY B N 1
ATOM 3302 C CA . GLY B 1 156 ? -18.297 -18.688 -14.203 1 97.38 156 GLY B CA 1
ATOM 3303 C C . GLY B 1 156 ? -17.797 -17.266 -14.359 1 97.38 156 GLY B C 1
ATOM 3304 O O . GLY B 1 156 ? -18.578 -16.344 -14.656 1 97.38 156 GLY B O 1
ATOM 3305 N N . TYR B 1 157 ? -16.453 -17.031 -14.086 1 98.56 157 TYR B N 1
ATOM 3306 C CA . TYR B 1 157 ? -15.836 -15.719 -14.062 1 98.56 157 TYR B CA 1
ATOM 3307 C C . TYR B 1 157 ? -14.516 -15.719 -14.828 1 98.56 157 TYR B C 1
ATOM 3309 O O . TYR B 1 157 ? -13.961 -16.781 -15.109 1 98.56 157 TYR B O 1
ATOM 3317 N N . MET B 1 158 ? -14.078 -14.523 -15.172 1 98.56 158 MET B N 1
ATOM 3318 C CA . MET B 1 158 ? -12.789 -14.352 -15.844 1 98.56 158 MET B CA 1
ATOM 3319 C C . MET B 1 158 ? -12.047 -13.133 -15.312 1 98.56 158 MET B C 1
ATOM 3321 O O . MET B 1 158 ? -12.664 -12.094 -15.062 1 98.56 158 MET B O 1
ATOM 3325 N N . LEU B 1 159 ? -10.766 -13.281 -15.195 1 98.81 159 LEU B N 1
ATOM 3326 C CA . LEU B 1 159 ? -9.891 -12.141 -14.922 1 98.81 159 LEU B CA 1
ATOM 3327 C C . LEU B 1 159 ? -9.508 -11.422 -16.219 1 98.81 159 LEU B C 1
ATOM 3329 O O . LEU B 1 159 ? -9.086 -12.062 -17.172 1 98.81 159 LEU B O 1
ATOM 3333 N N . GLU B 1 160 ? -9.656 -10.164 -16.203 1 98.69 160 GLU B N 1
ATOM 3334 C CA . GLU B 1 160 ? -9.023 -9.305 -17.203 1 98.69 160 GLU B CA 1
ATOM 3335 C C . GLU B 1 160 ? -8.039 -8.336 -16.547 1 98.69 160 GLU B C 1
ATOM 3337 O O . GLU B 1 160 ? -8.258 -7.887 -15.422 1 98.69 160 GLU B O 1
ATOM 3342 N N . LEU B 1 161 ? -6.965 -8.125 -17.312 1 98.5 161 LEU B N 1
ATOM 3343 C CA . LEU B 1 161 ? -5.957 -7.227 -16.766 1 98.5 161 LEU B CA 1
ATOM 3344 C C . LEU B 1 161 ? -5.348 -6.359 -17.875 1 98.5 161 LEU B C 1
ATOM 3346 O O . LEU B 1 161 ? -5.363 -6.738 -19.047 1 98.5 161 LEU B O 1
ATOM 3350 N N . LYS B 1 162 ? -4.926 -5.262 -17.531 1 97 162 LYS B N 1
ATOM 3351 C CA . LYS B 1 162 ? -4.148 -4.305 -18.312 1 97 162 LYS B CA 1
ATOM 3352 C C . LYS B 1 162 ? -2.975 -3.76 -17.5 1 97 162 LYS B C 1
ATOM 3354 O O . LYS B 1 162 ? -3.143 -2.844 -16.688 1 97 162 LYS B O 1
ATOM 3359 N N . LEU B 1 163 ? -1.784 -4.332 -17.688 1 95.44 163 LEU B N 1
ATOM 3360 C CA . LEU B 1 163 ? -0.612 -3.994 -16.891 1 95.44 163 LEU B CA 1
ATOM 3361 C C . LEU B 1 163 ? -0.075 -2.617 -17.266 1 95.44 163 LEU B C 1
ATOM 3363 O O . LEU B 1 163 ? -0.029 -2.266 -18.438 1 95.44 163 LEU B O 1
ATOM 3367 N N . ALA B 1 164 ? 0.302 -1.906 -16.266 1 91.06 164 ALA B N 1
ATOM 3368 C CA . ALA B 1 164 ? 0.784 -0.541 -16.453 1 91.06 164 ALA B CA 1
ATOM 3369 C C . ALA B 1 164 ? 2.068 -0.52 -17.266 1 91.06 164 ALA B C 1
ATOM 3371 O O . ALA B 1 164 ? 3.025 -1.232 -16.953 1 91.06 164 ALA B O 1
ATOM 3372 N N . GLY B 1 165 ? 2.08 0.271 -18.297 1 88.81 165 GLY B N 1
ATOM 3373 C CA . GLY B 1 165 ? 3.266 0.439 -19.125 1 88.81 165 GLY B CA 1
ATOM 3374 C C . GLY B 1 165 ? 3.547 -0.759 -20.016 1 88.81 165 GLY B C 1
ATOM 3375 O O . GLY B 1 165 ? 4.434 -0.709 -20.859 1 88.81 165 GLY B O 1
ATOM 3376 N N . ARG B 1 166 ? 2.809 -1.832 -19.875 1 92.44 166 ARG B N 1
ATOM 3377 C CA . ARG B 1 166 ? 3.119 -3.074 -20.578 1 92.44 166 ARG B CA 1
ATOM 3378 C C . ARG B 1 166 ? 2.004 -3.451 -21.547 1 92.44 166 ARG B C 1
ATOM 3380 O O . ARG B 1 166 ? 2.254 -4.074 -22.578 1 92.44 166 ARG B O 1
ATOM 3387 N N . ASP B 1 167 ? 0.792 -3.115 -21.109 1 93.88 167 ASP B N 1
ATOM 3388 C CA . ASP B 1 167 ? -0.354 -3.451 -21.953 1 93.88 167 ASP B CA 1
ATOM 3389 C C . ASP B 1 167 ? -1.07 -2.189 -22.438 1 93.88 167 ASP B C 1
ATOM 3391 O O . ASP B 1 167 ? -1.211 -1.226 -21.672 1 93.88 167 ASP B O 1
ATOM 3395 N N . ASN B 1 168 ? -1.528 -2.207 -23.641 1 93.44 168 ASN B N 1
ATOM 3396 C CA . ASN B 1 168 ? -2.342 -1.119 -24.156 1 93.44 168 ASN B CA 1
ATOM 3397 C C . ASN B 1 168 ? -3.832 -1.406 -24 1 93.44 168 ASN B C 1
ATOM 3399 O O . ASN B 1 168 ? -4.645 -0.481 -23.922 1 93.44 168 ASN B O 1
ATOM 3403 N N . ASP B 1 169 ? -4.125 -2.633 -23.969 1 96.5 169 ASP B N 1
ATOM 3404 C CA . ASP B 1 169 ? -5.516 -3.064 -23.906 1 96.5 169 ASP B CA 1
ATOM 3405 C C . ASP B 1 169 ? -5.699 -4.145 -22.844 1 96.5 169 ASP B C 1
ATOM 3407 O O . ASP B 1 169 ? -4.727 -4.734 -22.375 1 96.5 169 ASP B O 1
ATOM 3411 N N . TRP B 1 170 ? -6.98 -4.324 -22.562 1 97.56 170 TRP B N 1
ATOM 3412 C CA . TRP B 1 170 ? -7.332 -5.402 -21.656 1 97.56 170 TRP B CA 1
ATOM 3413 C C . TRP B 1 170 ? -6.957 -6.762 -22.234 1 97.56 170 TRP B C 1
ATOM 3415 O O . TRP B 1 170 ? -7.172 -7.008 -23.438 1 97.56 170 TRP B O 1
ATOM 3425 N N . ARG B 1 171 ? -6.406 -7.605 -21.422 1 97.69 171 ARG B N 1
ATOM 3426 C CA . ARG B 1 171 ? -6.137 -8.984 -21.797 1 97.69 171 ARG B CA 1
ATOM 3427 C C . ARG B 1 171 ? -6.812 -9.961 -20.844 1 97.69 171 ARG B C 1
ATOM 3429 O O . ARG B 1 171 ? -7.066 -9.625 -19.688 1 97.69 171 ARG B O 1
ATOM 3436 N N . THR B 1 172 ? -7.043 -11.109 -21.391 1 98.06 172 THR B N 1
ATOM 3437 C CA . THR B 1 172 ? -7.609 -12.18 -20.578 1 98.06 172 THR B CA 1
ATOM 3438 C C . THR B 1 172 ? -6.516 -12.875 -19.766 1 98.06 172 THR B C 1
ATOM 3440 O O . THR B 1 172 ? -5.453 -13.203 -20.312 1 98.06 172 THR B O 1
ATOM 3443 N N . GLY B 1 173 ? -6.77 -13.008 -18.484 1 98.56 173 GLY B N 1
ATOM 3444 C CA . GLY B 1 173 ? -5.824 -13.719 -17.641 1 98.56 173 GLY B CA 1
ATOM 3445 C C . GLY B 1 173 ? -6.184 -15.18 -17.438 1 98.56 173 GLY B C 1
ATOM 3446 O O . GLY B 1 173 ? -5.578 -16.062 -18.047 1 98.56 173 GLY B O 1
ATOM 3447 N N . TYR B 1 174 ? -7.18 -15.414 -16.641 1 98.75 174 TYR B N 1
ATOM 3448 C CA . TYR B 1 174 ? -7.637 -16.781 -16.406 1 98.75 174 TYR B CA 1
ATOM 3449 C C . TYR B 1 174 ? -9.133 -16.812 -16.125 1 98.75 174 TYR B C 1
ATOM 3451 O O . TYR B 1 174 ? -9.758 -15.766 -15.906 1 98.75 174 TYR B O 1
ATOM 3459 N N . SER B 1 175 ? -9.695 -18.016 -16.219 1 98.56 175 SER B N 1
ATOM 3460 C CA . SER B 1 175 ? -11.109 -18.25 -15.938 1 98.56 175 SER B CA 1
ATOM 3461 C C . SER B 1 175 ? -11.281 -19.266 -14.797 1 98.56 175 SER B C 1
ATOM 3463 O O . SER B 1 175 ? -10.398 -20.078 -14.555 1 98.56 175 SER B O 1
ATOM 3465 N N . PHE B 1 176 ? -12.391 -19.062 -14.086 1 98.5 176 PHE B N 1
ATOM 3466 C CA . PHE B 1 176 ? -12.695 -19.969 -12.977 1 98.5 176 PHE B CA 1
ATOM 3467 C C . PHE B 1 176 ? -14.188 -19.969 -12.688 1 98.5 176 PHE B C 1
ATOM 3469 O O . PHE B 1 176 ? -14.922 -19.094 -13.164 1 98.5 176 PHE B O 1
ATOM 3476 N N . THR B 1 177 ? -14.633 -21.016 -12.016 1 97.19 177 THR B N 1
ATOM 3477 C CA . THR B 1 177 ? -15.953 -21.016 -11.391 1 97.19 177 THR B CA 1
ATOM 3478 C C . THR B 1 177 ? -15.828 -21.141 -9.875 1 97.19 177 THR B C 1
ATOM 3480 O O . THR B 1 177 ? -14.797 -21.594 -9.367 1 97.19 177 THR B O 1
ATOM 3483 N N . GLU B 1 178 ? -16.812 -20.703 -9.203 1 92.5 178 GLU B N 1
ATOM 3484 C CA . GLU B 1 178 ? -16.781 -20.797 -7.746 1 92.5 178 GLU B CA 1
ATOM 3485 C C . GLU B 1 178 ? -16.766 -22.266 -7.289 1 92.5 178 GLU B C 1
ATOM 3487 O O . GLU B 1 178 ? -16.406 -22.547 -6.148 1 92.5 178 GLU B O 1
ATOM 3492 N N . ASN B 1 179 ? -17.078 -23.141 -8.164 1 92.75 179 ASN B N 1
ATOM 3493 C CA . ASN B 1 179 ? -17.109 -24.562 -7.848 1 92.75 179 ASN B CA 1
ATOM 3494 C C . ASN B 1 179 ? -15.734 -25.203 -8 1 92.75 179 ASN B C 1
ATOM 3496 O O . ASN B 1 179 ? -15.531 -26.359 -7.613 1 92.75 179 ASN B O 1
ATOM 3500 N N . ASN B 1 180 ? -14.773 -24.453 -8.508 1 96.25 180 ASN B N 1
ATOM 3501 C CA . ASN B 1 180 ? -13.422 -24.969 -8.695 1 96.25 180 ASN B CA 1
ATOM 3502 C C . ASN B 1 180 ? -12.656 -25.031 -7.375 1 96.25 180 ASN B C 1
ATOM 3504 O O . ASN B 1 180 ? -11.445 -24.797 -7.344 1 96.25 180 ASN B O 1
ATOM 3508 N N . ARG B 1 181 ? -13.297 -25.344 -6.363 1 97.19 181 ARG B N 1
ATOM 3509 C CA . ARG B 1 181 ? -12.688 -25.328 -5.035 1 97.19 181 ARG B CA 1
ATOM 3510 C C . ARG B 1 181 ? -11.695 -26.484 -4.879 1 97.19 181 ARG B C 1
ATOM 3512 O O . ARG B 1 181 ? -11.984 -27.625 -5.258 1 97.19 181 ARG B O 1
ATOM 3519 N N . ILE B 1 182 ? -10.531 -26.141 -4.438 1 97.69 182 ILE B N 1
ATOM 3520 C CA . ILE B 1 182 ? -9.531 -27.141 -4.086 1 97.69 182 ILE B CA 1
ATOM 3521 C C . ILE B 1 182 ? -9.719 -27.578 -2.635 1 97.69 182 ILE B C 1
ATOM 3523 O O . ILE B 1 182 ? -9.531 -26.766 -1.713 1 97.69 182 ILE B O 1
ATOM 3527 N N . THR B 1 183 ? -10.07 -28.781 -2.428 1 92.25 183 THR B N 1
ATOM 3528 C CA . THR B 1 183 ? -10.5 -29.203 -1.101 1 92.25 183 THR B CA 1
ATOM 3529 C C . THR B 1 183 ? -9.453 -30.094 -0.448 1 92.25 183 THR B C 1
ATOM 3531 O O . THR B 1 183 ? -9.508 -30.359 0.757 1 92.25 183 THR B O 1
ATOM 3534 N N . ASN B 1 184 ? -8.508 -30.484 -1.229 1 91.69 184 ASN B N 1
ATOM 3535 C CA . ASN B 1 184 ? -7.461 -31.328 -0.664 1 91.69 184 ASN B CA 1
ATOM 3536 C C . ASN B 1 184 ? -6.129 -31.125 -1.384 1 91.69 184 ASN B C 1
ATOM 3538 O O . ASN B 1 184 ? -6.102 -30.672 -2.531 1 91.69 184 ASN B O 1
ATOM 3542 N N . VAL B 1 185 ? -5.117 -31.562 -0.747 1 92.94 185 VAL B N 1
ATOM 3543 C CA . VAL B 1 185 ? -3.752 -31.328 -1.203 1 92.94 185 VAL B CA 1
ATOM 3544 C C . VAL B 1 185 ? -3.475 -32.156 -2.455 1 92.94 185 VAL B C 1
ATOM 3546 O O . VAL B 1 185 ? -2.645 -31.781 -3.285 1 92.94 185 VAL B O 1
ATOM 3549 N N . THR B 1 186 ? -4.18 -33.219 -2.648 1 94.44 186 THR B N 1
ATOM 3550 C CA . THR B 1 186 ? -3.967 -34.094 -3.797 1 94.44 186 THR B CA 1
ATOM 3551 C C . THR B 1 186 ? -4.27 -33.344 -5.098 1 94.44 186 THR B C 1
ATOM 3553 O O . THR B 1 186 ? -3.629 -33.594 -6.121 1 94.44 186 THR B O 1
ATOM 3556 N N . GLU B 1 187 ? -5.254 -32.5 -5.016 1 95.5 187 GLU B N 1
ATOM 3557 C CA . GLU B 1 187 ? -5.574 -31.703 -6.191 1 95.5 187 GLU B CA 1
ATOM 3558 C C . GLU B 1 187 ? -4.422 -30.766 -6.547 1 95.5 187 GLU B C 1
ATOM 3560 O O . GLU B 1 187 ? -4.121 -30.562 -7.723 1 95.5 187 GLU B O 1
ATOM 3565 N N . LEU B 1 188 ? -3.799 -30.25 -5.578 1 97.12 188 LEU B N 1
ATOM 3566 C CA . LEU B 1 188 ? -2.627 -29.406 -5.797 1 97.12 188 LEU B CA 1
ATOM 3567 C C . LEU B 1 188 ? -1.471 -30.219 -6.367 1 97.12 188 LEU B C 1
ATOM 3569 O O . LEU B 1 188 ? -0.753 -29.75 -7.254 1 97.12 188 LEU B O 1
ATOM 3573 N N . GLU B 1 189 ? -1.347 -31.391 -5.848 1 96.75 189 GLU B N 1
ATOM 3574 C CA . GLU B 1 189 ? -0.268 -32.25 -6.297 1 96.75 189 GLU B CA 1
ATOM 3575 C C . GLU B 1 189 ? -0.446 -32.656 -7.762 1 96.75 189 GLU B C 1
ATOM 3577 O O . GLU B 1 189 ? 0.535 -32.781 -8.5 1 96.75 189 GLU B O 1
ATOM 3582 N N . GLN B 1 190 ? -1.64 -32.875 -8.102 1 96.44 190 GLN B N 1
ATOM 3583 C CA . GLN B 1 190 ? -1.911 -33.156 -9.508 1 96.44 190 GLN B CA 1
ATOM 3584 C C . GLN B 1 190 ? -1.535 -32 -10.406 1 96.44 190 GLN B C 1
ATOM 3586 O O . GLN B 1 190 ? -0.944 -32.188 -11.469 1 96.44 190 GLN B O 1
ATOM 3591 N N . MET B 1 191 ? -1.909 -30.828 -9.984 1 97 191 MET B N 1
ATOM 3592 C CA . MET B 1 191 ? -1.526 -29.609 -10.719 1 97 191 MET B CA 1
ATOM 3593 C C . MET B 1 191 ? -0.008 -29.484 -10.789 1 97 191 MET B C 1
ATOM 3595 O O . MET B 1 191 ? 0.539 -29.141 -11.836 1 97 191 MET B O 1
ATOM 3599 N N . GLN B 1 192 ? 0.586 -29.734 -9.672 1 97.5 192 GLN B N 1
ATOM 3600 C CA . GLN B 1 192 ? 2.043 -29.719 -9.586 1 97.5 192 GLN B CA 1
ATOM 3601 C C . GLN B 1 192 ? 2.67 -30.656 -10.617 1 97.5 192 GLN B C 1
ATOM 3603 O O . GLN B 1 192 ? 3.58 -30.25 -11.352 1 97.5 192 GLN B O 1
ATOM 3608 N N . LEU B 1 193 ? 2.172 -31.828 -10.664 1 97.19 193 LEU B N 1
ATOM 3609 C CA . LEU B 1 193 ? 2.688 -32.812 -11.602 1 97.19 193 LEU B CA 1
ATOM 3610 C C . LEU B 1 193 ? 2.541 -32.344 -13.039 1 97.19 193 LEU B C 1
ATOM 3612 O O . LEU B 1 193 ? 3.479 -32.438 -13.828 1 97.19 193 LEU B O 1
ATOM 3616 N N . ILE B 1 194 ? 1.432 -31.812 -13.336 1 97.88 194 ILE B N 1
ATOM 3617 C CA . ILE B 1 194 ? 1.177 -31.344 -14.695 1 97.88 194 ILE B CA 1
ATOM 3618 C C . ILE B 1 194 ? 2.139 -30.203 -15.031 1 97.88 194 ILE B C 1
ATOM 3620 O O . ILE B 1 194 ? 2.816 -30.25 -16.062 1 97.88 194 ILE B O 1
ATOM 3624 N N . ILE B 1 195 ? 2.264 -29.219 -14.18 1 97.25 195 ILE B N 1
ATOM 3625 C CA . ILE B 1 195 ? 3.09 -28.031 -14.422 1 97.25 195 ILE B CA 1
ATOM 3626 C C . ILE B 1 195 ? 4.555 -28.453 -14.539 1 97.25 195 ILE B C 1
ATOM 3628 O O . ILE B 1 195 ? 5.305 -27.891 -15.344 1 97.25 195 ILE B O 1
ATOM 3632 N N . GLU B 1 196 ? 4.918 -29.453 -13.82 1 97 196 GLU B N 1
ATOM 3633 C CA . GLU B 1 196 ? 6.324 -29.828 -13.75 1 97 196 GLU B CA 1
ATOM 3634 C C . GLU B 1 196 ? 6.711 -30.734 -14.914 1 97 196 GLU B C 1
ATOM 3636 O O . GLU B 1 196 ? 7.895 -30.891 -15.219 1 97 196 GLU B O 1
ATOM 3641 N N . THR B 1 197 ? 5.68 -31.359 -15.57 1 96.62 197 THR B N 1
ATOM 3642 C CA . THR B 1 197 ? 6.074 -32.406 -16.5 1 96.62 197 THR B CA 1
ATOM 3643 C C . THR B 1 197 ? 5.43 -32.188 -17.859 1 96.62 197 THR B C 1
ATOM 3645 O O . THR B 1 197 ? 5.949 -32.656 -18.891 1 96.62 197 THR B O 1
ATOM 3648 N N . HIS B 1 198 ? 4.285 -31.609 -17.906 1 97.06 198 HIS B N 1
ATOM 3649 C CA . HIS B 1 198 ? 3.543 -31.5 -19.156 1 97.06 198 HIS B CA 1
ATOM 3650 C C . HIS B 1 198 ? 4.332 -30.703 -20.188 1 97.06 198 HIS B C 1
ATOM 3652 O O . HIS B 1 198 ? 4.961 -29.703 -19.859 1 97.06 198 HIS B O 1
ATOM 3658 N N . SER B 1 199 ? 4.281 -31.062 -21.406 1 96.81 199 SER B N 1
ATOM 3659 C CA . SER B 1 199 ? 5.059 -30.469 -22.484 1 96.81 199 SER B CA 1
ATOM 3660 C C . SER B 1 199 ? 4.605 -29.031 -22.766 1 96.81 199 SER B C 1
ATOM 3662 O O . SER B 1 199 ? 5.398 -28.203 -23.203 1 96.81 199 SER B O 1
ATOM 3664 N N . ALA B 1 200 ? 3.381 -28.766 -22.469 1 95.69 200 ALA B N 1
ATOM 3665 C CA . ALA B 1 200 ? 2.838 -27.438 -22.781 1 95.69 200 ALA B CA 1
ATOM 3666 C C . ALA B 1 200 ? 3.057 -26.484 -21.609 1 95.69 200 ALA B C 1
ATOM 3668 O O . ALA B 1 200 ? 2.746 -25.281 -21.719 1 95.69 200 ALA B O 1
ATOM 3669 N N . SER B 1 201 ? 3.588 -27 -20.5 1 96.44 201 SER B N 1
ATOM 3670 C CA . SER B 1 201 ? 3.85 -26.125 -19.359 1 96.44 201 SER B CA 1
ATOM 3671 C C . SER B 1 201 ? 4.961 -25.125 -19.688 1 96.44 201 SER B C 1
ATOM 3673 O O . SER B 1 201 ? 6.043 -25.531 -20.125 1 96.44 201 SER B O 1
ATOM 3675 N N . PRO B 1 202 ? 4.699 -23.875 -19.422 1 95.12 202 PRO B N 1
ATOM 3676 C CA . PRO B 1 202 ? 5.766 -22.906 -19.656 1 95.12 202 PRO B CA 1
ATOM 3677 C C . PRO B 1 202 ? 6.816 -22.891 -18.547 1 95.12 202 PRO B C 1
ATOM 3679 O O . PRO B 1 202 ? 7.848 -22.219 -18.688 1 95.12 202 PRO B O 1
ATOM 3682 N N . PHE B 1 203 ? 6.656 -23.672 -17.484 1 96.88 203 PHE B N 1
ATOM 3683 C CA . PHE B 1 203 ? 7.457 -23.453 -16.297 1 96.88 203 PHE B CA 1
ATOM 3684 C C . PHE B 1 203 ? 8.508 -24.562 -16.141 1 96.88 203 PHE B C 1
ATOM 3686 O O . PHE B 1 203 ? 9.336 -24.5 -15.227 1 96.88 203 PHE B O 1
ATOM 3693 N N . ASN B 1 204 ? 8.5 -25.547 -17.016 1 97.12 204 ASN B N 1
ATOM 3694 C CA . ASN B 1 204 ? 9.477 -26.625 -16.906 1 97.12 204 ASN B CA 1
ATOM 3695 C C . ASN B 1 204 ? 10.5 -26.562 -18.047 1 97.12 204 ASN B C 1
ATOM 3697 O O . ASN B 1 204 ? 11.102 -27.578 -18.391 1 97.12 204 ASN B O 1
ATOM 3701 N N . LYS B 1 205 ? 10.672 -25.391 -18.672 1 96.12 205 LYS B N 1
ATOM 3702 C CA . LYS B 1 205 ? 11.555 -25.234 -19.812 1 96.12 205 LYS B CA 1
ATOM 3703 C C . LYS B 1 205 ? 12.828 -24.484 -19.438 1 96.12 205 LYS B C 1
ATOM 3705 O O . LYS B 1 205 ? 13.938 -24.953 -19.734 1 96.12 205 LYS B O 1
ATOM 3710 N N . SER B 1 206 ? 12.672 -23.344 -18.891 1 96.75 206 SER B N 1
ATOM 3711 C CA . SER B 1 206 ? 13.805 -22.5 -18.547 1 96.75 206 SER B CA 1
ATOM 3712 C C . SER B 1 206 ? 13.508 -21.688 -17.281 1 96.75 206 SER B C 1
ATOM 3714 O O . SER B 1 206 ? 12.352 -21.422 -16.953 1 96.75 206 SER B O 1
ATOM 3716 N N . PRO B 1 207 ? 14.625 -21.312 -16.594 1 96.94 207 PRO B N 1
ATOM 3717 C CA . PRO B 1 207 ? 14.43 -20.5 -15.398 1 96.94 207 PRO B CA 1
ATOM 3718 C C . PRO B 1 207 ? 13.734 -19.172 -15.703 1 96.94 207 PRO B C 1
ATOM 3720 O O . PRO B 1 207 ? 14.016 -18.547 -16.734 1 96.94 207 PRO B O 1
ATOM 3723 N N . LEU B 1 208 ? 12.891 -18.812 -14.867 1 97.88 208 LEU B N 1
ATOM 3724 C CA . LEU B 1 208 ? 12.188 -17.531 -14.898 1 97.88 208 LEU B CA 1
ATOM 3725 C C . LEU B 1 208 ? 11.906 -17.031 -13.484 1 97.88 208 LEU B C 1
ATOM 3727 O O . LEU B 1 208 ? 11.336 -17.766 -12.664 1 97.88 208 LEU B O 1
ATOM 3731 N N . LEU B 1 209 ? 12.328 -15.82 -13.172 1 98 209 LEU B N 1
ATOM 3732 C CA . LEU B 1 209 ? 12.047 -15.188 -11.883 1 98 209 LEU B CA 1
ATOM 3733 C C . LEU B 1 209 ? 11.461 -13.789 -12.078 1 98 209 LEU B C 1
ATOM 3735 O O . LEU B 1 209 ? 11.906 -13.039 -12.945 1 98 209 LEU B O 1
ATOM 3739 N N . THR B 1 210 ? 10.453 -13.477 -11.375 1 98.19 210 THR B N 1
ATOM 3740 C CA . THR B 1 210 ? 9.93 -12.109 -11.297 1 98.19 210 THR B CA 1
ATOM 3741 C C . THR B 1 210 ? 9.734 -11.695 -9.844 1 98.19 210 THR B C 1
ATOM 3743 O O . THR B 1 210 ? 9.414 -12.523 -8.992 1 98.19 210 THR B O 1
ATOM 3746 N N . LYS B 1 211 ? 9.953 -10.461 -9.547 1 97.44 211 LYS B N 1
ATOM 3747 C CA . LYS B 1 211 ? 9.789 -9.914 -8.203 1 97.44 211 LYS B CA 1
ATOM 3748 C C . LYS B 1 211 ? 9.43 -8.438 -8.25 1 97.44 211 LYS B C 1
ATOM 3750 O O . LYS B 1 211 ? 10.086 -7.656 -8.953 1 97.44 211 LYS B O 1
ATOM 3755 N N . ARG B 1 212 ? 8.391 -8.109 -7.504 1 95.69 212 ARG B N 1
ATOM 3756 C CA . ARG B 1 212 ? 8.016 -6.695 -7.43 1 95.69 212 ARG B CA 1
ATOM 3757 C C . ARG B 1 212 ? 9.031 -5.906 -6.613 1 95.69 212 ARG B C 1
ATOM 3759 O O . ARG B 1 212 ? 9.656 -6.445 -5.695 1 95.69 212 ARG B O 1
ATOM 3766 N N . THR B 1 213 ? 9.188 -4.676 -7.039 1 90.44 213 THR B N 1
ATOM 3767 C CA . THR B 1 213 ? 9.922 -3.693 -6.25 1 90.44 213 THR B CA 1
ATOM 3768 C C . THR B 1 213 ? 8.992 -2.561 -5.809 1 90.44 213 THR B C 1
ATOM 3770 O O . THR B 1 213 ? 7.805 -2.561 -6.137 1 90.44 213 THR B O 1
ATOM 3773 N N . ALA B 1 214 ? 9.484 -1.663 -5.051 1 79.56 214 ALA B N 1
ATOM 3774 C CA . ALA B 1 214 ? 8.68 -0.558 -4.535 1 79.56 214 ALA B CA 1
ATOM 3775 C C . ALA B 1 214 ? 8.008 0.209 -5.668 1 79.56 214 ALA B C 1
ATOM 3777 O O . ALA B 1 214 ? 6.871 0.667 -5.527 1 79.56 214 ALA B O 1
ATOM 3778 N N . ASP B 1 215 ? 8.711 0.309 -6.766 1 78.06 215 ASP B N 1
ATOM 3779 C CA . ASP B 1 215 ? 8.18 1.139 -7.84 1 78.06 215 ASP B CA 1
ATOM 3780 C C . ASP B 1 215 ? 8.273 0.419 -9.188 1 78.06 215 ASP B C 1
ATOM 3782 O O . ASP B 1 215 ? 8.367 1.062 -10.234 1 78.06 215 ASP B O 1
ATOM 3786 N N . GLY B 1 216 ? 8.305 -0.945 -9.023 1 89.12 216 GLY B N 1
ATOM 3787 C CA . GLY B 1 216 ? 8.445 -1.631 -10.297 1 89.12 216 GLY B CA 1
ATOM 3788 C C . GLY B 1 216 ? 8.492 -3.141 -10.156 1 89.12 216 GLY B C 1
ATOM 3789 O O . GLY B 1 216 ? 7.715 -3.725 -9.398 1 89.12 216 GLY B O 1
ATOM 3790 N N . LEU B 1 217 ? 9.367 -3.688 -11.148 1 94.69 217 LEU B N 1
ATOM 3791 C CA . LEU B 1 217 ? 9.383 -5.133 -11.328 1 94.69 217 LEU B CA 1
ATOM 3792 C C . LEU B 1 217 ? 10.727 -5.598 -11.883 1 94.69 217 LEU B C 1
ATOM 3794 O O . LEU B 1 217 ? 11.289 -4.957 -12.766 1 94.69 217 LEU B O 1
ATOM 3798 N N . TYR B 1 218 ? 11.289 -6.699 -11.25 1 97.19 218 TYR B N 1
ATOM 3799 C CA . TYR B 1 218 ? 12.43 -7.406 -11.812 1 97.19 218 TYR B CA 1
ATOM 3800 C C . TYR B 1 218 ? 11.984 -8.664 -12.547 1 97.19 218 TYR B C 1
ATOM 3802 O O . TYR B 1 218 ? 11.117 -9.391 -12.07 1 97.19 218 TYR B O 1
ATOM 3810 N N . ILE B 1 219 ? 12.5 -8.883 -13.734 1 97.69 219 ILE B N 1
ATOM 3811 C CA . ILE B 1 219 ? 12.383 -10.141 -14.453 1 97.69 219 ILE B CA 1
ATOM 3812 C C . ILE B 1 219 ? 13.773 -10.688 -14.781 1 97.69 219 ILE B C 1
ATOM 3814 O O . ILE B 1 219 ? 14.609 -9.969 -15.336 1 97.69 219 ILE B O 1
ATOM 3818 N N . LEU B 1 220 ? 14.008 -11.898 -14.398 1 97.94 220 LEU B N 1
ATOM 3819 C CA . LEU B 1 220 ? 15.312 -12.516 -14.609 1 97.94 220 LEU B CA 1
ATOM 3820 C C . LEU B 1 220 ? 15.172 -13.836 -15.359 1 97.94 220 LEU B C 1
ATOM 3822 O O . LEU B 1 220 ? 14.383 -14.703 -14.969 1 97.94 220 LEU B O 1
ATOM 3826 N N . THR B 1 221 ? 15.805 -13.938 -16.469 1 97.56 221 THR B N 1
ATOM 3827 C CA . THR B 1 221 ? 16.031 -15.172 -17.219 1 97.56 221 THR B CA 1
ATOM 3828 C C . THR B 1 221 ? 17.516 -15.477 -17.312 1 97.56 221 THR B C 1
ATOM 3830 O O . THR B 1 221 ? 18.359 -14.656 -16.938 1 97.56 221 THR B O 1
ATOM 3833 N N . PRO B 1 222 ? 17.812 -16.641 -17.766 1 96.62 222 PRO B N 1
ATOM 3834 C CA . PRO B 1 222 ? 19.25 -16.953 -17.875 1 96.62 222 PRO B CA 1
ATOM 3835 C C . PRO B 1 222 ? 20 -15.992 -18.781 1 96.62 222 PRO B C 1
ATOM 3837 O O . PRO B 1 222 ? 21.203 -15.789 -18.609 1 96.62 222 PRO B O 1
ATOM 3840 N N . SER B 1 223 ? 19.297 -15.312 -19.688 1 97.44 223 SER B N 1
ATOM 3841 C CA . SER B 1 223 ? 20.016 -14.531 -20.688 1 97.44 223 SER B CA 1
ATOM 3842 C C . SER B 1 223 ? 19.656 -13.055 -20.578 1 97.44 223 SER B C 1
ATOM 3844 O O . SER B 1 223 ? 20.234 -12.227 -21.297 1 97.44 223 SER B O 1
ATOM 3846 N N . SER B 1 224 ? 18.703 -12.711 -19.688 1 98.19 224 SER B N 1
ATOM 3847 C CA . SER B 1 224 ? 18.312 -11.305 -19.672 1 98.19 224 SER B CA 1
ATOM 3848 C C . SER B 1 224 ? 17.812 -10.898 -18.281 1 98.19 224 SER B C 1
ATOM 3850 O O . SER B 1 224 ? 17.344 -11.734 -17.516 1 98.19 224 SER B O 1
ATOM 3852 N N . PHE B 1 225 ? 18.031 -9.664 -17.984 1 98.06 225 PHE B N 1
ATOM 3853 C CA . PHE B 1 225 ? 17.484 -9 -16.812 1 98.06 225 PHE B CA 1
ATOM 3854 C C . PHE B 1 225 ? 16.703 -7.746 -17.203 1 98.06 225 PHE B C 1
ATOM 3856 O O . PHE B 1 225 ? 17.234 -6.871 -17.891 1 98.06 225 PHE B O 1
ATOM 3863 N N . THR B 1 226 ? 15.445 -7.742 -16.875 1 97.31 226 THR B N 1
ATOM 3864 C CA . THR B 1 226 ? 14.609 -6.582 -17.156 1 97.31 226 THR B CA 1
ATOM 3865 C C . THR B 1 226 ? 14.188 -5.895 -15.852 1 97.31 226 THR B C 1
ATOM 3867 O O . THR B 1 226 ? 13.664 -6.539 -14.945 1 97.31 226 THR B O 1
ATOM 3870 N N . LYS B 1 227 ? 14.508 -4.68 -15.742 1 95.5 227 LYS B N 1
ATOM 3871 C CA . LYS B 1 227 ? 14.078 -3.834 -14.633 1 95.5 227 LYS B CA 1
ATOM 3872 C C . LYS B 1 227 ? 13.008 -2.84 -15.078 1 95.5 227 LYS B C 1
ATOM 3874 O O . LYS B 1 227 ? 13.234 -2.049 -16 1 95.5 227 LYS B O 1
ATOM 3879 N N . TRP B 1 228 ? 11.852 -2.939 -14.5 1 91.06 228 TRP B N 1
ATOM 3880 C CA . TRP B 1 228 ? 10.797 -1.949 -14.703 1 91.06 228 TRP B CA 1
ATOM 3881 C C . TRP B 1 228 ? 10.781 -0.938 -13.562 1 91.06 228 TRP B C 1
A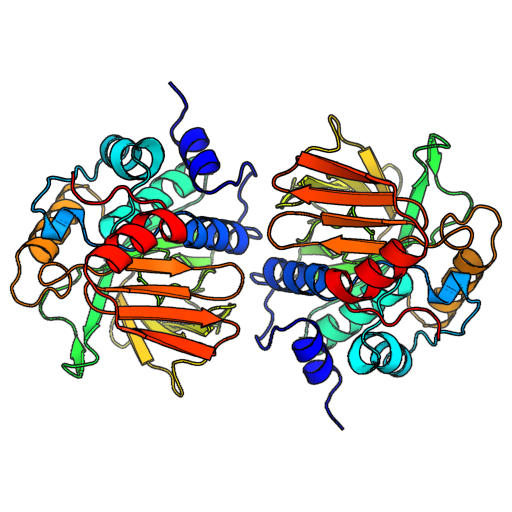TOM 3883 O O . TRP B 1 228 ? 10.805 -1.315 -12.383 1 91.06 228 TRP B O 1
ATOM 3893 N N . HIS B 1 229 ? 10.844 0.349 -13.906 1 84.88 229 HIS B N 1
ATOM 3894 C CA . HIS B 1 229 ? 10.727 1.446 -12.953 1 84.88 229 HIS B CA 1
ATOM 3895 C C . HIS B 1 229 ? 9.742 2.5 -13.445 1 84.88 229 HIS B C 1
ATOM 3897 O O . HIS B 1 229 ? 9.867 3 -14.562 1 84.88 229 HIS B O 1
ATOM 3903 N N . ASN B 1 230 ? 8.812 2.832 -12.703 1 77.06 230 ASN B N 1
ATOM 3904 C CA . ASN B 1 230 ? 7.793 3.791 -13.117 1 77.06 230 ASN B CA 1
ATOM 3905 C C . ASN B 1 230 ? 7.285 3.496 -14.523 1 77.06 230 ASN B C 1
ATOM 3907 O O . ASN B 1 230 ? 7.277 4.379 -15.383 1 77.06 230 ASN B O 1
ATOM 3911 N N . ASP B 1 231 ? 7.086 2.211 -14.789 1 77.88 231 ASP B N 1
ATOM 3912 C CA . ASP B 1 231 ? 6.43 1.708 -15.992 1 77.88 231 ASP B CA 1
ATOM 3913 C C . ASP B 1 231 ? 7.355 1.806 -17.203 1 77.88 231 ASP B C 1
ATOM 3915 O O . ASP B 1 231 ? 6.895 1.776 -18.344 1 77.88 231 ASP B O 1
ATOM 3919 N N . VAL B 1 232 ? 8.68 2.002 -16.938 1 85.44 232 VAL B N 1
ATOM 3920 C CA . VAL B 1 232 ? 9.672 2.049 -18 1 85.44 232 VAL B CA 1
ATOM 3921 C C . VAL B 1 232 ? 10.641 0.879 -17.859 1 85.44 232 VAL B C 1
ATOM 3923 O O . VAL B 1 232 ? 11.234 0.682 -16.781 1 85.44 232 VAL B O 1
ATOM 3926 N N . PRO B 1 233 ? 10.766 0.101 -18.906 1 91.25 233 PRO B N 1
ATOM 3927 C CA . PRO B 1 233 ? 11.664 -1.055 -18.828 1 91.25 233 PRO B CA 1
ATOM 3928 C C . PRO B 1 233 ? 13.094 -0.723 -19.25 1 91.25 233 PRO B C 1
ATOM 3930 O O . PRO B 1 233 ? 13.297 0.112 -20.141 1 91.25 233 PRO B O 1
ATOM 3933 N N . VAL B 1 234 ? 14.039 -1.278 -18.547 1 94.12 234 VAL B N 1
ATOM 3934 C CA . VAL B 1 234 ? 15.43 -1.364 -18.969 1 94.12 234 VAL B CA 1
ATOM 3935 C C . VAL B 1 234 ? 15.867 -2.826 -19.016 1 94.12 234 VAL B C 1
ATOM 3937 O O . VAL B 1 234 ? 15.93 -3.498 -17.984 1 94.12 234 VAL B O 1
ATOM 3940 N N . LYS B 1 235 ? 16.156 -3.314 -20.281 1 96.31 235 LYS B N 1
ATOM 3941 C CA . LYS B 1 235 ? 16.562 -4.703 -20.453 1 96.31 235 LYS B CA 1
ATOM 3942 C C . LYS B 1 235 ? 18.062 -4.805 -20.719 1 96.31 235 LYS B C 1
ATOM 3944 O O . LYS B 1 235 ? 18.625 -3.998 -21.453 1 96.31 235 LYS B O 1
ATOM 3949 N N . GLN B 1 236 ? 18.625 -5.746 -20.078 1 97.25 236 GLN B N 1
ATOM 3950 C CA . GLN B 1 236 ? 20.047 -6.008 -20.219 1 97.25 236 GLN B CA 1
ATOM 3951 C C . GLN B 1 236 ? 20.312 -7.484 -20.516 1 97.25 236 GLN B C 1
ATOM 3953 O O . GLN B 1 236 ? 19.719 -8.359 -19.859 1 97.25 236 GLN B O 1
ATOM 3958 N N . ALA B 1 237 ? 21.109 -7.719 -21.562 1 98 237 ALA B N 1
ATOM 3959 C CA . ALA B 1 237 ? 21.609 -9.078 -21.75 1 98 237 ALA B CA 1
ATOM 3960 C C . ALA B 1 237 ? 22.641 -9.422 -20.672 1 98 237 ALA B C 1
ATOM 3962 O O . ALA B 1 237 ? 23.469 -8.586 -20.312 1 98 237 ALA B O 1
ATOM 3963 N N . ILE B 1 238 ? 22.516 -10.664 -20.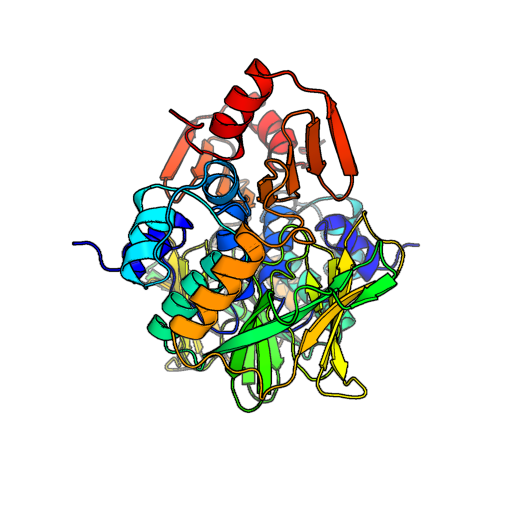203 1 98.06 238 ILE B N 1
ATOM 3964 C CA . ILE B 1 238 ? 23.422 -11.008 -19.109 1 98.06 238 ILE B CA 1
ATOM 3965 C C . ILE B 1 238 ? 24.078 -12.359 -19.391 1 98.06 238 ILE B C 1
ATOM 3967 O O . ILE B 1 238 ? 23.562 -13.156 -20.188 1 98.06 238 ILE B O 1
ATOM 3971 N N . ASP B 1 239 ? 25.297 -12.555 -18.797 1 97.38 239 ASP B N 1
ATOM 3972 C CA . ASP B 1 239 ? 25.969 -13.852 -18.859 1 97.38 239 ASP B CA 1
ATOM 3973 C C . ASP B 1 239 ? 25.75 -14.641 -17.562 1 97.38 239 ASP B C 1
ATOM 3975 O O . ASP B 1 239 ? 24.984 -14.211 -16.703 1 97.38 239 ASP B O 1
ATOM 3979 N N . GLU B 1 240 ? 26.328 -15.734 -17.516 1 95.5 240 GLU B N 1
ATOM 3980 C CA . GLU B 1 240 ? 26.094 -16.656 -16.406 1 95.5 240 GLU B CA 1
ATOM 3981 C C . GLU B 1 240 ? 26.516 -16.031 -15.078 1 95.5 240 GLU B C 1
ATOM 3983 O O . GLU B 1 240 ? 25.844 -16.219 -14.055 1 95.5 240 GLU B O 1
ATOM 3988 N N . GLU B 1 241 ? 27.594 -15.328 -15.133 1 95.94 241 GLU B N 1
ATOM 3989 C CA . GLU B 1 241 ? 28.094 -14.703 -13.914 1 95.94 241 GLU B CA 1
ATOM 3990 C C . GLU B 1 241 ? 27.141 -13.602 -13.43 1 95.94 241 GLU B C 1
ATOM 3992 O O . GLU B 1 241 ? 26.875 -13.484 -12.234 1 95.94 241 GLU B O 1
ATOM 3997 N N . GLU B 1 242 ? 26.672 -12.852 -14.32 1 96.44 242 GLU B N 1
ATOM 3998 C CA . GLU B 1 242 ? 25.703 -11.805 -13.992 1 96.44 242 GLU B CA 1
ATOM 3999 C C . GLU B 1 242 ? 24.391 -12.391 -13.469 1 96.44 242 GLU B C 1
ATOM 4001 O O . GLU B 1 242 ? 23.797 -11.852 -12.539 1 96.44 242 GLU B O 1
ATOM 4006 N N . TYR B 1 243 ? 24.016 -13.484 -14.094 1 96.44 243 TYR B N 1
ATOM 4007 C CA . TYR B 1 243 ? 22.797 -14.164 -13.648 1 96.44 243 TYR B CA 1
ATOM 4008 C C . TYR B 1 243 ? 22.906 -14.555 -12.18 1 96.44 243 TYR B C 1
ATOM 4010 O O . TYR B 1 243 ? 22 -14.266 -11.391 1 96.44 243 TYR B O 1
ATOM 4018 N N . LYS B 1 244 ? 24 -15.133 -11.828 1 94.69 244 LYS B N 1
ATOM 4019 C CA . LYS B 1 244 ? 24.203 -15.57 -10.453 1 94.69 244 LYS B CA 1
ATOM 4020 C C . LYS B 1 244 ? 24.234 -14.383 -9.492 1 94.69 244 LYS B C 1
ATOM 4022 O O . LYS B 1 244 ? 23.672 -14.445 -8.398 1 94.69 244 LYS B O 1
ATOM 4027 N N . MET B 1 245 ? 24.859 -13.352 -9.945 1 95.5 245 MET B N 1
ATOM 4028 C CA . MET B 1 245 ? 24.953 -12.148 -9.125 1 95.5 245 MET B CA 1
ATOM 4029 C C . MET B 1 245 ? 23.578 -11.539 -8.891 1 95.5 245 MET B C 1
ATOM 4031 O O . MET B 1 245 ? 23.25 -11.164 -7.762 1 95.5 245 MET B O 1
ATOM 4035 N N . LEU B 1 246 ? 22.797 -11.461 -9.898 1 96.06 246 LEU B N 1
ATOM 4036 C CA . LEU B 1 246 ? 21.469 -10.859 -9.812 1 96.06 246 LEU B CA 1
ATOM 4037 C C . LEU B 1 246 ? 20.547 -11.719 -8.969 1 96.06 246 LEU B C 1
ATOM 4039 O O . LEU B 1 246 ? 19.719 -11.188 -8.219 1 96.06 246 LEU B O 1
ATOM 4043 N N . LEU B 1 247 ? 20.688 -13.039 -9.125 1 95.38 247 LEU B N 1
ATOM 4044 C CA . LEU B 1 247 ? 19.922 -13.969 -8.305 1 95.38 247 LEU B CA 1
ATOM 4045 C C . LEU B 1 247 ? 20.141 -13.695 -6.82 1 95.38 247 LEU B C 1
ATOM 4047 O O . LEU B 1 247 ? 19.188 -13.68 -6.035 1 95.38 247 LEU B O 1
ATOM 4051 N N . GLN B 1 248 ? 21.328 -13.383 -6.477 1 93.62 248 GLN B N 1
ATOM 4052 C CA . GLN B 1 248 ? 21.703 -13.156 -5.082 1 93.62 248 GLN B CA 1
ATOM 4053 C C . GLN B 1 248 ? 21.328 -11.75 -4.625 1 93.62 248 GLN B C 1
ATOM 4055 O O . GLN B 1 248 ? 20.75 -11.578 -3.547 1 93.62 248 GLN B O 1
ATOM 4060 N N . THR B 1 249 ? 21.578 -10.773 -5.438 1 93.5 249 THR B N 1
ATOM 4061 C CA . THR B 1 249 ? 21.484 -9.383 -4.992 1 93.5 249 THR B CA 1
ATOM 4062 C C . THR B 1 249 ? 20.062 -8.852 -5.164 1 93.5 249 THR B C 1
ATOM 4064 O O . THR B 1 249 ? 19.578 -8.078 -4.328 1 93.5 249 THR B O 1
ATOM 4067 N N . LYS B 1 250 ? 19.344 -9.273 -6.227 1 93.75 250 LYS B N 1
ATOM 4068 C CA . LYS B 1 250 ? 18.031 -8.695 -6.531 1 93.75 250 LYS B CA 1
ATOM 4069 C C . LYS B 1 250 ? 16.906 -9.617 -6.066 1 93.75 250 LYS B C 1
ATOM 4071 O O . LYS B 1 250 ? 15.836 -9.148 -5.672 1 93.75 250 LYS B O 1
ATOM 4076 N N . PHE B 1 251 ? 17.203 -10.938 -6.008 1 94.81 251 PHE B N 1
ATOM 4077 C CA . PHE B 1 251 ? 16.141 -11.875 -5.66 1 94.81 251 PHE B CA 1
ATOM 4078 C C . PHE B 1 251 ? 16.453 -12.57 -4.336 1 94.81 251 PHE B C 1
ATOM 4080 O O . PHE B 1 251 ? 15.609 -13.305 -3.807 1 94.81 251 PHE B O 1
ATOM 4087 N N . GLU B 1 252 ? 17.625 -12.312 -3.822 1 90.88 252 GLU B N 1
ATOM 4088 C CA . GLU B 1 252 ? 18.047 -12.852 -2.535 1 90.88 252 GLU B CA 1
ATOM 4089 C C . GLU B 1 252 ? 17.875 -14.367 -2.492 1 90.88 252 GLU B C 1
ATOM 4091 O O . GLU B 1 252 ? 17.375 -14.914 -1.507 1 90.88 252 GLU B O 1
ATOM 4096 N N . MET B 1 253 ? 18.109 -14.977 -3.574 1 89.25 253 MET B N 1
ATOM 4097 C CA . MET B 1 253 ? 18.047 -16.438 -3.701 1 89.25 253 MET B CA 1
ATOM 4098 C C . MET B 1 253 ? 19.438 -17.016 -3.869 1 89.25 253 MET B C 1
ATOM 4100 O O . MET B 1 253 ? 20.344 -16.359 -4.367 1 89.25 253 MET B O 1
ATOM 4104 N N . GLN B 1 254 ? 19.562 -18.156 -3.186 1 76.25 254 GLN B N 1
ATOM 4105 C CA . GLN B 1 254 ? 20.828 -18.844 -3.342 1 76.25 254 GLN B CA 1
ATOM 4106 C C . GLN B 1 254 ? 20.844 -19.703 -4.602 1 76.25 254 GLN B C 1
ATOM 4108 O O . GLN B 1 254 ? 19.812 -20.281 -4.98 1 76.25 254 GLN B O 1
ATOM 4113 N N . GLY B 1 255 ? 21.531 -19.266 -5.629 1 58.19 255 GLY B N 1
ATOM 4114 C CA . GLY B 1 255 ? 21.656 -20.078 -6.828 1 58.19 255 GLY B CA 1
ATOM 4115 C C . GLY B 1 255 ? 21.812 -21.547 -6.535 1 58.19 255 GLY B C 1
ATOM 4116 O O . GLY B 1 255 ? 21.953 -21.953 -5.375 1 58.19 255 GLY B O 1
ATOM 4117 N N . PRO B 1 256 ? 21.406 -22.469 -7.578 1 50.59 256 PRO B N 1
ATOM 4118 C CA . PRO B 1 256 ? 21.734 -23.891 -7.406 1 50.59 256 PRO B CA 1
ATOM 4119 C C . PRO B 1 256 ? 23.125 -24.109 -6.82 1 50.59 256 PRO B C 1
ATOM 4121 O O . PRO B 1 256 ? 24.047 -23.312 -7.082 1 50.59 256 PRO B O 1
ATOM 4124 N N . GLN B 1 257 ? 23.188 -24.594 -5.492 1 38.81 257 GLN B N 1
ATOM 4125 C CA . GLN B 1 257 ? 24.5 -25.109 -5.156 1 38.81 257 GLN B CA 1
ATOM 4126 C C . GLN B 1 257 ? 24.953 -26.172 -6.16 1 38.81 257 GLN B C 1
ATOM 4128 O O . GLN B 1 257 ? 24.125 -26.891 -6.715 1 38.81 257 GLN B O 1
#

pLDDT: mean 94.62, std 6.83, range [38.66, 98.81]

Secondary structure (DSSP, 8-state):
---HHHHHHHHTT--S---STTHHHHHHHHHHHS-EE-HHHHTT-----SHHHHIIIIIIS---B-HHHHHHHHHHHHHHTT-EEEEEEEEEEETTTTEE-TT-S-EEEEEEEETTEEEEE-S-SGGG--SS-EETT-PPEEETTEEEEEEE-SSSEEEEEEETTT-SS-EEEEEE-TT-B--SHHHHHHHHHHHHH-TT-TTSSS--EEEEETTEEEEE-SSEEEEEETTEEEEEE--HHHHHHHHHHTS------/---HHHHHHHHTT--SPP-STTHHHHHHHHHHHS-EE-HHHHTT-----SHHHHIIIIIIS---B-HHHHHHHHHHHHHHTT-EEEEEEEEEEETTTTEE-TT-S-EEEEEEEETTEEEEE-S-SGGG--SS-EETT-PPEEETTEEEEEEE-SSSEEEEEEETTT-SS-EEEEEE-TT-B--SHHHHHHHHHHHHH-TT-TTSSS--EEEEETTEEEEE-SSEEEEEETTEEEEEE--HHHHHHHHHHTS------

Sequence (514 aa):
MQSFKTLFQQRINMDSEVTFVTLPMLLQHFAQAIPFENLRIIDKNESLLSKEGLQEKILIRSEGGVCYELNTLLYHFLEECGFDVTLLSARIYDQQANDWSVTGDTHVTILLKHHGDEYIVDAGFGANIPLAPLPLSGEVMTTDNGQFRIKPAEKGYMLELKLAGRDNDWRTGYSFTENNRITNVTELEQMQLIIETHSASPFNKSPLLTKRTADGLYILTPSSFTKWHNDVPVKQAIDEEEYKMLLQTKFEMQGPQMQSFKTLFQQRINMDSEVTFVTLPMLLQHFAQAIPFENLRIIDKNESLLSKEGLQEKILIRSEGGVCYELNTLLYHFLEECGFDVTLLSARIYDQQANDWSVTGDTHVTILLKHHGDEYIVDAGFGANIPLAPLPLSGEVMTTDNGQFRIKPAEKGYMLELKLAGRDNDWRTGYSFTENNRITNVTELEQMQLIIETHSASPFNKSPLLTKRTADGLYILTPSSFTKWHNDVPVKQAIDEEEYKMLLQTKFEMQGPQ

Foldseek 3Di:
DDDLLRLLCVQLVHPDQDDQVCQLVVLQSLQFRAKEKQQCLQVVHDADQDQVRLCCACRVQVHHYAQSSSQSSVVVNCVVSPWDKFKFFWWFQDPVVNGTAPLPRLGIWMWTDDPRWIWIAGNHLHLFGQSHTETCPQDWDQDLQFIWHWYDDPAAIWIWTAGFLPGPDIDTTIGGHPVRTDDDCVVSVVSVVSLSDPPRRPSNPFIWIKGDDPAWIWIATQFKIWTDGVSDIDMDGDHNVVRQVCCCPRSVHHPDD/DDDLLRLLCVQLVHPDQDDQVCQLVVLQSLQFRAKEKQQCLQVVHDADQDQVRLCCACRVQVHHYAQSSSQSSVQVNCVVSPWDKFKFFWWFQDPVVNGTAPLPRLGIWMWTDDPRWIWIAGNHLHLFGQSHTETCPQDWDQDLQFIWHWYDDPAAIWIWTAGFLPGPDIDTTIGGHPVRTDDDCVVNVVSVVSLSDPPRRPSNPFIWIKGADPAWIWIAGQFWIWTAGVSDIDMDGDHNVVNQVCCCPRSVHHPDD

Solvent-accessible surface area (backbone atoms only — not comparable to full-atom values): 26976 Å² total; per-residue (Å²): 127,80,48,70,66,54,40,48,24,60,53,33,72,44,87,54,64,74,47,83,62,41,40,29,61,52,38,45,32,41,36,51,53,41,34,30,27,29,56,51,47,64,66,69,50,88,76,53,84,47,73,67,39,40,42,46,44,33,45,68,65,44,38,56,25,44,21,69,50,41,27,50,51,49,46,54,50,42,45,72,67,66,51,51,67,43,44,28,34,20,30,39,45,30,74,89,75,70,37,69,40,88,82,42,59,60,39,37,35,31,40,35,54,55,97,90,41,51,26,41,41,48,77,24,51,55,90,68,34,52,45,42,72,33,38,62,83,39,54,76,45,38,40,97,50,22,38,32,27,25,33,80,43,100,71,49,30,30,34,35,35,27,38,51,73,75,42,93,52,79,39,71,43,34,34,36,43,90,80,34,55,56,86,50,68,65,60,53,48,52,37,48,50,42,42,56,62,42,87,84,34,78,47,48,75,57,60,43,36,30,32,38,47,100,56,37,35,40,38,41,37,68,54,34,39,36,41,32,46,82,55,41,78,49,77,40,81,42,48,70,69,51,38,52,48,43,36,39,74,76,60,57,30,81,62,88,126,127,80,49,71,65,55,41,48,24,59,53,31,73,43,89,51,64,74,46,82,62,42,41,30,58,52,39,45,32,40,35,51,52,41,35,30,28,29,56,51,48,64,67,68,50,88,77,53,86,47,73,67,38,39,41,46,44,33,46,67,65,44,38,55,26,44,21,68,51,41,27,49,51,48,46,54,49,42,45,72,67,65,49,51,67,43,44,28,34,19,31,40,43,30,73,89,74,69,37,70,42,88,79,42,60,60,40,38,35,31,42,33,53,56,97,90,41,51,25,41,43,46,76,26,50,57,91,68,32,54,44,43,71,34,39,64,84,38,53,77,44,38,41,97,51,22,38,32,26,25,34,79,43,100,70,50,31,29,35,34,36,26,37,52,72,74,41,93,52,80,38,70,42,34,34,34,42,90,80,33,56,54,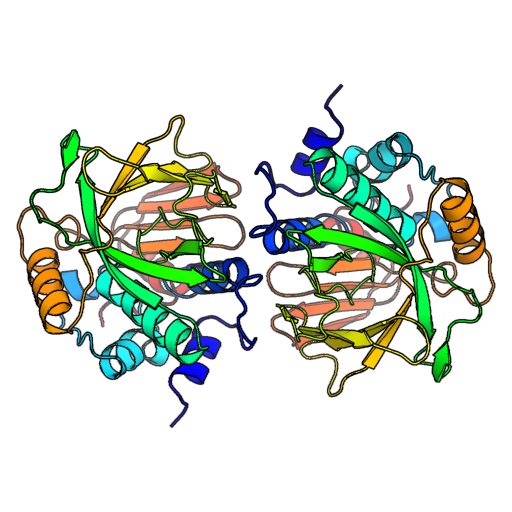87,50,69,64,59,53,48,51,36,48,50,42,43,55,62,41,86,84,32,78,48,49,74,58,60,43,35,30,33,38,48,98,57,38,35,41,38,39,37,70,53,33,39,35,40,32,47,81,55,40,77,49,76,40,81,42,48,70,67,52,39,52,48,43,36,40,74,76,61,58,30,80,63,88,126

Nearest PDB structures (foldseek):
  2pfr-assembly3_B-2  TM=9.122E-01  e=1.083E-21  Homo sapiens
  2ija-assembly1_A  TM=9.207E-01  e=1.838E-21  Homo sapiens
  4nv7-assembly3_A  TM=9.120E-01  e=3.720E-21  Mesorhizobium japonicum MAFF 303099
  1w4t-assembly1_A  TM=8.603E-01  e=7.357E-19  Pseudomonas aeruginosa
  3d9w-assembly1_A  TM=8.671E-01  e=1.035E-17  Nocardia farcinica

Organism: NCBI:txid361277